Protein AF-A0A7X2ZGW2-F1 (afdb_monomer_lite)

Secondary structure (DSSP, 8-state):
---------HHHHHHHHHHHHHHHHHHHHH---TT-EEEEETTTEEEEEESEEEEEEEE--SSSSB-TT-HHHHHHHHHHHHHHHTS-TT-EEEEEESSPBPTTTHHHHHTTT-GGGHHHHHHHHHHHHHHHHTTSTTTIIIIIHHHHHHHHHH-TT-SS--HHHHHHHHHHT-S-THHHHTTS-TT----HHHHHHHHTTEEEE--SSPPPHHHHHHHHHHHHHHHHHHH-TT--HHHHHHHHHHHHHHHHH---SSS-SEEEEEHHHHHHHHHHTTTPPPSSS--HHHHHHHHHHHHHHHHHHHHHHHTT-GGGHHHHHHHHHHHHHHHHHHHHHH-HHHHHTTTBSSSS--HHHHHHHHHHHHHHHHHTT-TTSPEEE--SSSS--EEETTTEEEEEEE--S-HHHHS-HHHHHHHHHHHHHHTTGGGG--S--EEEEE-SS-GGGS-HHHHHHHHHH-HHHHT-HHHHHHHHHSEEEEGGGTSTT--S--HHHHHHHT-

Organism: NCBI:txid44253

Radius of gyration: 28.25 Å; chains: 1; bounding box: 72×52×85 Å

Structure (mmCIF, N/CA/C/O backbone):
data_AF-A0A7X2ZGW2-F1
#
_entry.id   AF-A0A7X2ZGW2-F1
#
loop_
_atom_site.group_PDB
_atom_site.id
_atom_site.type_symbol
_atom_site.label_atom_id
_atom_site.label_alt_id
_atom_site.label_comp_id
_atom_site.label_asym_id
_atom_site.label_entity_id
_atom_site.label_seq_id
_atom_site.pdbx_PDB_ins_code
_atom_site.Cartn_x
_atom_site.Cartn_y
_atom_site.Cartn_z
_atom_site.occupancy
_atom_site.B_iso_or_equiv
_atom_site.auth_seq_id
_atom_site.auth_comp_id
_atom_site.auth_asym_id
_atom_site.auth_atom_id
_atom_site.pdbx_PDB_model_num
ATOM 1 N N . MET A 1 1 ? 16.526 -22.710 7.594 1.00 24.50 1 MET A N 1
ATOM 2 C CA . MET A 1 1 ? 16.713 -22.308 6.185 1.00 24.50 1 MET A CA 1
ATOM 3 C C . MET A 1 1 ? 15.919 -21.034 5.984 1.00 24.50 1 MET A C 1
ATOM 5 O O . MET A 1 1 ? 14.703 -21.058 6.085 1.00 24.50 1 MET A O 1
ATOM 9 N N . SER A 1 2 ? 16.630 -19.919 5.881 1.00 23.88 2 SER A N 1
ATOM 10 C CA . SER A 1 2 ? 16.111 -18.554 5.844 1.00 23.88 2 SER A CA 1
ATOM 11 C C . SER A 1 2 ? 15.720 -18.175 4.416 1.00 23.88 2 SER A C 1
ATOM 13 O O . SER A 1 2 ? 16.597 -17.929 3.592 1.00 23.88 2 SER A O 1
ATOM 15 N N . SER A 1 3 ? 14.417 -18.141 4.134 1.00 20.98 3 SER A N 1
ATOM 16 C CA . SER A 1 3 ? 13.868 -17.390 3.002 1.00 20.98 3 SER A CA 1
ATOM 17 C C . SER A 1 3 ? 13.793 -15.924 3.431 1.00 20.98 3 SER A C 1
ATOM 19 O O . SER A 1 3 ? 13.115 -15.580 4.398 1.00 20.98 3 SER A O 1
ATOM 21 N N . THR A 1 4 ? 14.593 -15.089 2.779 1.00 22.97 4 THR A N 1
ATOM 22 C CA . THR A 1 4 ? 14.739 -13.652 3.025 1.00 22.97 4 THR A CA 1
ATOM 23 C C . THR A 1 4 ? 13.989 -12.849 1.969 1.00 22.97 4 THR A C 1
ATOM 25 O O . THR A 1 4 ? 14.589 -12.000 1.322 1.00 22.97 4 THR A O 1
ATOM 28 N N . ASP A 1 5 ? 12.691 -13.098 1.805 1.00 23.72 5 ASP A N 1
ATOM 29 C CA . ASP A 1 5 ? 11.827 -12.227 1.007 1.00 23.72 5 ASP A CA 1
ATOM 30 C C . ASP A 1 5 ? 10.721 -11.654 1.889 1.00 23.72 5 ASP A C 1
ATOM 32 O O . ASP A 1 5 ? 9.661 -12.242 2.079 1.00 23.72 5 ASP A O 1
ATOM 36 N N . VAL A 1 6 ? 10.968 -10.462 2.435 1.00 27.64 6 VAL A N 1
ATOM 37 C CA . VAL A 1 6 ? 9.891 -9.570 2.866 1.00 27.64 6 VAL A CA 1
ATOM 38 C C . VAL A 1 6 ? 10.195 -8.172 2.352 1.00 27.64 6 VAL A C 1
ATOM 40 O O . VAL A 1 6 ? 11.111 -7.515 2.840 1.00 27.64 6 VAL A O 1
ATOM 43 N N . LYS A 1 7 ? 9.383 -7.719 1.390 1.00 29.08 7 LYS A N 1
ATOM 44 C CA . LYS A 1 7 ? 8.598 -6.470 1.466 1.00 29.08 7 LYS A CA 1
ATOM 45 C C . LYS A 1 7 ? 7.485 -6.480 0.399 1.00 29.08 7 LYS A C 1
ATOM 47 O O . LYS A 1 7 ? 7.407 -5.609 -0.460 1.00 29.08 7 LYS A O 1
ATOM 52 N N . HIS A 1 8 ? 6.579 -7.455 0.479 1.00 37.69 8 HIS A N 1
ATOM 53 C CA . HIS A 1 8 ? 5.246 -7.342 -0.122 1.00 37.69 8 HIS A CA 1
ATOM 54 C C . HIS A 1 8 ? 4.296 -6.875 0.980 1.00 37.69 8 HIS A C 1
ATOM 56 O O . HIS A 1 8 ? 3.920 -7.664 1.842 1.00 37.69 8 HIS A O 1
ATOM 62 N N . SER A 1 9 ? 3.946 -5.587 1.022 1.00 42.22 9 SER A N 1
ATOM 63 C CA . SER A 1 9 ? 2.854 -5.175 1.914 1.00 42.22 9 SER A CA 1
ATOM 64 C C . SER A 1 9 ? 1.564 -5.840 1.430 1.00 42.22 9 SER A C 1
ATOM 66 O O . SER A 1 9 ? 1.286 -5.833 0.228 1.00 42.22 9 SER A O 1
ATOM 68 N N . ILE A 1 10 ? 0.768 -6.388 2.352 1.00 46.88 10 ILE A N 1
ATOM 69 C CA . ILE A 1 10 ? -0.560 -6.968 2.074 1.00 46.88 10 ILE A CA 1
ATOM 70 C C . ILE A 1 10 ? -1.402 -5.985 1.246 1.00 46.88 10 ILE A C 1
ATOM 72 O O . ILE A 1 10 ? -2.046 -6.363 0.272 1.00 46.88 10 ILE A O 1
ATOM 76 N N . ALA A 1 11 ? -1.300 -4.690 1.550 1.00 49.78 11 ALA A N 1
ATOM 77 C CA . ALA A 1 11 ? -1.987 -3.638 0.817 1.00 49.78 11 ALA A CA 1
ATOM 78 C C . ALA A 1 11 ? -1.445 -3.386 -0.608 1.00 49.78 11 ALA A C 1
ATOM 80 O O . ALA A 1 11 ? -2.173 -2.878 -1.457 1.00 49.78 11 ALA A O 1
ATOM 81 N N . GLY A 1 12 ? -0.170 -3.682 -0.891 1.00 53.31 12 GLY A N 1
ATOM 82 C CA . GLY A 1 12 ? 0.380 -3.643 -2.254 1.00 53.31 12 GLY A CA 1
ATOM 83 C C . GLY A 1 12 ? -0.183 -4.767 -3.126 1.00 53.31 12 GLY A C 1
ATOM 84 O O . GLY A 1 12 ? -0.618 -4.511 -4.246 1.00 53.31 12 GLY A O 1
ATOM 85 N N . PHE A 1 13 ? -0.267 -5.977 -2.567 1.00 61.09 13 PHE A N 1
ATOM 86 C CA . PHE A 1 13 ? -0.916 -7.117 -3.213 1.00 61.09 13 PHE A CA 1
ATOM 87 C C . PHE A 1 13 ? -2.420 -6.869 -3.419 1.00 61.09 13 PHE A C 1
ATOM 89 O O . PHE A 1 13 ? -2.923 -7.028 -4.526 1.00 61.09 13 PHE A O 1
ATOM 96 N N . TYR A 1 14 ? -3.126 -6.369 -2.398 1.00 66.81 14 TYR A N 1
ATOM 97 C CA . TYR A 1 14 ? -4.544 -6.007 -2.507 1.00 66.81 14 TYR A CA 1
ATOM 98 C C . TYR A 1 14 ? -4.810 -4.996 -3.631 1.00 66.81 14 TYR A C 1
ATOM 100 O O . TYR A 1 14 ? -5.729 -5.189 -4.424 1.00 66.81 14 TYR A O 1
ATOM 108 N N . TYR A 1 15 ? -3.984 -3.951 -3.754 1.00 73.31 15 TYR A N 1
ATOM 109 C CA . TYR A 1 15 ? -4.114 -2.986 -4.848 1.00 73.31 15 TYR A CA 1
ATOM 110 C C . TYR A 1 15 ? -3.990 -3.640 -6.229 1.00 73.31 15 TYR A C 1
ATOM 112 O O . TYR A 1 15 ? -4.731 -3.290 -7.142 1.00 73.31 15 TYR A O 1
ATOM 120 N N . GLN A 1 16 ? -3.080 -4.597 -6.395 1.00 73.12 16 GLN A N 1
ATOM 121 C CA . GLN A 1 16 ? -2.878 -5.278 -7.674 1.00 73.12 16 GLN A CA 1
ATOM 122 C C . GLN A 1 16 ? -4.015 -6.227 -8.013 1.00 73.12 16 GLN A C 1
ATOM 124 O O . GLN A 1 16 ? -4.439 -6.273 -9.163 1.00 73.12 16 GLN A O 1
ATOM 129 N N . VAL A 1 17 ? -4.559 -6.927 -7.018 1.00 77.69 17 VAL A N 1
ATOM 130 C CA . VAL A 1 17 ? -5.757 -7.749 -7.210 1.00 77.69 17 VAL A CA 1
ATOM 131 C C . VAL A 1 17 ? -6.965 -6.863 -7.544 1.00 77.69 17 VAL A C 1
ATOM 133 O O . VAL A 1 17 ? -7.721 -7.180 -8.458 1.00 77.69 17 VAL A O 1
ATOM 136 N N . MET A 1 18 ? -7.111 -5.704 -6.893 1.00 83.88 18 MET A N 1
ATOM 137 C CA . MET A 1 18 ? -8.128 -4.703 -7.248 1.00 83.88 18 MET A CA 1
ATOM 138 C C . MET A 1 18 ? -7.939 -4.161 -8.670 1.00 83.88 18 MET A C 1
ATOM 140 O O . MET A 1 18 ? -8.912 -3.991 -9.405 1.00 83.88 18 MET A O 1
ATOM 144 N N . LEU A 1 19 ? -6.695 -3.902 -9.077 1.00 85.75 19 LEU A N 1
ATOM 145 C CA . LEU A 1 19 ? -6.361 -3.478 -10.433 1.00 85.75 19 LEU A CA 1
ATOM 146 C C . LEU A 1 19 ? -6.718 -4.572 -11.446 1.00 85.75 19 LEU A C 1
ATOM 148 O O . LEU A 1 19 ? -7.358 -4.275 -12.448 1.00 85.75 19 LEU A O 1
ATOM 152 N N . ALA A 1 20 ? -6.395 -5.832 -11.154 1.00 87.44 20 ALA A N 1
ATOM 153 C CA . ALA A 1 20 ? -6.776 -6.976 -11.973 1.00 87.44 20 ALA A CA 1
ATOM 154 C C . ALA A 1 20 ? -8.303 -7.117 -12.097 1.00 87.44 20 ALA A C 1
ATOM 156 O O . ALA A 1 20 ? -8.811 -7.303 -13.199 1.00 87.44 20 ALA A O 1
ATOM 157 N N . CYS A 1 21 ? -9.051 -6.926 -11.005 1.00 89.81 21 CYS A N 1
ATOM 158 C CA . CYS A 1 21 ? -10.517 -6.896 -11.040 1.00 89.81 21 CYS A CA 1
ATOM 159 C C . CYS A 1 21 ? -11.049 -5.770 -11.936 1.00 89.81 21 CYS A C 1
ATOM 161 O O . CYS A 1 21 ? -11.987 -5.986 -12.699 1.00 89.81 21 CYS A O 1
ATOM 163 N N . LYS A 1 22 ? -10.435 -4.579 -11.889 1.00 92.62 22 LYS A N 1
ATOM 164 C CA . LYS A 1 22 ? -10.784 -3.453 -12.768 1.00 92.62 22 LYS A CA 1
ATOM 165 C C . LYS A 1 22 ? -10.540 -3.778 -14.235 1.00 92.62 22 LYS A C 1
ATOM 167 O O . LYS A 1 22 ? -11.384 -3.461 -15.068 1.00 92.62 22 LYS A O 1
ATOM 172 N N . GLU A 1 23 ? -9.400 -4.376 -14.570 1.00 92.50 23 GLU A N 1
ATOM 173 C CA . GLU A 1 23 ? -9.102 -4.731 -15.962 1.00 92.50 23 GLU A CA 1
ATOM 174 C C . GLU A 1 23 ? -10.022 -5.861 -16.446 1.00 92.50 23 GLU A C 1
ATOM 176 O O . GLU A 1 23 ? -10.520 -5.805 -17.565 1.00 92.50 23 GLU A O 1
ATOM 181 N N . LEU A 1 24 ? -10.356 -6.823 -15.580 1.00 92.50 24 LEU A N 1
ATOM 182 C CA . LEU A 1 24 ? -11.308 -7.888 -15.897 1.00 92.50 24 LEU A CA 1
ATOM 183 C C . LEU A 1 24 ? -12.723 -7.335 -16.127 1.00 92.50 24 LEU A C 1
ATOM 185 O O . LEU A 1 24 ? -13.408 -7.761 -17.054 1.00 92.50 24 LEU A O 1
ATOM 189 N N . ALA A 1 25 ? -13.149 -6.357 -15.323 1.00 93.25 25 ALA A N 1
ATOM 190 C CA . ALA A 1 25 ? -14.425 -5.671 -15.505 1.00 93.25 25 ALA A CA 1
ATOM 191 C C . ALA A 1 25 ? -14.465 -4.853 -16.807 1.00 93.25 25 ALA A C 1
ATOM 193 O O . ALA A 1 25 ? -15.500 -4.809 -17.463 1.00 93.25 25 ALA A O 1
ATOM 194 N N . LEU A 1 26 ? -13.347 -4.251 -17.226 1.00 92.62 26 LEU A N 1
ATOM 195 C CA . LEU A 1 26 ? -13.256 -3.590 -18.532 1.00 92.62 26 LEU A CA 1
ATOM 196 C C . LEU A 1 26 ? -13.405 -4.572 -19.696 1.00 92.62 26 LEU A C 1
ATOM 198 O O . LEU A 1 26 ? -14.094 -4.260 -20.669 1.00 92.62 26 LEU A O 1
ATOM 202 N N . LEU A 1 27 ? -12.801 -5.763 -19.599 1.00 91.94 27 LEU A N 1
ATOM 203 C CA . LEU A 1 27 ? -12.911 -6.786 -20.644 1.00 91.94 27 LEU A CA 1
ATOM 204 C C . LEU A 1 27 ? -14.362 -7.204 -20.913 1.00 91.94 27 LEU A C 1
ATOM 206 O O . LEU A 1 27 ? -14.674 -7.527 -22.055 1.00 91.94 27 LEU A O 1
ATOM 210 N N . LEU A 1 28 ? -15.259 -7.126 -19.920 1.00 91.94 28 LEU A N 1
ATOM 211 C CA . LEU A 1 28 ? -16.697 -7.389 -20.108 1.00 91.94 28 LEU A CA 1
ATOM 212 C C . LEU A 1 28 ? -17.332 -6.504 -21.182 1.00 91.94 28 LEU A C 1
ATOM 214 O O . LEU A 1 28 ? -18.242 -6.951 -21.876 1.00 91.94 28 LEU A O 1
ATOM 218 N N . ASN A 1 29 ? -16.862 -5.261 -21.304 1.00 89.88 29 ASN A N 1
ATOM 219 C CA . ASN A 1 29 ? -17.408 -4.270 -22.229 1.00 89.88 29 ASN A CA 1
ATOM 220 C C . ASN A 1 29 ? -16.578 -4.121 -23.512 1.00 89.88 29 ASN A C 1
ATOM 222 O O . ASN A 1 29 ? -17.051 -3.512 -24.470 1.00 89.88 29 ASN A O 1
ATOM 226 N N . MET A 1 30 ? -15.340 -4.626 -23.532 1.00 88.25 30 MET A N 1
ATOM 227 C CA . MET A 1 30 ? -14.398 -4.426 -24.640 1.00 88.25 30 MET A CA 1
ATOM 228 C C . MET A 1 30 ? -14.141 -5.687 -25.464 1.00 88.25 30 MET A C 1
ATOM 230 O O . MET A 1 30 ? -13.988 -5.587 -26.681 1.00 88.25 30 MET A O 1
ATOM 234 N N . SER A 1 31 ? -14.100 -6.856 -24.823 1.00 87.75 31 SER A N 1
ATOM 235 C CA . SER A 1 31 ? -13.730 -8.103 -25.482 1.00 87.75 31 SER A CA 1
ATOM 236 C C . SER A 1 31 ? -14.949 -8.854 -26.003 1.00 87.75 31 SER A C 1
ATOM 238 O O . SER A 1 31 ? -16.010 -8.886 -25.378 1.00 87.75 31 SER A O 1
ATOM 240 N N . THR A 1 32 ? -14.778 -9.518 -27.144 1.00 82.00 32 THR A N 1
ATOM 241 C CA . THR A 1 32 ? -15.791 -10.422 -27.714 1.00 82.00 32 THR A CA 1
ATOM 242 C C . THR A 1 32 ? -15.477 -11.899 -27.467 1.00 82.00 32 THR A C 1
ATOM 244 O O . THR A 1 32 ? -16.328 -12.748 -27.728 1.00 82.00 32 THR A O 1
ATOM 247 N N . SER A 1 33 ? -14.289 -12.210 -26.938 1.00 87.75 33 SER A N 1
ATOM 248 C CA . SER A 1 33 ? -13.825 -13.575 -26.685 1.00 87.75 33 SER A CA 1
ATOM 249 C C . SER A 1 33 ? -13.982 -13.952 -25.215 1.00 87.75 33 SER A C 1
ATOM 251 O O . SER A 1 33 ? -13.479 -13.269 -24.326 1.00 87.75 33 SER A O 1
ATOM 253 N N . ASP A 1 34 ? -14.628 -15.087 -24.953 1.00 86.94 34 ASP A N 1
ATOM 254 C CA . ASP A 1 34 ? -14.748 -15.647 -23.600 1.00 86.94 34 ASP A CA 1
ATOM 255 C C . ASP A 1 34 ? -13.419 -16.213 -23.059 1.00 86.94 34 ASP A C 1
ATOM 257 O O . ASP A 1 34 ? -13.283 -16.422 -21.851 1.00 86.94 34 ASP A O 1
ATOM 261 N N . GLU A 1 35 ? -12.429 -16.407 -23.939 1.00 86.56 35 GLU A N 1
ATOM 262 C CA . GLU A 1 35 ? -11.072 -16.850 -23.591 1.00 86.56 35 GLU A CA 1
ATOM 263 C C . GLU A 1 35 ? -10.156 -15.705 -23.139 1.00 86.56 35 GLU A C 1
ATOM 265 O O . GLU A 1 35 ? -9.061 -15.958 -22.630 1.00 86.56 35 GLU A O 1
ATOM 270 N N . SER A 1 36 ? -10.589 -14.452 -23.300 1.00 89.44 36 SER A N 1
ATOM 271 C CA . SER A 1 36 ? -9.887 -13.291 -22.754 1.00 89.44 36 SER A CA 1
ATOM 272 C C . SER A 1 36 ? -9.773 -13.411 -21.238 1.00 89.44 36 SER A C 1
ATOM 274 O O . SER A 1 36 ? -10.678 -13.920 -20.574 1.00 89.44 36 SER A O 1
ATOM 276 N N . TYR A 1 37 ? -8.655 -12.973 -20.668 1.00 89.06 37 TYR A N 1
ATOM 277 C CA . TYR A 1 37 ? -8.379 -13.199 -19.252 1.00 89.06 37 TYR A CA 1
ATOM 278 C C . TYR A 1 37 ? -7.572 -12.075 -18.622 1.00 89.06 37 TYR A C 1
ATOM 280 O O . TYR A 1 37 ? -6.886 -11.305 -19.297 1.00 89.06 37 TYR A O 1
ATOM 288 N N . VAL A 1 38 ? -7.619 -12.027 -17.293 1.00 89.19 38 VAL A N 1
ATOM 289 C CA . VAL A 1 38 ? -6.687 -11.244 -16.485 1.00 89.19 38 VAL A CA 1
ATOM 290 C C . VAL A 1 38 ? -5.978 -12.165 -15.511 1.00 89.19 38 VAL A C 1
ATOM 292 O O . VAL A 1 38 ? -6.592 -13.057 -14.927 1.00 89.19 38 VAL A O 1
ATOM 295 N N . ALA A 1 39 ? -4.677 -11.954 -15.344 1.00 84.06 39 ALA A N 1
ATOM 296 C CA . ALA A 1 39 ? -3.847 -12.721 -14.444 1.00 84.06 39 ALA A CA 1
ATOM 297 C C . ALA A 1 39 ? -2.993 -11.842 -13.520 1.00 84.06 39 ALA A C 1
ATOM 299 O O . ALA A 1 39 ? -2.629 -10.725 -13.879 1.00 84.06 39 ALA A O 1
ATOM 300 N N . VAL A 1 40 ? -2.671 -12.362 -12.336 1.00 76.94 40 VAL A N 1
ATOM 301 C CA . VAL A 1 40 ? -1.772 -11.750 -11.347 1.00 76.94 40 VAL A CA 1
ATOM 302 C C . VAL A 1 40 ? -0.607 -12.701 -11.084 1.00 76.94 40 VAL A C 1
ATOM 304 O O . VAL A 1 40 ? -0.816 -13.826 -10.628 1.00 76.94 40 VAL A O 1
ATOM 307 N N . GLU A 1 41 ? 0.618 -12.263 -11.361 1.00 70.69 41 GLU A N 1
ATOM 308 C CA . GLU A 1 41 ? 1.833 -13.064 -11.168 1.00 70.69 41 GLU A CA 1
ATOM 309 C C . GLU A 1 41 ? 2.418 -12.866 -9.753 1.00 70.69 41 GLU A C 1
ATOM 311 O O . GLU A 1 41 ? 2.399 -11.763 -9.193 1.00 70.69 41 GLU A O 1
ATOM 316 N N . TYR A 1 42 ? 2.955 -13.932 -9.147 1.00 52.59 42 TYR A N 1
ATOM 317 C CA . TYR A 1 42 ? 3.770 -13.846 -7.927 1.00 52.59 42 TYR A CA 1
ATOM 318 C C . TYR A 1 42 ? 5.003 -12.986 -8.224 1.00 52.59 42 TYR A C 1
ATOM 320 O O . TYR A 1 42 ? 5.852 -13.380 -9.015 1.00 52.59 42 TYR A O 1
ATOM 328 N N . GLY A 1 43 ? 5.103 -11.813 -7.602 1.00 48.41 43 GLY A N 1
ATOM 329 C CA . GLY A 1 43 ? 6.069 -10.790 -8.026 1.00 48.41 43 GLY A CA 1
ATOM 330 C C . GLY A 1 43 ? 5.422 -9.484 -8.480 1.00 48.41 43 GLY A C 1
ATOM 331 O O . GLY A 1 43 ? 6.136 -8.496 -8.641 1.00 48.41 43 GLY A O 1
ATOM 332 N N . ALA A 1 44 ? 4.081 -9.437 -8.464 1.00 55.00 44 ALA A N 1
ATOM 333 C CA . ALA A 1 44 ? 3.295 -8.209 -8.392 1.00 55.00 44 ALA A CA 1
ATOM 334 C C . ALA A 1 44 ? 2.973 -7.561 -9.770 1.00 55.00 44 ALA A C 1
ATOM 336 O O . ALA A 1 44 ? 2.777 -6.346 -9.846 1.00 55.00 44 ALA A O 1
ATOM 337 N N . ASP A 1 45 ? 2.859 -8.367 -10.832 1.00 71.19 45 ASP A N 1
ATOM 338 C CA . ASP A 1 45 ? 2.499 -7.925 -12.192 1.00 71.19 45 ASP A CA 1
ATOM 339 C C . ASP A 1 45 ? 1.075 -8.363 -12.584 1.00 71.19 45 ASP A C 1
ATOM 341 O O . ASP A 1 45 ? 0.624 -9.452 -12.221 1.00 71.19 45 ASP A O 1
ATOM 345 N N . VAL A 1 46 ? 0.352 -7.503 -13.317 1.00 81.06 46 VAL A N 1
ATOM 346 C CA . VAL A 1 46 ? -0.990 -7.785 -13.863 1.00 81.06 46 VAL A CA 1
ATOM 347 C C . VAL A 1 46 ? -0.875 -8.023 -15.364 1.00 81.06 46 VAL A C 1
ATOM 349 O O . VAL A 1 46 ? -0.410 -7.157 -16.101 1.00 81.06 46 VAL A O 1
ATOM 352 N N . ARG A 1 47 ? -1.345 -9.171 -15.842 1.00 84.31 47 ARG A N 1
ATOM 353 C CA . ARG A 1 47 ? -1.379 -9.522 -17.264 1.00 84.31 47 ARG A CA 1
ATOM 354 C C . ARG A 1 47 ? -2.814 -9.519 -17.766 1.00 84.31 47 ARG A C 1
ATOM 356 O O . ARG A 1 47 ? -3.691 -10.072 -17.119 1.00 84.31 47 ARG A O 1
ATOM 363 N N . ILE A 1 48 ? -3.058 -8.905 -18.912 1.00 86.69 48 ILE A N 1
ATOM 364 C CA . ILE A 1 48 ? -4.371 -8.819 -19.552 1.00 86.69 48 ILE A CA 1
ATOM 365 C C . ILE A 1 48 ? -4.220 -9.427 -20.936 1.00 86.69 48 ILE A C 1
ATOM 367 O O . ILE A 1 48 ? -3.298 -9.067 -21.666 1.00 86.69 48 ILE A O 1
ATOM 371 N N . TYR A 1 49 ? -5.119 -10.321 -21.309 1.00 85.38 49 TYR A N 1
ATOM 372 C CA . TYR A 1 49 ? -5.149 -10.896 -22.641 1.00 85.38 49 TYR A CA 1
ATOM 373 C C . TYR A 1 49 ? -6.502 -10.627 -23.295 1.00 85.38 49 TYR A C 1
ATOM 375 O O . TYR A 1 49 ? -7.526 -11.090 -22.796 1.00 85.38 49 TYR A O 1
ATOM 383 N N . ASP A 1 50 ? -6.475 -9.871 -24.393 1.00 78.81 50 ASP A N 1
ATOM 384 C CA . ASP A 1 50 ? -7.626 -9.553 -25.251 1.00 78.81 50 ASP A CA 1
ATOM 385 C C . ASP A 1 50 ? -7.139 -9.299 -26.682 1.00 78.81 50 ASP A C 1
ATOM 387 O O . ASP A 1 50 ? -6.738 -8.180 -27.014 1.00 78.81 50 ASP A O 1
ATOM 391 N N . ASP A 1 51 ? -7.008 -10.369 -27.478 1.00 76.31 51 ASP A N 1
ATOM 392 C CA . ASP A 1 51 ? -6.330 -10.440 -28.794 1.00 76.31 51 ASP A CA 1
ATOM 393 C C . ASP A 1 51 ? -4.859 -9.946 -28.827 1.00 76.31 51 ASP A C 1
ATOM 395 O O . ASP A 1 51 ? -4.106 -10.224 -29.762 1.00 76.31 51 ASP A O 1
ATOM 399 N N . LYS A 1 52 ? -4.421 -9.235 -27.788 1.00 79.88 52 LYS A N 1
ATOM 400 C CA . LYS A 1 52 ? -3.086 -8.735 -27.477 1.00 79.88 52 LYS A CA 1
ATOM 401 C C . LYS A 1 52 ? -2.783 -9.076 -26.025 1.00 79.88 52 LYS A C 1
ATOM 403 O O . LYS A 1 52 ? -3.658 -9.035 -25.165 1.00 79.88 52 LYS A O 1
ATOM 408 N N . ASP A 1 53 ? -1.518 -9.360 -25.758 1.00 83.25 53 ASP A N 1
ATOM 409 C CA . ASP A 1 53 ? -1.010 -9.637 -24.417 1.00 83.25 53 ASP A CA 1
ATOM 410 C C . ASP A 1 53 ? -0.449 -8.340 -23.820 1.00 83.25 53 ASP A C 1
ATOM 412 O O . ASP A 1 53 ? 0.560 -7.820 -24.292 1.00 83.25 53 ASP A O 1
ATOM 416 N N . ILE A 1 54 ? -1.127 -7.777 -22.826 1.00 87.44 54 ILE A N 1
ATOM 417 C CA . ILE A 1 54 ? -0.703 -6.570 -22.118 1.00 87.44 54 ILE A CA 1
ATOM 418 C C . ILE A 1 54 ? -0.128 -6.986 -20.766 1.00 87.44 54 ILE A C 1
ATOM 420 O O . ILE A 1 54 ? -0.834 -7.543 -19.930 1.00 87.44 54 ILE A O 1
ATOM 424 N N . ARG A 1 55 ? 1.139 -6.660 -20.517 1.00 86.56 55 ARG A N 1
ATOM 425 C CA . ARG A 1 55 ? 1.824 -6.899 -19.241 1.00 86.56 55 ARG A CA 1
ATOM 426 C C . ARG A 1 55 ? 1.990 -5.577 -18.511 1.00 86.56 55 ARG A C 1
ATOM 428 O O . ARG A 1 55 ? 2.613 -4.654 -19.033 1.00 86.56 55 ARG A O 1
ATOM 435 N N . MET A 1 56 ? 1.386 -5.464 -17.337 1.00 86.25 56 MET A N 1
ATOM 436 C CA . MET A 1 56 ? 1.340 -4.238 -16.555 1.00 86.25 56 MET A CA 1
ATOM 437 C C . MET A 1 56 ? 2.104 -4.391 -15.247 1.00 86.25 56 MET A C 1
ATOM 439 O O . MET A 1 56 ? 1.798 -5.266 -14.441 1.00 86.25 56 MET A O 1
ATOM 443 N N . GLU A 1 57 ? 3.013 -3.456 -14.999 1.00 84.12 57 GLU A N 1
ATOM 444 C CA . GLU A 1 57 ? 3.701 -3.322 -13.721 1.00 84.12 57 GLU A CA 1
ATOM 445 C C . GLU A 1 57 ? 3.265 -2.014 -13.053 1.00 84.12 57 GLU A C 1
ATOM 447 O O . GLU A 1 57 ? 3.387 -0.926 -13.626 1.00 84.12 57 GLU A O 1
ATOM 452 N N . ALA A 1 58 ? 2.715 -2.120 -11.840 1.00 80.94 58 ALA A N 1
ATOM 453 C CA . ALA A 1 58 ? 2.190 -0.980 -11.094 1.00 80.94 58 ALA A CA 1
ATOM 454 C C . ALA A 1 58 ? 2.972 -0.758 -9.793 1.00 80.94 58 ALA A C 1
ATOM 456 O O . ALA A 1 58 ? 3.080 -1.665 -8.964 1.00 80.94 58 ALA A O 1
ATOM 457 N N . LYS A 1 59 ? 3.495 0.459 -9.589 1.00 79.19 59 LYS A N 1
ATOM 458 C CA . LYS A 1 59 ? 4.326 0.822 -8.427 1.00 79.19 59 LYS A CA 1
ATOM 459 C C . LYS A 1 59 ? 3.779 2.035 -7.673 1.00 79.19 59 LYS A C 1
ATOM 461 O O . LYS A 1 59 ? 3.311 2.995 -8.278 1.00 79.19 59 LYS A O 1
ATOM 466 N N . PHE A 1 60 ? 3.913 2.021 -6.347 1.00 73.19 60 PHE A N 1
ATOM 467 C CA . PHE A 1 60 ? 3.669 3.195 -5.504 1.00 73.19 60 PHE A CA 1
ATOM 468 C C . PHE A 1 60 ? 4.983 3.872 -5.122 1.00 73.19 60 PHE A C 1
ATOM 470 O O . PHE A 1 60 ? 5.937 3.209 -4.720 1.00 73.19 60 PHE A O 1
ATOM 477 N N . TYR A 1 61 ? 4.999 5.197 -5.209 1.00 70.12 61 TYR A N 1
ATOM 478 C CA . TYR A 1 61 ? 6.078 6.064 -4.771 1.00 70.12 61 TYR A CA 1
ATOM 479 C C . TYR A 1 61 ? 5.596 6.947 -3.626 1.00 70.12 61 TYR A C 1
ATOM 481 O O . TYR A 1 61 ? 4.483 7.480 -3.650 1.00 70.12 61 TYR A O 1
ATOM 489 N N . ASN A 1 62 ? 6.480 7.121 -2.646 1.00 67.00 62 ASN A N 1
ATOM 490 C CA . ASN A 1 62 ? 6.271 8.054 -1.542 1.00 67.00 62 ASN A CA 1
ATOM 491 C C . ASN A 1 62 ? 6.541 9.502 -1.981 1.00 67.00 62 ASN A C 1
ATOM 493 O O . ASN A 1 62 ? 5.925 10.431 -1.462 1.00 67.00 62 ASN A O 1
ATOM 497 N N . ASP A 1 63 ? 7.442 9.690 -2.953 1.00 75.94 63 ASP A N 1
ATOM 498 C CA . ASP A 1 63 ? 7.770 10.996 -3.527 1.00 75.94 63 ASP A CA 1
ATOM 499 C C . ASP A 1 63 ? 6.555 11.669 -4.184 1.00 75.94 63 ASP A C 1
ATOM 501 O O . ASP A 1 63 ? 5.597 11.011 -4.566 1.00 75.94 63 ASP A O 1
ATOM 505 N N . ASN A 1 64 ? 6.615 12.985 -4.398 1.00 79.75 64 ASN A N 1
ATOM 506 C CA . ASN A 1 64 ? 5.526 13.724 -5.057 1.00 79.75 64 ASN A CA 1
ATOM 507 C C . ASN A 1 64 ? 5.583 13.695 -6.587 1.00 79.75 64 ASN A C 1
ATOM 509 O O . ASN A 1 64 ? 4.603 14.034 -7.243 1.00 79.75 64 ASN A O 1
ATOM 513 N N . THR A 1 65 ? 6.729 13.324 -7.160 1.00 85.44 65 THR A N 1
ATOM 514 C CA . THR A 1 65 ? 6.907 13.231 -8.613 1.00 85.44 65 THR A CA 1
ATOM 515 C C . THR A 1 65 ? 7.778 12.040 -8.978 1.00 85.44 65 THR A C 1
ATOM 517 O O . THR A 1 65 ? 8.673 11.639 -8.227 1.00 85.44 65 THR A O 1
ATOM 520 N N . PHE A 1 66 ? 7.526 11.500 -10.161 1.00 89.12 66 PHE A N 1
ATOM 521 C CA . PHE A 1 66 ? 8.271 10.414 -10.761 1.00 89.12 66 PHE A CA 1
ATOM 522 C C . PHE A 1 66 ? 9.411 10.940 -11.641 1.00 89.12 66 PHE A C 1
ATOM 524 O O . PHE A 1 66 ? 9.209 11.873 -12.411 1.00 89.12 66 PHE A O 1
ATOM 531 N N . THR A 1 67 ? 10.601 10.342 -11.570 1.00 87.94 67 THR A N 1
ATOM 532 C CA . THR A 1 67 ? 11.724 10.695 -12.457 1.00 87.94 67 THR A CA 1
ATOM 533 C C . THR A 1 67 ? 12.243 9.464 -13.180 1.00 87.94 67 THR A C 1
ATOM 535 O O . THR A 1 67 ? 12.216 8.358 -12.635 1.00 87.94 67 THR A O 1
ATOM 538 N N . ARG A 1 68 ? 12.806 9.651 -14.380 1.00 84.88 68 ARG A N 1
ATOM 539 C CA . ARG A 1 68 ? 13.361 8.540 -15.180 1.00 84.88 68 ARG A CA 1
ATOM 540 C C . ARG A 1 68 ? 14.543 7.812 -14.529 1.00 84.88 68 ARG A C 1
ATOM 542 O O . ARG A 1 68 ? 14.936 6.749 -14.990 1.00 84.88 68 ARG A O 1
ATOM 549 N N . TYR A 1 69 ? 15.090 8.349 -13.439 1.00 81.81 69 TYR A N 1
ATOM 550 C CA . TYR A 1 69 ? 16.209 7.762 -12.694 1.00 81.81 69 TYR A CA 1
ATOM 551 C C . TYR A 1 69 ? 15.783 6.962 -11.454 1.00 81.81 69 TYR A C 1
ATOM 553 O O . TYR A 1 69 ? 16.640 6.560 -10.664 1.00 81.81 69 TYR A O 1
ATOM 561 N N . LYS A 1 70 ? 14.478 6.758 -11.230 1.00 83.12 70 LYS A N 1
ATOM 562 C CA . LYS A 1 70 ? 13.989 5.900 -10.143 1.00 83.12 70 LYS A CA 1
ATOM 563 C C . LYS A 1 70 ? 14.359 4.439 -10.423 1.00 83.12 70 LYS A C 1
ATOM 565 O O . LYS A 1 70 ? 14.122 3.931 -11.510 1.00 83.12 70 LYS A O 1
ATOM 570 N N . GLU A 1 71 ? 14.893 3.747 -9.421 1.00 81.12 71 GLU A N 1
ATOM 571 C CA . GLU A 1 71 ? 15.357 2.354 -9.551 1.00 81.12 71 GLU A CA 1
ATOM 572 C C . GLU A 1 71 ? 14.253 1.400 -10.024 1.00 81.12 71 GLU A C 1
ATOM 574 O O . GLU A 1 71 ? 14.484 0.568 -10.892 1.00 81.12 71 GLU A O 1
ATOM 579 N N . ALA A 1 72 ? 13.030 1.578 -9.525 1.00 80.56 72 ALA A N 1
ATOM 580 C CA . ALA A 1 72 ? 11.920 0.707 -9.883 1.00 80.56 72 ALA A CA 1
ATOM 581 C C . ALA A 1 72 ? 11.608 0.697 -11.393 1.00 80.56 72 ALA A C 1
ATOM 583 O O . ALA A 1 72 ? 11.399 -0.383 -11.924 1.00 80.56 72 ALA A O 1
ATOM 584 N N . ILE A 1 73 ? 11.649 1.832 -12.109 1.00 84.25 73 ILE A N 1
ATOM 585 C CA . ILE A 1 73 ? 11.382 1.805 -13.562 1.00 84.25 73 ILE A CA 1
ATOM 586 C C . ILE A 1 73 ? 12.533 1.206 -14.359 1.00 84.25 73 ILE A C 1
ATOM 588 O O . ILE A 1 73 ? 12.312 0.579 -15.388 1.00 84.25 73 ILE A O 1
ATOM 592 N N . THR A 1 74 ? 13.759 1.368 -13.864 1.00 86.81 74 THR A N 1
ATOM 593 C CA . THR A 1 74 ? 14.938 0.731 -14.444 1.00 86.81 74 THR A CA 1
ATOM 594 C C . THR A 1 74 ? 14.802 -0.786 -14.396 1.00 86.81 74 THR A C 1
ATOM 596 O O . THR A 1 74 ? 15.001 -1.455 -15.411 1.00 86.81 74 THR A O 1
ATOM 599 N N . HIS A 1 75 ? 14.386 -1.308 -13.243 1.00 86.94 75 HIS A N 1
ATOM 600 C CA . HIS A 1 75 ? 14.118 -2.726 -13.066 1.00 86.94 75 HIS A CA 1
ATOM 601 C C . HIS A 1 75 ? 12.941 -3.198 -13.938 1.00 86.94 75 HIS A C 1
ATOM 603 O O . HIS A 1 75 ? 13.069 -4.197 -14.644 1.00 86.94 75 HIS A O 1
ATOM 609 N N . SER A 1 76 ? 11.839 -2.438 -13.984 1.00 88.56 76 SER A N 1
ATOM 610 C CA . SER A 1 76 ? 10.672 -2.745 -14.827 1.00 88.56 76 SER A CA 1
ATOM 611 C C . SER A 1 76 ? 11.015 -2.827 -16.312 1.00 88.56 76 SER A C 1
ATOM 613 O O . SER A 1 76 ? 10.653 -3.783 -16.990 1.00 88.56 76 SER A O 1
ATOM 615 N N . ILE A 1 77 ? 11.777 -1.860 -16.830 1.00 90.06 77 ILE A N 1
ATOM 616 C CA . ILE A 1 77 ? 12.223 -1.846 -18.229 1.00 90.06 77 ILE A CA 1
ATOM 617 C C . ILE A 1 77 ? 13.085 -3.072 -18.547 1.00 90.06 77 ILE A C 1
ATOM 619 O O . ILE A 1 77 ? 12.927 -3.681 -19.607 1.00 90.06 77 ILE A O 1
ATOM 623 N N . TYR A 1 78 ? 13.987 -3.450 -17.640 1.00 89.75 78 TYR A N 1
ATOM 624 C CA . TYR A 1 78 ? 14.801 -4.650 -17.804 1.00 89.75 78 TYR A CA 1
ATOM 625 C C . TYR A 1 78 ? 13.939 -5.921 -17.834 1.00 89.75 78 TYR A C 1
ATOM 627 O O . TYR A 1 78 ? 14.101 -6.741 -18.738 1.00 89.75 78 TYR A O 1
ATOM 635 N N . ASN A 1 79 ? 12.982 -6.060 -16.913 1.00 86.94 79 ASN A N 1
ATOM 636 C CA . ASN A 1 79 ? 12.077 -7.212 -16.863 1.00 86.94 79 ASN A CA 1
ATOM 637 C C . ASN A 1 79 ? 11.184 -7.293 -18.108 1.00 86.94 79 ASN A C 1
ATOM 639 O O . ASN A 1 79 ? 11.071 -8.358 -18.718 1.00 86.94 79 ASN A O 1
ATOM 643 N N . PHE A 1 80 ? 10.625 -6.161 -18.548 1.00 90.44 80 PHE A N 1
ATOM 644 C CA . PHE A 1 80 ? 9.873 -6.058 -19.799 1.00 90.44 80 PHE A CA 1
ATOM 645 C C . PHE A 1 80 ? 10.707 -6.511 -20.997 1.00 90.44 80 PHE A C 1
ATOM 647 O O . PHE A 1 80 ? 10.202 -7.244 -21.847 1.00 90.44 80 PHE A O 1
ATOM 654 N N . PHE A 1 81 ? 11.989 -6.143 -21.055 1.00 90.06 81 PHE A N 1
ATOM 655 C CA . PHE A 1 81 ? 12.856 -6.563 -22.152 1.00 90.06 81 PHE A CA 1
ATOM 656 C C . PHE A 1 81 ? 13.166 -8.064 -22.121 1.00 90.06 81 PHE A C 1
ATOM 658 O O . PHE A 1 81 ? 13.078 -8.734 -23.148 1.00 90.06 81 PHE A O 1
ATOM 665 N N . VAL A 1 82 ? 13.488 -8.625 -20.951 1.00 86.12 82 VAL A N 1
ATOM 666 C CA . VAL A 1 82 ? 13.715 -10.075 -20.801 1.00 86.12 82 VAL A CA 1
ATOM 667 C C . VAL A 1 82 ? 12.471 -10.858 -21.235 1.00 86.12 82 VAL A C 1
ATOM 669 O O . VAL A 1 82 ? 12.569 -11.821 -21.995 1.00 86.12 82 VAL A O 1
ATOM 672 N N . SER A 1 83 ? 11.296 -10.384 -20.824 1.00 84.19 83 SER A N 1
ATOM 673 C CA . SER A 1 83 ? 9.994 -10.886 -21.257 1.00 84.19 83 SER A CA 1
ATOM 674 C C . SER A 1 83 ? 9.803 -10.783 -22.777 1.00 84.19 83 SER A C 1
ATOM 676 O O . SER A 1 83 ? 9.362 -11.738 -23.421 1.00 84.19 83 SER A O 1
ATOM 678 N N . PHE A 1 84 ? 10.158 -9.643 -23.371 1.00 87.38 84 PHE A N 1
ATOM 679 C CA . PHE A 1 84 ? 10.021 -9.368 -24.802 1.00 87.38 84 PHE A CA 1
ATOM 680 C C . PHE A 1 84 ? 10.795 -10.362 -25.666 1.00 87.38 84 PHE A C 1
ATOM 682 O O . PHE A 1 84 ? 10.263 -10.833 -26.669 1.00 87.38 84 PHE A O 1
ATOM 689 N N . LYS A 1 85 ? 11.998 -10.761 -25.242 1.00 84.06 85 LYS A N 1
ATOM 690 C CA . LYS A 1 85 ? 12.846 -11.705 -25.990 1.00 84.06 85 LYS A CA 1
ATOM 691 C C . LYS A 1 85 ? 12.226 -13.093 -26.163 1.00 84.06 85 LYS A C 1
ATOM 693 O O . LYS A 1 85 ? 12.551 -13.773 -27.132 1.00 84.06 85 LYS A O 1
ATOM 698 N N . GLY A 1 86 ? 11.3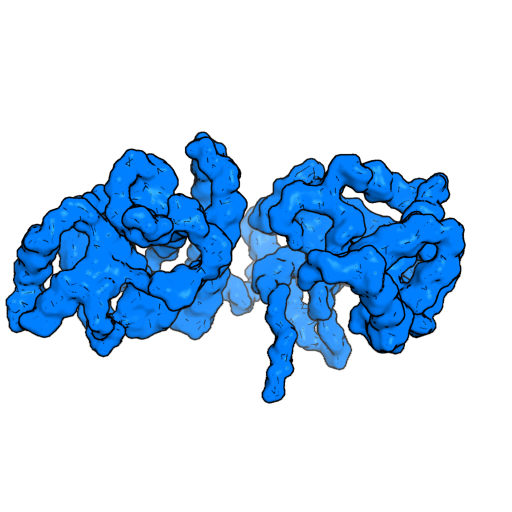45 -13.504 -25.250 1.00 73.44 86 GLY A N 1
ATOM 699 C CA . GLY A 1 86 ? 10.619 -14.777 -25.316 1.00 73.44 86 GLY A CA 1
ATOM 700 C C . GLY A 1 86 ? 9.183 -14.667 -25.835 1.00 73.44 86 GLY A C 1
ATOM 701 O O . GLY A 1 86 ? 8.451 -15.653 -25.790 1.00 73.44 86 GLY A O 1
ATOM 702 N N . SER A 1 87 ? 8.750 -13.483 -26.277 1.00 76.50 87 SER A N 1
ATOM 703 C CA . SER A 1 87 ? 7.338 -13.183 -26.535 1.00 76.50 87 SER A CA 1
ATOM 704 C C . SER A 1 87 ? 7.015 -12.953 -28.016 1.00 76.50 87 SER A C 1
ATOM 706 O O . SER A 1 87 ? 7.893 -12.727 -28.846 1.00 76.50 87 SER A O 1
ATOM 708 N N . THR A 1 88 ? 5.725 -12.997 -28.363 1.00 71.94 88 THR A N 1
ATOM 709 C CA . THR A 1 88 ? 5.242 -12.665 -29.713 1.00 71.94 88 THR A CA 1
ATOM 710 C C . THR A 1 88 ? 5.289 -11.151 -29.969 1.00 71.94 88 THR A C 1
ATOM 712 O O . THR A 1 88 ? 5.350 -10.336 -29.048 1.00 71.94 88 THR A O 1
ATOM 715 N N . SER A 1 89 ? 5.220 -10.734 -31.237 1.00 67.19 89 SER A N 1
ATOM 716 C CA . SER A 1 89 ? 5.283 -9.316 -31.641 1.00 67.19 89 SER A CA 1
ATOM 717 C C . SER A 1 89 ? 4.102 -8.454 -31.168 1.00 67.19 89 SER A C 1
ATOM 719 O O . SER A 1 89 ? 4.135 -7.235 -31.340 1.00 67.19 89 SER A O 1
ATOM 721 N N . GLN A 1 90 ? 3.068 -9.065 -30.585 1.00 76.25 90 GLN A N 1
ATOM 722 C CA . GLN A 1 90 ? 1.828 -8.405 -30.173 1.00 76.25 90 GLN A CA 1
ATOM 723 C C . GLN A 1 90 ? 1.779 -8.050 -28.679 1.00 76.25 90 GLN A C 1
ATOM 725 O O . GLN A 1 90 ? 0.767 -7.510 -28.231 1.00 76.25 90 GLN A O 1
ATOM 730 N N . VAL A 1 91 ? 2.847 -8.318 -27.916 1.00 85.25 91 VAL A N 1
ATOM 731 C CA . VAL A 1 91 ? 2.899 -7.934 -26.499 1.00 85.25 91 VAL A CA 1
ATOM 732 C C . VAL A 1 91 ? 3.011 -6.415 -26.349 1.00 85.25 91 VAL A C 1
ATOM 734 O O . VAL A 1 91 ? 3.746 -5.751 -27.080 1.00 85.25 91 VAL A O 1
ATOM 737 N N . ARG A 1 92 ? 2.267 -5.864 -25.392 1.00 89.31 92 ARG A N 1
ATOM 738 C CA . ARG A 1 92 ? 2.345 -4.473 -24.936 1.00 89.31 92 ARG A CA 1
ATOM 739 C C . ARG A 1 92 ? 2.749 -4.454 -23.470 1.00 89.31 92 ARG A C 1
ATOM 741 O O . ARG A 1 92 ? 2.280 -5.268 -22.684 1.00 89.31 92 ARG A O 1
ATOM 748 N N . TYR A 1 93 ? 3.585 -3.503 -23.097 1.00 90.44 93 TYR A N 1
ATOM 749 C CA . TYR A 1 93 ? 4.075 -3.325 -21.741 1.00 90.44 93 TYR A CA 1
ATOM 750 C C . TYR A 1 93 ? 3.549 -2.012 -21.191 1.00 90.44 93 TYR A C 1
ATOM 752 O O . TYR A 1 93 ? 3.651 -0.990 -21.859 1.00 90.44 93 TYR A O 1
ATOM 760 N N . ARG A 1 94 ? 2.994 -2.013 -19.981 1.00 91.12 94 ARG A N 1
ATOM 761 C CA . ARG A 1 94 ? 2.480 -0.797 -19.348 1.00 91.12 94 ARG A CA 1
ATOM 762 C C . ARG A 1 94 ? 3.116 -0.602 -17.985 1.00 91.12 94 ARG A C 1
ATOM 764 O O . ARG A 1 94 ? 2.948 -1.431 -17.098 1.00 91.12 94 ARG A O 1
ATOM 771 N N . PHE A 1 95 ? 3.784 0.526 -17.798 1.00 89.44 95 PHE A N 1
ATOM 772 C CA . PHE A 1 95 ? 4.238 0.953 -16.481 1.00 89.44 95 PHE A CA 1
ATOM 773 C C . PHE A 1 95 ? 3.249 1.963 -15.899 1.00 89.44 95 PHE A C 1
ATOM 775 O O . PHE A 1 95 ? 2.932 2.962 -16.546 1.00 89.44 95 PHE A O 1
ATOM 782 N N . LYS A 1 96 ? 2.776 1.720 -14.675 1.00 87.94 96 LYS A N 1
ATOM 783 C CA . LYS A 1 96 ? 1.827 2.597 -13.977 1.00 87.94 96 LYS A CA 1
ATOM 784 C C . LYS A 1 96 ? 2.354 2.995 -12.605 1.00 87.94 96 LYS A C 1
ATOM 786 O O . LYS A 1 96 ? 2.897 2.164 -11.876 1.00 87.94 96 LYS A O 1
ATOM 791 N N . CYS A 1 97 ? 2.134 4.245 -12.202 1.00 84.88 97 CYS A N 1
ATOM 792 C CA . CYS A 1 97 ? 2.392 4.654 -10.823 1.00 84.88 97 CYS A CA 1
ATOM 793 C C . CYS A 1 97 ? 1.377 5.663 -10.275 1.00 84.88 97 CYS A C 1
ATOM 795 O O . CYS A 1 97 ? 0.437 6.051 -10.961 1.00 84.88 97 CYS A O 1
ATOM 797 N N . ASN A 1 98 ? 1.531 6.046 -9.006 1.00 81.56 98 ASN A N 1
ATOM 798 C CA . ASN A 1 98 ? 0.601 6.925 -8.289 1.00 81.56 98 ASN A CA 1
ATOM 799 C C . ASN A 1 98 ? 1.000 8.411 -8.294 1.00 81.56 98 ASN A C 1
ATOM 801 O O . ASN A 1 98 ? 0.357 9.214 -7.625 1.00 81.56 98 ASN A O 1
ATOM 805 N N . VAL A 1 99 ? 2.070 8.791 -8.990 1.00 85.19 99 VAL A N 1
ATOM 806 C CA . VAL A 1 99 ? 2.636 10.148 -8.948 1.00 85.19 99 VAL A CA 1
ATOM 807 C C . VAL A 1 99 ? 2.876 10.683 -10.359 1.00 85.19 99 VAL A C 1
ATOM 809 O O . VAL A 1 99 ? 3.238 9.912 -11.248 1.00 85.19 99 VAL A O 1
ATOM 812 N N . PRO A 1 100 ? 2.710 11.994 -10.590 1.00 90.19 100 PRO A N 1
ATOM 813 C CA . PRO A 1 100 ? 2.945 12.589 -11.897 1.00 90.19 100 PRO A CA 1
ATOM 814 C C . PRO A 1 100 ? 4.421 12.515 -12.276 1.00 90.19 100 PRO A C 1
ATOM 816 O O . PRO A 1 100 ? 5.301 12.587 -11.413 1.00 90.19 100 PRO A O 1
ATOM 819 N N . ALA A 1 101 ? 4.708 12.440 -13.574 1.00 91.06 101 ALA A N 1
ATOM 820 C CA . ALA A 1 101 ? 6.066 12.624 -14.067 1.00 91.06 101 ALA A CA 1
ATOM 821 C C . ALA A 1 101 ? 6.590 14.024 -13.701 1.00 91.06 101 ALA A C 1
ATOM 823 O O . ALA A 1 101 ? 5.876 15.026 -13.752 1.00 91.06 101 ALA A O 1
ATOM 824 N N . ASN A 1 102 ? 7.858 14.092 -13.306 1.00 92.56 102 ASN A N 1
ATOM 825 C CA . ASN A 1 102 ? 8.528 15.337 -12.980 1.00 92.56 102 ASN A CA 1
ATOM 826 C C . ASN A 1 102 ? 8.585 16.239 -14.214 1.00 92.56 102 ASN A C 1
ATOM 828 O O . ASN A 1 102 ? 8.814 15.762 -15.323 1.00 92.56 102 ASN A O 1
ATOM 832 N N . VAL A 1 103 ? 8.469 17.553 -14.010 1.00 89.00 103 VAL A N 1
ATOM 833 C CA . VAL A 1 103 ? 8.448 18.555 -15.088 1.00 89.00 103 VAL A CA 1
ATOM 834 C C . VAL A 1 103 ? 9.615 18.401 -16.070 1.00 89.00 103 VAL A C 1
ATOM 836 O O . VAL A 1 103 ? 9.433 18.586 -17.269 1.00 89.00 103 VAL A O 1
ATOM 839 N N . LYS A 1 104 ? 10.799 18.006 -15.584 1.00 89.19 104 LYS A N 1
ATOM 840 C CA . LYS A 1 104 ? 11.993 17.802 -16.423 1.00 89.19 104 LYS A CA 1
ATOM 841 C C . LYS A 1 104 ? 11.906 16.584 -17.346 1.00 89.19 104 LYS A C 1
ATOM 843 O O . LYS A 1 104 ? 12.573 16.569 -18.372 1.00 89.19 104 LYS A O 1
ATOM 848 N N . ASP A 1 105 ? 11.102 15.591 -16.981 1.00 89.44 105 ASP A N 1
ATOM 849 C CA . ASP A 1 105 ? 10.954 14.329 -17.707 1.00 89.44 105 ASP A CA 1
ATOM 850 C C . ASP A 1 105 ? 9.599 14.235 -18.447 1.00 89.44 105 ASP A C 1
ATOM 852 O O . ASP A 1 105 ? 9.366 13.273 -19.178 1.00 89.44 105 ASP A O 1
ATOM 856 N N . LEU A 1 106 ? 8.709 15.232 -18.309 1.00 87.25 106 LEU A N 1
ATOM 857 C CA . LEU A 1 106 ? 7.380 15.241 -18.941 1.00 87.25 106 LEU A CA 1
ATOM 858 C C . LEU A 1 106 ? 7.452 15.066 -20.459 1.00 87.25 106 LEU A C 1
ATOM 860 O O . LEU A 1 106 ? 6.759 14.216 -21.010 1.00 87.25 106 LEU A O 1
ATOM 864 N N . GLN A 1 107 ? 8.305 15.842 -21.134 1.00 87.00 107 GLN A N 1
ATOM 865 C CA . GLN A 1 107 ? 8.478 15.731 -22.584 1.00 87.00 107 GLN A CA 1
ATOM 866 C C . GLN A 1 107 ? 9.065 14.369 -22.967 1.00 87.00 107 GLN A C 1
ATOM 868 O O . GLN A 1 107 ? 8.633 13.763 -23.943 1.00 87.00 107 GLN A O 1
ATOM 873 N N . PHE A 1 108 ? 10.006 13.860 -22.167 1.00 90.12 108 PHE A N 1
ATOM 874 C CA . PHE A 1 108 ? 10.658 12.586 -22.434 1.00 90.12 108 PHE A CA 1
ATOM 875 C C . PHE A 1 108 ? 9.660 11.420 -22.433 1.00 90.12 108 PHE A C 1
ATOM 877 O O . PHE A 1 108 ? 9.705 10.593 -23.345 1.00 90.12 108 PHE A O 1
ATOM 884 N N . PHE A 1 109 ? 8.766 11.359 -21.443 1.00 90.00 109 PHE A N 1
ATOM 885 C CA . PHE A 1 109 ? 7.740 10.316 -21.365 1.00 90.00 109 PHE A CA 1
ATOM 886 C C . PHE A 1 109 ? 6.542 10.588 -22.282 1.00 90.00 109 PHE A C 1
ATOM 888 O O . PHE A 1 109 ? 6.047 9.664 -22.920 1.00 90.00 109 PHE A O 1
ATOM 895 N N . GLY A 1 110 ? 6.104 11.844 -22.414 1.00 85.06 110 GLY A N 1
ATOM 896 C CA . GLY A 1 110 ? 5.010 12.219 -23.317 1.00 85.06 110 GLY A CA 1
ATOM 897 C C . GLY A 1 110 ? 5.343 11.992 -24.796 1.00 85.06 110 GLY A C 1
ATOM 898 O O . GLY A 1 110 ? 4.457 11.681 -25.586 1.00 85.06 110 GLY A O 1
ATOM 899 N N . GLY A 1 111 ? 6.624 12.093 -25.165 1.00 83.75 111 GLY A N 1
ATOM 900 C CA . GLY A 1 111 ? 7.142 11.827 -26.507 1.00 83.75 111 GLY A CA 1
ATOM 901 C C . GLY A 1 111 ? 7.665 10.404 -26.726 1.00 83.75 111 GLY A C 1
ATOM 902 O O . GLY A 1 111 ? 8.376 10.185 -27.703 1.00 83.75 111 GLY A O 1
ATOM 903 N N . TRP A 1 112 ? 7.362 9.444 -25.842 1.00 88.25 112 TRP A N 1
ATOM 904 C CA . TRP A 1 112 ? 7.998 8.118 -25.840 1.00 88.25 112 TRP A CA 1
ATOM 905 C C . TRP A 1 112 ? 7.920 7.361 -27.180 1.00 88.25 112 TRP A C 1
ATOM 907 O O . TRP A 1 112 ? 8.899 6.744 -27.593 1.00 88.25 112 TRP A O 1
ATOM 917 N N . ILE A 1 113 ? 6.787 7.450 -27.883 1.00 74.25 113 ILE A N 1
ATOM 918 C CA . ILE A 1 113 ? 6.529 6.717 -29.139 1.00 74.25 113 ILE A CA 1
ATOM 919 C C . ILE A 1 113 ? 6.925 7.550 -30.380 1.00 74.25 113 ILE A C 1
ATOM 921 O O . ILE A 1 113 ? 6.826 7.087 -31.517 1.00 74.25 113 ILE A O 1
ATOM 925 N N . THR A 1 114 ? 7.410 8.783 -30.204 1.00 70.25 114 THR A N 1
ATOM 926 C CA . THR A 1 114 ? 7.718 9.674 -31.330 1.00 70.25 114 THR A CA 1
ATOM 927 C C . THR A 1 114 ? 9.043 9.269 -32.005 1.00 70.25 114 THR A C 1
ATOM 929 O O . THR A 1 114 ? 10.089 9.287 -31.351 1.00 70.25 114 THR A O 1
ATOM 932 N N . PRO A 1 115 ? 9.061 8.955 -33.320 1.00 57.16 115 PRO A N 1
ATOM 933 C CA . PRO A 1 115 ? 10.248 8.419 -34.006 1.00 57.16 115 PRO A CA 1
ATOM 934 C C . PRO A 1 115 ? 11.488 9.322 -33.971 1.00 57.16 115 PRO A C 1
ATOM 936 O O . PRO A 1 115 ? 12.612 8.835 -34.069 1.00 57.16 115 PRO A O 1
ATOM 939 N N . THR A 1 116 ? 11.303 10.636 -33.829 1.00 56.72 116 THR A N 1
ATOM 940 C CA . THR A 1 116 ? 12.383 11.632 -33.864 1.00 56.72 116 THR A CA 1
ATOM 941 C C . THR A 1 116 ? 13.301 11.601 -32.639 1.00 56.72 116 THR A C 1
ATOM 943 O O . THR A 1 116 ? 14.392 12.154 -32.705 1.00 56.72 116 THR A O 1
ATOM 946 N N . GLU A 1 117 ? 12.908 10.936 -31.544 1.00 70.94 117 GLU A N 1
ATOM 947 C CA . GLU A 1 117 ? 13.697 10.846 -30.300 1.00 70.94 117 GLU A CA 1
ATOM 948 C C . GLU A 1 117 ? 14.210 9.426 -29.993 1.00 70.94 117 GLU A C 1
ATOM 950 O O . GLU A 1 117 ? 14.748 9.182 -28.909 1.00 70.94 117 GLU A O 1
ATOM 955 N N . ILE A 1 118 ? 14.079 8.476 -30.931 1.00 79.69 118 ILE A N 1
ATOM 956 C CA . ILE A 1 118 ? 14.353 7.051 -30.672 1.00 79.69 118 ILE A CA 1
ATOM 957 C C . ILE A 1 118 ? 15.773 6.798 -30.140 1.00 79.69 118 ILE A C 1
ATOM 959 O O . ILE A 1 118 ? 15.959 5.954 -29.269 1.00 79.69 118 ILE A O 1
ATOM 963 N N . THR A 1 119 ? 16.764 7.582 -30.574 1.00 83.75 119 THR A N 1
ATOM 964 C CA . THR A 1 119 ? 18.158 7.477 -30.118 1.00 83.75 119 THR A CA 1
ATOM 965 C C . THR A 1 119 ? 18.316 7.776 -28.625 1.00 83.75 119 THR A C 1
ATOM 967 O O . THR A 1 119 ? 19.050 7.071 -27.933 1.00 83.75 119 THR A O 1
ATOM 970 N N . GLU A 1 120 ? 17.617 8.789 -28.098 1.00 86.06 120 GLU A N 1
ATOM 971 C CA . GLU A 1 120 ? 17.656 9.097 -26.662 1.00 86.06 120 GLU A CA 1
ATOM 972 C C . GLU A 1 120 ? 16.983 7.980 -25.855 1.00 86.06 120 GLU A C 1
ATOM 974 O O . GLU A 1 120 ? 17.484 7.587 -24.801 1.00 86.06 120 GLU A O 1
ATOM 979 N N . LYS A 1 121 ? 15.886 7.410 -26.372 1.00 89.50 121 LYS A N 1
ATOM 980 C CA . LYS A 1 121 ? 15.192 6.297 -25.710 1.00 89.50 121 LYS A CA 1
ATOM 981 C C . LYS A 1 121 ? 16.048 5.031 -25.718 1.00 89.50 121 LYS A C 1
ATOM 983 O O . LYS A 1 121 ? 16.192 4.400 -24.680 1.00 89.50 121 LYS A O 1
ATOM 988 N N . VAL A 1 122 ? 16.698 4.704 -26.838 1.00 89.31 122 VAL A N 1
ATOM 989 C CA . VAL A 1 122 ? 17.657 3.587 -26.937 1.00 89.31 122 VAL A CA 1
ATOM 990 C C . VAL A 1 122 ? 18.792 3.755 -25.928 1.00 89.31 122 VAL A C 1
ATOM 992 O O . VAL A 1 122 ? 19.131 2.802 -25.225 1.00 89.31 122 VAL A O 1
ATOM 995 N N . LYS A 1 123 ? 19.353 4.965 -25.805 1.00 88.31 123 LYS A N 1
ATOM 996 C CA . LYS A 1 123 ? 20.368 5.268 -24.787 1.00 88.31 123 LYS A CA 1
ATOM 997 C C . LYS A 1 123 ? 19.833 5.023 -23.375 1.00 88.31 123 LYS A C 1
ATOM 999 O O . LYS A 1 123 ? 20.500 4.358 -22.589 1.00 88.31 123 LYS A O 1
ATOM 1004 N N . TYR A 1 124 ? 18.627 5.494 -23.075 1.00 90.69 124 TYR A N 1
ATOM 1005 C CA . TYR A 1 124 ? 17.990 5.282 -21.777 1.00 90.69 124 TYR A CA 1
ATOM 1006 C C . TYR A 1 124 ? 17.759 3.793 -21.462 1.00 90.69 124 TYR A C 1
ATOM 1008 O O . TYR A 1 124 ? 18.088 3.344 -20.369 1.00 90.69 124 TYR A O 1
ATOM 1016 N N . ILE A 1 125 ? 17.294 2.990 -22.425 1.00 92.00 125 ILE A N 1
ATOM 1017 C CA . ILE A 1 125 ? 17.151 1.535 -22.243 1.00 92.00 125 ILE A CA 1
ATOM 1018 C C . ILE A 1 125 ? 18.510 0.880 -21.932 1.00 92.00 125 ILE A C 1
ATOM 1020 O O . ILE A 1 125 ? 18.611 0.071 -21.008 1.00 92.00 125 ILE A O 1
ATOM 1024 N N . LYS A 1 126 ? 19.580 1.270 -22.639 1.00 91.19 126 LYS A N 1
ATOM 1025 C CA . LYS A 1 126 ? 20.947 0.794 -22.354 1.00 91.19 126 LYS A CA 1
ATOM 1026 C C . LYS A 1 126 ? 21.408 1.197 -20.948 1.00 91.19 126 LYS A C 1
ATOM 1028 O O . LYS A 1 126 ? 22.022 0.385 -20.261 1.00 91.19 126 LYS A O 1
ATOM 1033 N N . GLU A 1 127 ? 21.084 2.409 -20.492 1.00 91.50 127 GLU A N 1
ATOM 1034 C CA . GLU A 1 127 ? 21.342 2.851 -19.113 1.00 91.50 127 GLU A CA 1
ATOM 1035 C C . GLU A 1 127 ? 20.633 1.955 -18.089 1.00 91.50 127 GLU A C 1
ATOM 1037 O O . GLU A 1 127 ? 21.255 1.542 -17.106 1.00 91.50 127 GLU A O 1
ATOM 1042 N N . CYS A 1 128 ? 19.372 1.590 -18.342 1.00 92.25 128 CYS A N 1
ATOM 1043 C CA . CYS A 1 128 ? 18.636 0.656 -17.492 1.00 92.25 128 CYS A CA 1
ATOM 1044 C C . CYS A 1 128 ? 19.308 -0.725 -17.447 1.00 92.25 128 CYS A C 1
ATOM 1046 O O . CYS A 1 128 ? 19.500 -1.292 -16.371 1.00 92.25 128 CYS A O 1
ATOM 1048 N N . PHE A 1 129 ? 19.739 -1.248 -18.598 1.00 93.38 129 PHE A N 1
ATOM 1049 C CA . PHE A 1 129 ? 20.412 -2.547 -18.669 1.00 93.38 129 PHE A CA 1
ATOM 1050 C C . PHE A 1 129 ? 21.747 -2.560 -17.934 1.00 93.38 129 PHE A C 1
ATOM 1052 O O . PHE A 1 129 ? 22.030 -3.524 -17.221 1.00 93.38 129 PHE A O 1
ATOM 1059 N N . VAL A 1 130 ? 22.547 -1.497 -18.060 1.00 93.44 130 VAL A N 1
ATOM 1060 C CA . VAL A 1 130 ? 23.789 -1.335 -17.291 1.00 93.44 130 VAL A CA 1
ATOM 1061 C C . VAL A 1 130 ? 23.480 -1.356 -15.797 1.00 93.44 130 VAL A C 1
ATOM 1063 O O . VAL A 1 130 ? 24.090 -2.121 -15.053 1.00 93.44 130 VAL A O 1
ATOM 1066 N N . TYR A 1 131 ? 22.504 -0.565 -15.346 1.00 92.19 131 TYR A N 1
ATOM 1067 C CA . TYR A 1 131 ? 22.163 -0.448 -13.926 1.00 92.19 131 TYR A CA 1
ATOM 1068 C C . TYR A 1 131 ? 21.789 -1.792 -13.273 1.00 92.19 131 TYR A C 1
ATOM 1070 O O . TYR A 1 131 ? 22.182 -2.054 -12.127 1.00 92.19 131 TYR A O 1
ATOM 1078 N N . GLU A 1 132 ? 21.056 -2.641 -13.997 1.00 91.69 132 GLU A N 1
ATOM 1079 C CA . GLU A 1 132 ? 20.667 -3.988 -13.558 1.00 91.69 132 GLU A CA 1
ATOM 1080 C C . GLU A 1 132 ? 21.806 -5.009 -13.684 1.00 91.69 132 GLU A C 1
ATOM 1082 O O . GLU A 1 132 ? 21.934 -5.918 -12.860 1.00 91.69 132 GLU A O 1
ATOM 1087 N N . SER A 1 133 ? 22.663 -4.859 -14.695 1.00 92.38 133 SER A N 1
ATOM 1088 C CA . SER A 1 133 ? 23.746 -5.802 -14.996 1.00 92.38 133 SER A CA 1
ATOM 1089 C C . SER A 1 133 ? 24.936 -5.680 -14.051 1.00 92.38 133 SER A C 1
ATOM 1091 O O . SER A 1 133 ? 25.518 -6.691 -13.673 1.00 92.38 133 SER A O 1
ATOM 1093 N N . VAL A 1 134 ? 25.285 -4.469 -13.610 1.00 92.44 134 VAL A N 1
ATOM 1094 C CA . VAL A 1 134 ? 26.484 -4.229 -12.780 1.00 92.44 134 VAL A CA 1
ATOM 1095 C C . VAL A 1 134 ? 26.428 -4.867 -11.389 1.00 92.44 134 VAL A C 1
ATOM 1097 O O . VAL A 1 134 ? 27.443 -4.966 -10.707 1.00 92.44 134 VAL A O 1
ATOM 1100 N N . GLY A 1 135 ? 25.247 -5.304 -10.947 1.00 87.94 135 GLY A N 1
ATOM 1101 C CA . GLY A 1 135 ? 25.080 -6.077 -9.715 1.00 87.94 135 GLY A CA 1
ATOM 1102 C C . GLY A 1 135 ? 25.240 -7.591 -9.889 1.00 87.94 135 GLY A C 1
ATOM 1103 O O . GLY A 1 135 ? 25.160 -8.305 -8.892 1.00 87.94 135 GLY A O 1
ATOM 1104 N N . LYS A 1 136 ? 25.435 -8.081 -11.121 1.00 90.31 136 LYS A N 1
ATOM 1105 C CA . LYS A 1 136 ? 25.413 -9.503 -11.490 1.00 90.31 136 LYS A CA 1
ATOM 1106 C C . LYS A 1 136 ? 26.756 -9.941 -12.076 1.00 90.31 136 LYS A C 1
ATOM 1108 O O . LYS A 1 136 ? 27.436 -9.165 -12.749 1.00 90.31 136 LYS A O 1
ATOM 1113 N N . ASP A 1 137 ? 27.125 -11.196 -11.850 1.00 87.62 137 ASP A N 1
ATOM 1114 C CA . ASP A 1 137 ? 28.329 -11.772 -12.451 1.00 87.62 137 ASP A CA 1
ATOM 1115 C C . ASP A 1 137 ? 28.118 -12.037 -13.953 1.00 87.62 137 ASP A C 1
ATOM 1117 O O . ASP A 1 137 ? 27.003 -12.363 -14.369 1.00 87.62 137 ASP A O 1
ATOM 1121 N N . PRO A 1 138 ? 29.159 -11.879 -14.795 1.00 90.94 138 PRO A N 1
ATOM 1122 C CA . PRO A 1 138 ? 30.547 -11.550 -14.442 1.00 90.94 138 PRO A CA 1
ATOM 1123 C C . PRO A 1 138 ? 30.840 -10.040 -14.324 1.00 90.94 138 PRO A C 1
ATOM 1125 O O . PRO A 1 138 ? 31.961 -9.658 -13.998 1.00 90.94 138 PRO A O 1
ATOM 1128 N N . ILE A 1 139 ? 29.871 -9.162 -14.605 1.00 94.88 139 ILE A N 1
ATOM 1129 C CA . ILE A 1 139 ? 30.101 -7.709 -14.706 1.00 94.88 139 ILE A CA 1
ATOM 1130 C C . ILE A 1 139 ? 30.469 -7.094 -13.357 1.00 94.88 139 ILE A C 1
ATOM 1132 O O . ILE A 1 139 ? 31.359 -6.244 -13.291 1.00 94.88 139 ILE A O 1
ATOM 1136 N N . LYS A 1 140 ? 29.799 -7.540 -12.292 1.00 92.56 140 LYS A N 1
ATOM 1137 C CA . LYS A 1 140 ? 30.023 -7.088 -10.918 1.00 92.56 140 LYS A CA 1
ATOM 1138 C C . LYS A 1 140 ? 31.492 -7.198 -10.517 1.00 92.56 140 LYS A C 1
ATOM 1140 O O . LYS A 1 140 ? 32.067 -6.210 -10.067 1.00 92.56 140 LYS A O 1
ATOM 1145 N N . ASP A 1 141 ? 32.084 -8.374 -10.708 1.00 91.31 141 ASP A N 1
ATOM 1146 C CA . ASP A 1 141 ? 33.466 -8.655 -10.312 1.00 91.31 141 ASP A CA 1
ATOM 1147 C C . ASP A 1 141 ? 34.505 -8.284 -11.386 1.00 91.31 141 ASP A C 1
ATOM 1149 O O . ASP A 1 141 ? 35.695 -8.195 -11.073 1.00 91.31 141 ASP A O 1
ATOM 1153 N N . GLY A 1 142 ? 34.065 -8.033 -12.623 1.00 93.31 142 GLY A N 1
ATOM 1154 C CA . GLY A 1 142 ? 34.883 -7.566 -13.741 1.00 93.31 142 GLY A CA 1
ATOM 1155 C C . GLY A 1 142 ? 34.838 -6.046 -13.919 1.00 93.31 142 GLY A C 1
ATOM 1156 O O . GLY A 1 142 ? 35.367 -5.288 -13.103 1.00 93.31 142 GLY A O 1
ATOM 1157 N N . GLU A 1 143 ? 34.215 -5.592 -15.010 1.00 93.06 143 GLU A N 1
ATOM 1158 C CA . GLU A 1 143 ? 34.253 -4.187 -15.445 1.00 93.06 143 GLU A CA 1
ATOM 1159 C C . GLU A 1 143 ? 33.712 -3.204 -14.403 1.00 93.06 143 GLU A C 1
ATOM 1161 O O . GLU A 1 143 ? 34.266 -2.117 -14.221 1.00 93.06 143 GLU A O 1
ATOM 1166 N N . TYR A 1 144 ? 32.670 -3.575 -13.653 1.00 95.06 144 TYR A N 1
ATOM 1167 C CA . TYR A 1 144 ? 32.123 -2.676 -12.641 1.00 95.06 144 TYR A CA 1
ATOM 1168 C C . TYR A 1 144 ? 33.098 -2.449 -11.481 1.00 95.06 144 TYR A C 1
ATOM 1170 O O . TYR A 1 144 ? 33.288 -1.309 -11.054 1.00 95.06 144 TYR A O 1
ATOM 1178 N N . LYS A 1 145 ? 33.785 -3.499 -11.023 1.00 94.00 145 LYS A N 1
ATOM 1179 C CA . LYS A 1 145 ? 34.832 -3.398 -9.998 1.00 94.00 145 LYS A CA 1
ATOM 1180 C C . LYS A 1 145 ? 36.026 -2.566 -10.476 1.00 94.00 145 LYS A C 1
ATOM 1182 O O . LYS A 1 145 ? 36.567 -1.764 -9.705 1.00 94.00 145 LYS A O 1
ATOM 1187 N N . SER A 1 146 ? 36.404 -2.702 -11.748 1.00 94.31 146 SER A N 1
ATOM 1188 C CA . SER A 1 146 ? 37.422 -1.853 -12.383 1.00 94.31 146 SER A CA 1
ATOM 1189 C C . SER A 1 146 ? 37.008 -0.381 -12.363 1.00 94.31 146 SER A C 1
ATOM 1191 O O . SER A 1 146 ? 37.789 0.476 -11.942 1.00 94.31 146 SER A O 1
ATOM 1193 N N . PHE A 1 147 ? 35.753 -0.083 -12.715 1.00 94.88 147 PHE A N 1
ATOM 1194 C CA . PHE A 1 147 ? 35.211 1.272 -12.632 1.00 94.88 147 PHE A CA 1
ATOM 1195 C C . PHE A 1 147 ? 35.190 1.811 -11.197 1.00 94.88 147 PHE A C 1
ATOM 1197 O O . PHE A 1 147 ? 35.564 2.961 -10.984 1.00 94.88 147 PHE A O 1
ATOM 1204 N N . GLN A 1 148 ? 34.787 1.009 -10.206 1.00 93.81 148 GLN A N 1
ATOM 1205 C CA . GLN A 1 148 ? 34.795 1.424 -8.797 1.00 93.81 148 GLN A CA 1
ATOM 1206 C C . GLN A 1 148 ? 36.204 1.818 -8.343 1.00 93.81 148 GLN A C 1
ATOM 1208 O O . GLN A 1 148 ? 36.391 2.896 -7.781 1.00 93.81 148 GLN A O 1
ATOM 1213 N N . THR A 1 149 ? 37.198 0.993 -8.680 1.00 93.88 149 THR A N 1
ATOM 1214 C CA . THR A 1 149 ? 38.613 1.243 -8.364 1.00 93.88 149 THR A CA 1
ATOM 1215 C C . THR A 1 149 ? 39.113 2.534 -9.019 1.00 93.88 149 THR A C 1
ATOM 1217 O O . THR A 1 149 ? 39.741 3.371 -8.368 1.00 93.88 149 THR A O 1
ATOM 1220 N N . TYR A 1 150 ? 38.789 2.737 -10.300 1.00 93.56 150 TYR A N 1
ATOM 1221 C CA . TYR A 1 150 ? 39.079 3.982 -11.009 1.00 93.56 150 TYR A CA 1
ATOM 1222 C C . TYR A 1 150 ? 38.396 5.188 -10.344 1.00 93.56 150 TYR A C 1
ATOM 1224 O O . TYR A 1 150 ? 39.049 6.200 -10.078 1.00 93.56 150 TYR A O 1
ATOM 1232 N N . TYR A 1 151 ? 37.106 5.083 -10.023 1.00 92.50 151 TYR A N 1
ATOM 1233 C CA . TYR A 1 151 ? 36.333 6.166 -9.424 1.00 92.50 151 TYR A CA 1
ATOM 1234 C C . TYR A 1 151 ? 36.889 6.581 -8.057 1.00 92.50 151 TYR A C 1
ATOM 1236 O O . TYR A 1 151 ? 37.033 7.775 -7.790 1.00 92.50 151 TYR A O 1
ATOM 1244 N N . ASP A 1 152 ? 37.257 5.616 -7.214 1.00 92.19 152 ASP A N 1
ATOM 1245 C CA . ASP A 1 152 ? 37.845 5.884 -5.899 1.00 92.19 152 ASP A CA 1
ATOM 1246 C C . ASP A 1 152 ? 39.197 6.588 -6.005 1.00 92.19 152 ASP A C 1
ATOM 1248 O O . ASP A 1 152 ? 39.473 7.511 -5.236 1.00 92.19 152 ASP A O 1
ATOM 1252 N N . SER A 1 153 ? 40.008 6.219 -7.003 1.00 91.38 153 SER A N 1
ATOM 1253 C CA . SER A 1 153 ? 41.291 6.879 -7.266 1.00 91.38 153 SER A CA 1
ATOM 1254 C C . SER A 1 153 ? 41.124 8.352 -7.663 1.00 91.38 153 SER A C 1
ATOM 1256 O O . SER A 1 153 ? 41.908 9.203 -7.244 1.00 91.38 153 SER A O 1
ATOM 1258 N N . MET A 1 154 ? 40.062 8.672 -8.409 1.00 88.75 154 MET A N 1
ATOM 1259 C CA . MET A 1 154 ? 39.763 10.032 -8.867 1.00 88.75 154 MET A CA 1
ATOM 1260 C C . MET A 1 154 ? 39.061 10.875 -7.791 1.00 88.75 154 MET A C 1
ATOM 1262 O O . MET A 1 154 ? 39.183 12.102 -7.784 1.00 88.75 154 MET A O 1
ATOM 1266 N N . TYR A 1 155 ? 38.336 10.239 -6.862 1.00 88.75 155 TYR A N 1
ATOM 1267 C CA . TYR A 1 155 ? 37.542 10.911 -5.826 1.00 88.75 155 TYR A CA 1
ATOM 1268 C C . TYR A 1 155 ? 37.778 10.353 -4.405 1.00 88.75 155 TYR A C 1
ATOM 1270 O O . TYR A 1 155 ? 36.811 10.035 -3.702 1.00 88.75 155 TYR A O 1
ATOM 1278 N N . PRO A 1 156 ? 39.026 10.344 -3.895 1.00 80.94 156 PRO A N 1
ATOM 1279 C CA . PRO A 1 156 ? 39.403 9.631 -2.664 1.00 80.94 156 PRO A CA 1
ATOM 1280 C C . PRO A 1 156 ? 38.747 10.168 -1.379 1.00 80.94 156 PRO A C 1
ATOM 1282 O O . PRO A 1 156 ? 38.793 9.530 -0.332 1.00 80.94 156 PRO A O 1
ATOM 1285 N N . LYS A 1 157 ? 38.131 11.358 -1.424 1.00 83.06 157 LYS A N 1
ATOM 1286 C CA . LYS A 1 157 ? 37.496 12.004 -0.260 1.00 83.06 157 LYS A CA 1
ATOM 1287 C C . LYS A 1 157 ? 36.004 11.669 -0.091 1.00 83.06 157 LYS A C 1
ATOM 1289 O O . LYS A 1 157 ? 35.405 12.088 0.901 1.00 83.06 157 LYS A O 1
ATOM 1294 N N . LYS A 1 158 ? 35.369 10.943 -1.022 1.00 80.56 158 LYS A N 1
ATOM 1295 C CA . LYS A 1 158 ? 33.943 10.576 -0.916 1.00 80.56 158 LYS A CA 1
ATOM 1296 C C . LYS A 1 158 ? 33.760 9.320 -0.061 1.00 80.56 158 LYS A C 1
ATOM 1298 O O . LYS A 1 158 ? 33.997 8.216 -0.519 1.00 80.56 158 LYS A O 1
ATOM 1303 N N . LYS A 1 159 ? 33.241 9.483 1.161 1.00 68.88 159 LYS A N 1
ATOM 1304 C CA . LYS A 1 159 ? 33.043 8.375 2.120 1.00 68.88 159 LYS A CA 1
ATOM 1305 C C . LYS A 1 159 ? 31.986 7.332 1.707 1.00 68.88 159 LYS A C 1
ATOM 1307 O O . LYS A 1 159 ? 32.007 6.238 2.257 1.00 68.88 159 LYS A O 1
ATOM 1312 N N . LYS A 1 160 ? 31.056 7.660 0.796 1.00 75.12 160 LYS A N 1
ATOM 1313 C CA . LYS A 1 160 ? 30.004 6.752 0.283 1.00 75.12 160 LYS A CA 1
ATOM 1314 C C . LYS A 1 160 ? 29.616 7.100 -1.167 1.00 75.12 160 LYS A C 1
ATOM 1316 O O . LYS A 1 160 ? 28.663 7.852 -1.375 1.00 75.12 160 LYS A O 1
ATOM 1321 N N . PRO A 1 161 ? 30.364 6.642 -2.182 1.00 81.38 161 PRO A N 1
ATOM 1322 C CA . PRO A 1 161 ? 30.038 6.939 -3.573 1.00 81.38 161 PRO A CA 1
ATOM 1323 C C . PRO A 1 161 ? 28.790 6.185 -4.048 1.00 81.38 161 PRO A C 1
ATOM 1325 O O . PRO A 1 161 ? 28.670 4.976 -3.866 1.00 81.38 161 PRO A O 1
ATOM 1328 N N . HIS A 1 162 ? 27.878 6.875 -4.735 1.00 87.50 162 HIS A N 1
ATOM 1329 C CA . HIS A 1 162 ? 26.797 6.225 -5.484 1.00 87.50 162 HIS A CA 1
ATOM 1330 C C . HIS A 1 162 ? 27.335 5.703 -6.828 1.00 87.50 162 HIS A C 1
ATOM 1332 O O . HIS A 1 162 ? 27.110 6.316 -7.873 1.00 87.50 162 HIS A O 1
ATOM 1338 N N . TYR A 1 163 ? 28.080 4.592 -6.803 1.00 90.25 163 TYR A N 1
ATOM 1339 C CA . TYR A 1 163 ? 28.833 4.088 -7.964 1.00 90.25 163 TYR A CA 1
ATOM 1340 C C . TYR A 1 163 ? 27.975 3.844 -9.209 1.00 90.25 163 TYR A C 1
ATOM 1342 O O . TYR A 1 163 ? 28.371 4.278 -10.285 1.00 90.25 163 TYR A O 1
ATOM 1350 N N . LYS A 1 164 ? 26.777 3.250 -9.088 1.00 90.12 164 LYS A N 1
ATOM 1351 C CA . LYS A 1 164 ? 25.888 3.028 -10.246 1.00 90.12 164 LYS A CA 1
ATOM 1352 C C . LYS A 1 164 ? 25.546 4.339 -10.963 1.00 90.12 164 LYS A C 1
ATOM 1354 O O . LYS A 1 164 ? 25.688 4.451 -12.173 1.00 90.12 164 LYS A O 1
ATOM 1359 N N . GLN A 1 165 ? 25.152 5.367 -10.211 1.00 87.75 165 GLN A N 1
ATOM 1360 C CA . GLN A 1 165 ? 24.821 6.684 -10.770 1.00 87.75 165 GLN A CA 1
ATOM 1361 C C . GLN A 1 165 ? 26.055 7.384 -11.349 1.00 87.75 165 GLN A C 1
ATOM 1363 O O . GLN A 1 165 ? 25.959 8.086 -12.354 1.00 87.75 165 GLN A O 1
ATOM 1368 N N . ALA A 1 166 ? 27.216 7.208 -10.712 1.00 89.38 166 ALA A N 1
ATOM 1369 C CA . ALA A 1 166 ? 28.478 7.727 -11.217 1.00 89.38 166 ALA A CA 1
ATOM 1370 C C . ALA A 1 166 ? 28.879 7.070 -12.544 1.00 89.38 166 ALA A C 1
ATOM 1372 O O . ALA A 1 166 ? 29.313 7.779 -13.448 1.00 89.38 166 ALA A O 1
ATOM 1373 N N . LEU A 1 167 ? 28.681 5.756 -12.679 1.00 92.19 167 LEU A N 1
ATOM 1374 C CA . LEU A 1 167 ? 28.932 5.017 -13.912 1.00 92.19 167 LEU A CA 1
ATOM 1375 C C . LEU A 1 167 ? 28.021 5.497 -15.041 1.00 92.19 167 LEU A C 1
ATOM 1377 O O . LEU A 1 167 ? 28.520 5.834 -16.106 1.00 92.19 167 LEU A O 1
ATOM 1381 N N . ILE A 1 168 ? 26.711 5.609 -14.804 1.00 89.94 168 ILE A N 1
ATOM 1382 C CA . ILE A 1 168 ? 25.775 6.109 -15.825 1.00 89.94 168 ILE A CA 1
ATOM 1383 C C . ILE A 1 168 ? 26.173 7.513 -16.298 1.00 89.94 168 ILE A C 1
ATOM 1385 O O . ILE A 1 168 ? 26.211 7.771 -17.496 1.00 89.94 168 ILE A O 1
ATOM 1389 N N . LYS A 1 169 ? 26.559 8.410 -15.378 1.00 88.44 169 LYS A N 1
ATOM 1390 C CA . LYS A 1 169 ? 27.071 9.743 -15.740 1.00 88.44 169 LYS A CA 1
ATOM 1391 C C . LYS A 1 169 ? 28.378 9.684 -16.530 1.00 88.44 169 LYS A C 1
ATOM 1393 O O . LYS A 1 169 ? 28.555 10.477 -17.448 1.00 88.44 169 LYS A O 1
ATOM 1398 N N . HIS A 1 170 ? 29.283 8.779 -16.162 1.00 90.06 170 HIS A N 1
ATOM 1399 C CA . HIS A 1 170 ? 30.542 8.573 -16.870 1.00 90.06 170 HIS A CA 1
ATOM 1400 C C . HIS A 1 170 ? 30.290 8.099 -18.305 1.00 90.06 170 HIS A C 1
ATOM 1402 O O . HIS A 1 170 ? 30.791 8.719 -19.236 1.00 90.06 170 HIS A O 1
ATOM 1408 N N . LEU A 1 171 ? 29.455 7.072 -18.485 1.00 89.81 171 LEU A N 1
ATOM 1409 C CA . LEU A 1 171 ? 29.082 6.536 -19.796 1.00 89.81 171 LEU A CA 1
ATOM 1410 C C . LEU A 1 171 ? 28.335 7.570 -20.644 1.00 89.81 171 LEU A C 1
ATOM 1412 O O . LEU A 1 171 ? 28.612 7.709 -21.829 1.00 89.81 171 LEU A O 1
ATOM 1416 N N . ALA A 1 172 ? 27.448 8.362 -20.036 1.00 85.38 172 ALA A N 1
ATOM 1417 C CA . ALA A 1 172 ? 26.703 9.394 -20.747 1.00 85.38 172 ALA A CA 1
ATOM 1418 C C . ALA A 1 172 ? 27.585 10.527 -21.297 1.00 85.38 172 ALA A C 1
ATOM 1420 O O . ALA A 1 172 ? 27.150 11.198 -22.234 1.00 85.38 172 ALA A O 1
ATOM 1421 N N . ALA A 1 173 ? 28.774 10.735 -20.717 1.00 85.44 173 ALA A N 1
ATOM 1422 C CA . ALA A 1 173 ? 29.780 11.686 -21.184 1.00 85.44 173 ALA A CA 1
ATOM 1423 C C . ALA A 1 173 ? 30.693 11.112 -22.285 1.00 85.44 173 ALA A C 1
ATOM 1425 O O . ALA A 1 173 ? 31.407 11.876 -22.933 1.00 85.44 173 ALA A O 1
ATOM 1426 N N . GLN A 1 174 ? 30.675 9.793 -22.507 1.00 82.75 174 GLN A N 1
ATOM 1427 C CA . GLN A 1 174 ? 31.404 9.159 -23.602 1.00 82.75 174 GLN A CA 1
ATOM 1428 C C . GLN A 1 174 ? 30.651 9.342 -24.924 1.00 82.75 174 GLN A C 1
ATOM 1430 O O . GLN A 1 174 ? 29.421 9.348 -24.970 1.00 82.75 174 GLN A O 1
ATOM 1435 N N . SER A 1 175 ? 31.404 9.492 -26.015 1.00 75.06 175 SER A N 1
ATOM 1436 C CA . SER A 1 175 ? 30.834 9.624 -27.365 1.00 75.06 175 SER A CA 1
ATOM 1437 C C . SER A 1 175 ? 30.539 8.274 -28.022 1.00 75.06 175 SER A C 1
ATOM 1439 O O . SER A 1 175 ? 29.725 8.222 -28.938 1.00 75.06 175 SER A O 1
ATOM 1441 N N . ASP A 1 176 ? 31.192 7.199 -27.568 1.00 80.00 176 ASP A N 1
ATOM 1442 C CA . ASP A 1 176 ? 31.067 5.857 -28.137 1.00 80.00 176 ASP A CA 1
ATOM 1443 C C . ASP A 1 176 ? 29.963 5.041 -27.430 1.00 80.00 176 ASP A C 1
ATOM 1445 O O . ASP A 1 176 ? 30.100 4.708 -26.247 1.00 80.00 176 ASP A O 1
ATOM 1449 N N . PRO A 1 177 ? 28.872 4.670 -28.130 1.00 72.62 177 PRO A N 1
ATOM 1450 C CA . PRO A 1 177 ? 27.821 3.817 -27.581 1.00 72.62 177 PRO A CA 1
ATOM 1451 C C . PRO A 1 177 ? 28.289 2.405 -27.196 1.00 72.62 177 PRO A C 1
ATOM 1453 O O . PRO A 1 177 ? 27.617 1.757 -26.390 1.00 72.62 177 PRO A O 1
ATOM 1456 N N . ALA A 1 178 ? 29.410 1.914 -27.740 1.00 80.06 178 ALA A N 1
ATOM 1457 C CA . ALA A 1 178 ? 29.950 0.593 -27.415 1.00 80.06 178 ALA A CA 1
ATOM 1458 C C . ALA A 1 178 ? 30.424 0.489 -25.955 1.00 80.06 178 ALA A C 1
ATOM 1460 O O . ALA A 1 178 ? 30.447 -0.605 -25.389 1.00 80.06 178 ALA A O 1
ATOM 1461 N N . GLU A 1 179 ? 30.719 1.619 -25.303 1.00 86.69 179 GLU A N 1
ATOM 1462 C CA . GLU A 1 179 ? 31.112 1.655 -23.889 1.00 86.69 179 GLU A CA 1
ATOM 1463 C C . GLU A 1 179 ? 30.009 1.142 -22.955 1.00 86.69 179 GLU A C 1
ATOM 1465 O O . GLU A 1 179 ? 30.306 0.529 -21.932 1.00 86.69 179 GLU A O 1
ATOM 1470 N N . TYR A 1 180 ? 28.734 1.310 -23.320 1.00 87.69 180 TYR A N 1
ATOM 1471 C CA . TYR A 1 180 ? 27.617 0.773 -22.538 1.00 87.69 180 TYR A CA 1
ATOM 1472 C C . TYR A 1 180 ? 27.625 -0.758 -22.502 1.00 87.69 180 TYR A C 1
ATOM 1474 O O . TYR A 1 180 ? 27.357 -1.352 -21.460 1.00 87.69 180 TYR A O 1
ATOM 1482 N N . VAL A 1 181 ? 27.963 -1.399 -23.626 1.00 88.12 181 VAL A N 1
ATOM 1483 C CA . VAL A 1 181 ? 27.895 -2.860 -23.795 1.00 88.12 181 VAL A CA 1
ATOM 1484 C C . VAL A 1 181 ? 28.851 -3.583 -22.843 1.00 88.12 181 VAL A C 1
ATOM 1486 O O . VAL A 1 181 ? 28.515 -4.654 -22.347 1.00 88.12 181 VAL A O 1
ATOM 1489 N N . LYS A 1 182 ? 29.994 -2.970 -22.501 1.00 90.00 182 LYS A N 1
ATOM 1490 C CA . LYS A 1 182 ? 30.978 -3.532 -21.556 1.00 90.00 182 LYS A CA 1
ATOM 1491 C C . LYS A 1 182 ? 30.404 -3.792 -20.160 1.00 90.00 182 LYS A C 1
ATOM 1493 O O . LYS A 1 182 ? 30.881 -4.673 -19.455 1.00 90.00 182 LYS A O 1
ATOM 1498 N N . TYR A 1 183 ? 29.382 -3.034 -19.762 1.00 92.94 183 TYR A N 1
ATOM 1499 C CA . TYR A 1 183 ? 28.762 -3.124 -18.438 1.00 92.94 183 TYR A CA 1
ATOM 1500 C C . TYR A 1 183 ? 27.416 -3.857 -18.453 1.00 92.94 183 TYR A C 1
ATOM 1502 O O . TYR A 1 183 ? 26.673 -3.795 -17.472 1.00 92.94 183 TYR A O 1
ATOM 1510 N N . ILE A 1 184 ? 27.079 -4.540 -19.548 1.00 92.19 184 ILE A N 1
ATOM 1511 C CA . ILE A 1 184 ? 25.844 -5.312 -19.683 1.00 92.19 184 ILE A CA 1
ATOM 1512 C C . ILE A 1 184 ? 26.174 -6.804 -19.654 1.00 92.19 184 ILE A C 1
ATOM 1514 O O . ILE A 1 184 ? 27.164 -7.240 -20.238 1.00 92.19 184 ILE A O 1
ATOM 1518 N N . ILE A 1 185 ? 25.357 -7.600 -18.955 1.00 90.12 185 ILE A N 1
ATOM 1519 C CA . ILE A 1 185 ? 25.582 -9.047 -18.871 1.00 90.12 185 ILE A CA 1
ATOM 1520 C C . ILE A 1 185 ? 25.581 -9.683 -20.277 1.00 90.12 185 ILE A C 1
ATOM 1522 O O . ILE A 1 185 ? 24.669 -9.409 -21.060 1.00 90.12 185 ILE A O 1
ATOM 1526 N N . PRO A 1 186 ? 26.532 -10.582 -20.603 1.00 85.3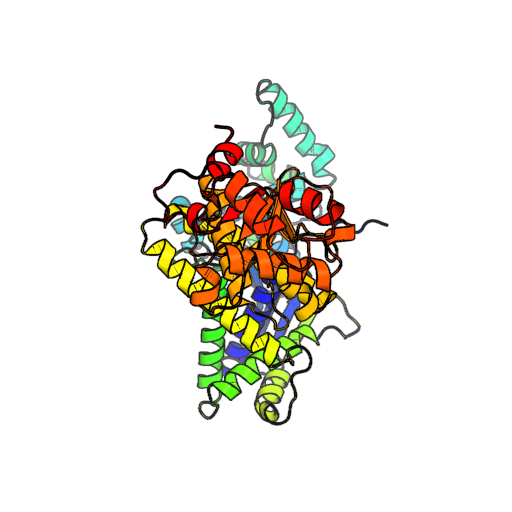8 186 PRO A N 1
ATOM 1527 C CA . PRO A 1 186 ? 26.646 -11.151 -21.951 1.00 85.38 186 PRO A CA 1
ATOM 1528 C C . PRO A 1 186 ? 25.416 -11.934 -22.429 1.00 85.38 186 PRO A C 1
ATOM 1530 O O . PRO A 1 186 ? 25.201 -12.081 -23.628 1.00 85.38 186 PRO A O 1
ATOM 1533 N N . SER A 1 187 ? 24.598 -12.442 -21.502 1.00 84.50 187 SER A N 1
ATOM 1534 C CA . SER A 1 187 ? 23.352 -13.146 -21.825 1.00 84.50 187 SER A CA 1
ATOM 1535 C C . SER A 1 187 ? 22.265 -12.226 -22.394 1.00 84.50 187 SER A C 1
ATOM 1537 O O . SER A 1 187 ? 21.302 -12.714 -22.982 1.00 84.50 187 SER A O 1
ATOM 1539 N N . LEU A 1 188 ? 22.389 -10.906 -22.222 1.00 86.75 188 LEU A N 1
ATOM 1540 C CA . LEU A 1 188 ? 21.445 -9.917 -22.731 1.00 86.75 188 LEU A CA 1
ATOM 1541 C C . LEU A 1 188 ? 21.880 -9.455 -24.132 1.00 86.75 188 LEU A C 1
ATOM 1543 O O . LEU A 1 188 ? 22.506 -8.413 -24.293 1.00 86.75 188 LEU A O 1
ATOM 1547 N N . ILE A 1 189 ? 21.569 -10.254 -25.152 1.00 81.38 189 ILE A N 1
ATOM 1548 C CA . ILE A 1 189 ? 21.908 -9.957 -26.555 1.00 81.38 189 ILE A CA 1
ATOM 1549 C C . ILE A 1 189 ? 20.851 -9.020 -27.145 1.00 81.38 189 ILE A C 1
ATOM 1551 O O . ILE A 1 189 ? 19.676 -9.363 -27.077 1.00 81.38 189 ILE A O 1
ATOM 1555 N N . PHE A 1 190 ? 21.226 -7.898 -27.762 1.00 87.56 190 PHE A N 1
ATOM 1556 C CA . PHE A 1 190 ? 20.293 -7.000 -28.460 1.00 87.56 190 PHE A CA 1
ATOM 1557 C C . PHE A 1 190 ? 20.977 -6.161 -29.544 1.00 87.56 190 PHE A C 1
ATOM 1559 O O . PHE A 1 190 ? 22.197 -5.995 -29.528 1.00 87.56 190 PHE A O 1
ATOM 1566 N N . ASP A 1 191 ? 20.180 -5.596 -30.452 1.00 87.31 191 ASP A N 1
ATOM 1567 C CA . ASP A 1 191 ? 20.604 -4.569 -31.406 1.00 87.31 191 ASP A CA 1
ATOM 1568 C C . ASP A 1 191 ? 19.673 -3.341 -31.370 1.00 87.31 191 ASP A C 1
ATOM 1570 O O . ASP A 1 191 ? 18.572 -3.378 -30.817 1.00 87.31 191 ASP A O 1
ATOM 1574 N N . ASP A 1 192 ? 20.127 -2.213 -31.919 1.00 86.06 192 ASP A N 1
ATOM 1575 C CA . ASP A 1 192 ? 19.361 -0.961 -31.887 1.00 86.06 192 ASP A CA 1
ATOM 1576 C C . ASP A 1 192 ? 17.986 -1.066 -32.593 1.00 86.06 192 ASP A C 1
ATOM 1578 O O . ASP A 1 192 ? 17.009 -0.542 -32.047 1.00 86.06 192 ASP A O 1
ATOM 1582 N N . PRO A 1 193 ? 17.836 -1.763 -33.742 1.00 89.12 193 PRO A N 1
ATOM 1583 C CA . PRO A 1 193 ? 16.523 -2.039 -34.333 1.00 89.12 193 PRO A CA 1
ATOM 1584 C C . PRO A 1 193 ? 15.578 -2.842 -33.425 1.00 89.12 193 PRO A C 1
ATOM 1586 O O . PRO A 1 193 ? 14.372 -2.587 -33.395 1.00 89.12 193 PRO A O 1
ATOM 1589 N N . GLU A 1 194 ? 16.088 -3.818 -32.675 1.00 89.62 194 GLU A N 1
ATOM 1590 C CA . GLU A 1 194 ? 15.318 -4.573 -31.692 1.00 89.62 194 GLU A CA 1
ATOM 1591 C C . GLU A 1 194 ? 14.886 -3.695 -30.520 1.00 89.62 194 GLU A C 1
ATOM 1593 O O . GLU A 1 194 ? 13.712 -3.726 -30.147 1.00 89.62 194 GLU A O 1
ATOM 1598 N N . LEU A 1 195 ? 15.787 -2.861 -29.994 1.00 90.00 195 LEU A N 1
ATOM 1599 C CA . LEU A 1 195 ? 15.440 -1.896 -28.952 1.00 90.00 195 LEU A CA 1
ATOM 1600 C C . LEU A 1 195 ? 14.372 -0.913 -29.436 1.00 90.00 195 LEU A C 1
ATOM 1602 O O . LEU A 1 195 ? 13.444 -0.613 -28.691 1.00 90.00 195 LEU A O 1
ATOM 1606 N N . ALA A 1 196 ? 14.441 -0.465 -30.692 1.00 89.12 196 ALA A N 1
ATOM 1607 C CA . ALA A 1 196 ? 13.421 0.402 -31.270 1.00 89.12 196 ALA A CA 1
ATOM 1608 C C . ALA A 1 196 ? 12.039 -0.274 -31.325 1.00 89.12 196 ALA A C 1
ATOM 1610 O O . ALA A 1 196 ? 11.036 0.356 -30.987 1.00 89.12 196 ALA A O 1
ATOM 1611 N N . ARG A 1 197 ? 11.973 -1.565 -31.687 1.00 89.06 197 ARG A N 1
ATOM 1612 C CA . ARG A 1 197 ? 10.719 -2.343 -31.644 1.00 89.06 197 ARG A CA 1
ATOM 1613 C C . ARG A 1 197 ? 10.198 -2.511 -30.220 1.00 89.06 197 ARG A C 1
ATOM 1615 O O . ARG A 1 197 ? 9.001 -2.366 -29.997 1.00 89.06 197 ARG A O 1
ATOM 1622 N N . PHE A 1 198 ? 11.085 -2.784 -29.269 1.00 90.75 198 PHE A N 1
ATOM 1623 C CA . PHE A 1 198 ? 10.729 -2.904 -27.860 1.00 90.75 198 PHE A CA 1
ATOM 1624 C C . PHE A 1 198 ? 10.167 -1.589 -27.294 1.00 90.75 198 PHE A C 1
ATOM 1626 O O . PHE A 1 198 ? 9.114 -1.590 -26.662 1.00 90.75 198 PHE A O 1
ATOM 1633 N N . ILE A 1 199 ? 10.804 -0.452 -27.593 1.00 90.94 199 ILE A N 1
ATOM 1634 C CA . ILE A 1 199 ? 10.354 0.884 -27.168 1.00 90.94 199 ILE A CA 1
ATOM 1635 C C . ILE A 1 199 ? 8.917 1.159 -27.625 1.00 90.94 199 ILE A C 1
ATOM 1637 O O . ILE A 1 199 ? 8.109 1.643 -26.835 1.00 90.94 199 ILE A O 1
ATOM 1641 N N . GLN A 1 200 ? 8.568 0.785 -28.861 1.00 89.44 200 GLN A N 1
ATOM 1642 C CA . GLN A 1 200 ? 7.220 0.968 -29.416 1.00 89.44 200 GLN A CA 1
ATOM 1643 C C . GLN A 1 200 ? 6.132 0.139 -28.719 1.00 89.44 200 GLN A C 1
ATOM 1645 O O . GLN A 1 200 ? 4.945 0.389 -28.950 1.00 89.44 200 GLN A O 1
ATOM 1650 N N . GLN A 1 201 ? 6.510 -0.850 -27.907 1.00 89.88 201 GLN A N 1
ATOM 1651 C CA . GLN A 1 201 ? 5.586 -1.689 -27.149 1.00 89.88 201 GLN A CA 1
ATOM 1652 C C . GLN A 1 201 ? 5.371 -1.206 -25.711 1.00 89.88 201 GLN A C 1
ATOM 1654 O O . GLN A 1 201 ? 4.477 -1.741 -25.060 1.00 89.88 201 GLN A O 1
ATOM 1659 N N . ILE A 1 202 ? 6.146 -0.232 -25.218 1.00 90.75 202 ILE A N 1
ATOM 1660 C CA . ILE A 1 202 ? 6.039 0.280 -23.845 1.00 90.75 202 ILE A CA 1
ATOM 1661 C C . ILE A 1 202 ? 5.162 1.532 -23.798 1.00 90.75 202 ILE A C 1
ATOM 1663 O O . ILE A 1 202 ? 5.404 2.493 -24.524 1.00 90.75 202 ILE A O 1
ATOM 1667 N N . ASP A 1 203 ? 4.213 1.538 -22.869 1.00 90.62 203 ASP A N 1
ATOM 1668 C CA . ASP A 1 203 ? 3.353 2.663 -22.528 1.00 90.62 203 ASP A CA 1
ATOM 1669 C C . ASP A 1 203 ? 3.570 3.069 -21.057 1.00 90.62 203 ASP A C 1
ATOM 1671 O O . ASP A 1 203 ? 3.736 2.216 -20.177 1.00 90.62 203 ASP A O 1
ATOM 1675 N N . PHE A 1 204 ? 3.522 4.373 -20.769 1.00 90.62 204 PHE A N 1
ATOM 1676 C CA . PHE A 1 204 ? 3.599 4.908 -19.405 1.00 90.62 204 PHE A CA 1
ATOM 1677 C C . PHE A 1 204 ? 2.287 5.588 -19.013 1.00 90.62 204 PHE A C 1
ATOM 1679 O O . PHE A 1 204 ? 1.806 6.472 -19.721 1.00 90.62 204 PHE A O 1
ATOM 1686 N N . ASP A 1 205 ? 1.732 5.199 -17.867 1.00 89.69 205 ASP A N 1
ATOM 1687 C CA . ASP A 1 205 ? 0.505 5.754 -17.294 1.00 89.69 205 ASP A CA 1
ATOM 1688 C C . ASP A 1 205 ? 0.837 6.511 -15.997 1.00 89.69 205 ASP A C 1
ATOM 1690 O O . ASP A 1 205 ? 0.969 5.920 -14.918 1.00 89.69 205 ASP A O 1
ATOM 1694 N N . PHE A 1 206 ? 1.021 7.828 -16.132 1.00 89.69 206 PHE A N 1
ATOM 1695 C CA . PHE A 1 206 ? 1.279 8.747 -15.025 1.00 89.69 206 PHE A CA 1
ATOM 1696 C C . PHE A 1 206 ? 0.036 9.601 -14.739 1.00 89.69 206 PHE A C 1
ATOM 1698 O O . PHE A 1 206 ? -0.497 10.224 -15.663 1.00 89.69 206 PHE A O 1
ATOM 1705 N N . PRO A 1 207 ? -0.416 9.702 -13.477 1.00 86.88 207 PRO A N 1
ATOM 1706 C CA . PRO A 1 207 ? -1.521 10.581 -13.123 1.00 86.88 207 PRO A CA 1
ATOM 1707 C C . PRO A 1 207 ? -1.117 12.058 -13.240 1.00 86.88 207 PRO A C 1
ATOM 1709 O O . PRO A 1 207 ? 0.061 12.401 -13.235 1.00 86.88 207 PRO A O 1
ATOM 1712 N N . GLN A 1 208 ? -2.104 12.954 -13.308 1.00 86.19 208 GLN A N 1
ATOM 1713 C CA . GLN A 1 208 ? -1.867 14.407 -13.362 1.00 86.19 208 GLN A CA 1
ATOM 1714 C C . GLN A 1 208 ? -1.413 14.990 -12.012 1.00 86.19 208 GLN A C 1
ATOM 1716 O O . GLN A 1 208 ? -0.716 16.000 -11.967 1.00 86.19 208 GLN A O 1
ATOM 1721 N N . ALA A 1 209 ? -1.796 14.347 -10.909 1.00 85.44 209 ALA A N 1
ATOM 1722 C CA . ALA A 1 209 ? -1.442 14.722 -9.545 1.00 85.44 209 ALA A CA 1
ATOM 1723 C C . ALA A 1 209 ? -1.112 13.466 -8.728 1.00 85.44 209 ALA A C 1
ATOM 1725 O O . ALA A 1 209 ? -1.451 12.356 -9.137 1.00 85.44 209 ALA A O 1
ATOM 1726 N N . LYS A 1 210 ? -0.421 13.631 -7.590 1.00 81.12 210 LYS A N 1
ATOM 1727 C CA . LYS A 1 210 ? -0.148 12.514 -6.676 1.00 81.12 210 LYS A CA 1
ATOM 1728 C C . LYS A 1 210 ? -1.477 11.984 -6.157 1.00 81.12 210 LYS A C 1
ATOM 1730 O O . LYS A 1 210 ? -2.245 12.735 -5.567 1.00 81.12 210 LYS A O 1
ATOM 1735 N N . VAL A 1 211 ? -1.695 10.695 -6.360 1.00 77.06 211 VAL A N 1
ATOM 1736 C CA . VAL A 1 211 ? -2.855 9.964 -5.865 1.00 77.06 211 VAL A CA 1
ATOM 1737 C C . VAL A 1 211 ? -2.391 9.153 -4.665 1.00 77.06 211 VAL A C 1
ATOM 1739 O O . VAL A 1 211 ? -1.373 8.447 -4.720 1.00 77.06 211 VAL A O 1
ATOM 1742 N N . SER A 1 212 ? -3.108 9.264 -3.549 1.00 69.38 212 SER A N 1
ATOM 1743 C CA . SER A 1 212 ? -2.808 8.427 -2.389 1.00 69.38 212 SER A CA 1
ATOM 1744 C C . SER A 1 212 ? -3.129 6.961 -2.707 1.00 69.38 212 SER A C 1
ATOM 1746 O O . SER A 1 212 ? -3.894 6.641 -3.625 1.00 69.38 212 SER A O 1
ATOM 1748 N N . LYS A 1 213 ? -2.548 6.025 -1.952 1.00 65.81 213 LYS A N 1
ATOM 1749 C CA . LYS A 1 213 ? -2.853 4.594 -2.115 1.00 65.81 213 LYS A CA 1
ATOM 1750 C C . LYS A 1 213 ? -4.345 4.307 -1.912 1.00 65.81 213 LYS A C 1
ATOM 1752 O O . LYS A 1 213 ? -4.923 3.513 -2.649 1.00 65.81 213 LYS A O 1
ATOM 1757 N N . TYR A 1 214 ? -4.964 4.998 -0.957 1.00 63.44 214 TYR A N 1
ATOM 1758 C CA . TYR A 1 214 ? -6.388 4.892 -0.656 1.00 63.44 214 TYR A CA 1
ATOM 1759 C C . TYR A 1 214 ? -7.258 5.438 -1.791 1.00 63.44 214 TYR A C 1
ATOM 1761 O O . TYR A 1 214 ? -8.132 4.731 -2.287 1.00 63.44 214 TYR A O 1
ATOM 1769 N N . GLU A 1 215 ? -6.964 6.651 -2.263 1.00 67.00 215 GLU A N 1
ATOM 1770 C CA . GLU A 1 215 ? -7.679 7.265 -3.384 1.00 67.00 215 GLU A CA 1
ATOM 1771 C C . GLU A 1 215 ? -7.559 6.401 -4.648 1.00 67.00 215 GLU A C 1
ATOM 1773 O O . GLU A 1 215 ? -8.532 6.203 -5.371 1.00 67.00 215 GLU A O 1
ATOM 1778 N N . SER A 1 216 ? -6.396 5.779 -4.862 1.00 70.75 216 SER A N 1
ATOM 1779 C CA . SER A 1 216 ? -6.187 4.836 -5.965 1.00 70.75 216 SER A CA 1
ATOM 1780 C C . SER A 1 216 ? -7.107 3.612 -5.858 1.00 70.75 216 SER A C 1
ATOM 1782 O O . SER A 1 216 ? -7.711 3.217 -6.851 1.00 70.75 216 SER A O 1
ATOM 1784 N N . ILE A 1 217 ? -7.261 3.027 -4.664 1.00 70.69 217 ILE A N 1
ATOM 1785 C CA . ILE A 1 217 ? -8.173 1.893 -4.429 1.00 70.69 217 ILE A CA 1
ATOM 1786 C C . ILE A 1 217 ? -9.634 2.318 -4.608 1.00 70.69 217 ILE A C 1
ATOM 1788 O O . ILE A 1 217 ? -10.395 1.610 -5.267 1.00 70.69 217 ILE A O 1
ATOM 1792 N N . ALA A 1 218 ? -10.032 3.466 -4.058 1.00 74.94 218 ALA A N 1
ATOM 1793 C CA . ALA A 1 218 ? -11.388 3.991 -4.204 1.00 74.94 218 ALA A CA 1
ATOM 1794 C C . ALA A 1 218 ? -11.736 4.240 -5.683 1.00 74.94 218 ALA A C 1
ATOM 1796 O O . ALA A 1 218 ? -12.789 3.816 -6.157 1.00 74.94 218 ALA A O 1
ATOM 1797 N N . ASN A 1 219 ? -10.809 4.825 -6.446 1.00 82.31 219 ASN A N 1
ATOM 1798 C CA . ASN A 1 219 ? -10.964 5.040 -7.884 1.00 82.31 219 ASN A CA 1
ATOM 1799 C C . ASN A 1 219 ? -11.078 3.723 -8.666 1.00 82.31 219 ASN A C 1
ATOM 1801 O O . ASN A 1 219 ? -11.863 3.645 -9.614 1.00 82.31 219 ASN A O 1
ATOM 1805 N N . LEU A 1 220 ? -10.348 2.674 -8.267 1.00 85.94 220 LEU A N 1
ATOM 1806 C CA . LEU A 1 220 ? -10.500 1.337 -8.852 1.00 85.94 220 LEU A CA 1
ATOM 1807 C C . LEU A 1 220 ? -11.883 0.745 -8.561 1.00 85.94 220 LEU A C 1
ATOM 1809 O O . LEU A 1 220 ? -12.527 0.271 -9.494 1.00 85.94 220 LEU A O 1
ATOM 1813 N N . LYS A 1 221 ? -12.370 0.824 -7.313 1.00 84.75 221 LYS A N 1
ATOM 1814 C CA . LYS A 1 221 ? -13.722 0.365 -6.937 1.00 84.75 221 LYS A CA 1
ATOM 1815 C C . LYS A 1 221 ? -14.800 1.084 -7.752 1.00 84.75 221 LYS A C 1
ATOM 1817 O O . LYS A 1 221 ? -15.651 0.430 -8.345 1.00 84.75 221 LYS A O 1
ATOM 1822 N N . ASN A 1 222 ? -14.709 2.409 -7.861 1.00 88.31 222 ASN A N 1
ATOM 1823 C CA . ASN A 1 222 ? -15.638 3.214 -8.659 1.00 88.31 222 ASN A CA 1
ATOM 1824 C C . ASN A 1 222 ? -15.581 2.855 -10.151 1.00 88.31 222 ASN A C 1
ATOM 1826 O O . ASN A 1 222 ? -16.610 2.810 -10.818 1.00 88.31 222 ASN A O 1
ATOM 1830 N N . SER A 1 223 ? -14.385 2.572 -10.678 1.00 91.50 223 SER A N 1
ATOM 1831 C CA . SER A 1 223 ? -14.223 2.138 -12.070 1.00 91.50 223 SER A CA 1
ATOM 1832 C C . SER A 1 223 ? -14.868 0.773 -12.308 1.00 91.50 223 SER A C 1
ATOM 1834 O O . SER A 1 223 ? -15.566 0.604 -13.300 1.00 91.50 223 SER A O 1
ATOM 1836 N N . ILE A 1 224 ? -14.686 -0.183 -11.391 1.00 92.94 224 ILE A N 1
ATOM 1837 C CA . ILE A 1 224 ? -15.343 -1.497 -11.457 1.00 92.94 224 ILE A CA 1
ATOM 1838 C C . ILE A 1 224 ? -16.864 -1.331 -11.415 1.00 92.94 224 ILE A C 1
ATOM 1840 O O . ILE A 1 224 ? -17.551 -1.891 -12.263 1.00 92.94 224 ILE A O 1
ATOM 1844 N N . ASP A 1 225 ? -17.388 -0.535 -10.477 1.00 91.81 225 ASP A N 1
ATOM 1845 C CA . ASP A 1 225 ? -18.829 -0.271 -10.352 1.00 91.81 225 ASP A CA 1
ATOM 1846 C C . ASP A 1 225 ? -19.421 0.290 -11.652 1.00 91.81 225 ASP A C 1
ATOM 1848 O O . ASP A 1 225 ? -20.464 -0.167 -12.129 1.00 91.81 225 ASP A O 1
ATOM 1852 N N . LEU A 1 226 ? -18.711 1.235 -12.271 1.00 94.69 226 LEU A N 1
ATOM 1853 C CA . LEU A 1 226 ? -19.108 1.863 -13.524 1.00 94.69 226 LEU A CA 1
ATOM 1854 C C . LEU A 1 226 ? -19.081 0.878 -14.704 1.00 94.69 226 LEU A C 1
ATOM 1856 O O . LEU A 1 226 ? -20.019 0.862 -15.500 1.00 94.69 226 LEU A O 1
ATOM 1860 N N . GLU A 1 227 ? -18.056 0.032 -14.813 1.00 95.94 227 GLU A N 1
ATOM 1861 C CA . GLU A 1 227 ? -17.977 -0.986 -15.869 1.00 95.94 227 GLU A CA 1
ATOM 1862 C C . GLU A 1 227 ? -19.010 -2.108 -15.686 1.00 95.94 227 GLU A C 1
ATOM 1864 O O . GLU A 1 227 ? -19.638 -2.522 -16.662 1.00 95.94 227 GLU A O 1
ATOM 1869 N N . LEU A 1 228 ? -19.278 -2.537 -14.448 1.00 95.31 228 LEU A N 1
ATOM 1870 C CA . LEU A 1 228 ? -20.362 -3.478 -14.145 1.00 95.31 228 LEU A CA 1
ATOM 1871 C C . LEU A 1 228 ? -21.734 -2.885 -14.486 1.00 95.31 228 LEU A C 1
ATOM 1873 O O . LEU A 1 228 ? -22.580 -3.584 -15.038 1.00 95.31 228 LEU A O 1
ATOM 1877 N N . THR A 1 229 ? -21.940 -1.594 -14.210 1.00 94.12 229 THR A N 1
ATOM 1878 C CA . THR A 1 229 ? -23.178 -0.882 -14.563 1.00 94.12 229 THR A CA 1
ATOM 1879 C C . THR A 1 229 ? -23.373 -0.805 -16.078 1.00 94.12 229 THR A C 1
ATOM 1881 O O . THR A 1 229 ? -24.489 -0.986 -16.560 1.00 94.12 229 THR A O 1
ATOM 1884 N N . LYS A 1 230 ? -22.301 -0.564 -16.846 1.00 94.81 230 LYS A N 1
ATOM 1885 C CA . LYS A 1 230 ? -22.353 -0.576 -18.319 1.00 94.81 230 LYS A CA 1
ATOM 1886 C C . LYS A 1 230 ? -22.680 -1.962 -18.870 1.00 94.81 230 LYS A C 1
ATOM 1888 O O . LYS A 1 230 ? -23.494 -2.060 -19.783 1.00 94.81 230 LYS A O 1
ATOM 1893 N N . TYR A 1 231 ? -22.066 -3.003 -18.309 1.00 93.88 231 TYR A N 1
ATOM 1894 C CA . TYR A 1 231 ? -22.270 -4.380 -18.748 1.00 93.88 231 TYR A CA 1
ATOM 1895 C C . TYR A 1 231 ? -23.686 -4.876 -18.426 1.00 93.88 231 TYR A C 1
ATOM 1897 O O . TYR A 1 231 ? -24.348 -5.477 -19.271 1.00 93.88 231 TYR A O 1
ATOM 1905 N N . ASN A 1 232 ? -24.167 -4.609 -17.208 1.00 92.38 232 ASN A N 1
ATOM 1906 C CA . ASN A 1 232 ? -25.511 -4.965 -16.775 1.00 92.38 232 ASN A CA 1
ATOM 1907 C C . ASN A 1 232 ? -26.132 -3.880 -15.876 1.00 92.38 232 ASN A C 1
ATOM 1909 O O . ASN A 1 232 ? -25.973 -3.875 -14.653 1.00 92.38 232 ASN A O 1
ATOM 1913 N N . GLY A 1 233 ? -26.920 -2.999 -16.496 1.00 90.25 233 GLY A N 1
ATOM 1914 C CA . GLY A 1 233 ? -27.591 -1.889 -15.817 1.00 90.25 233 GLY A CA 1
ATOM 1915 C C . GLY A 1 233 ? -28.732 -2.285 -14.873 1.00 90.25 233 GLY A C 1
ATOM 1916 O O . GLY A 1 233 ? -29.254 -1.413 -14.183 1.00 90.25 233 GLY A O 1
ATOM 1917 N N . SER A 1 234 ? -29.140 -3.561 -14.823 1.00 93.06 234 SER A N 1
ATOM 1918 C CA . SER A 1 234 ? -30.172 -4.015 -13.881 1.00 93.06 234 SER A CA 1
ATOM 1919 C C . SER A 1 234 ? -29.627 -4.314 -12.483 1.00 93.06 234 SER A C 1
ATOM 1921 O O . SER A 1 234 ? -30.421 -4.489 -11.563 1.00 93.06 234 SER A O 1
ATOM 1923 N N . LEU A 1 235 ? -28.303 -4.418 -12.323 1.00 93.19 235 LEU A N 1
ATOM 1924 C CA . LEU A 1 235 ? -27.675 -4.721 -11.039 1.00 93.19 235 LEU A CA 1
ATOM 1925 C C . LEU A 1 235 ? -27.816 -3.537 -10.081 1.00 93.19 235 LEU A C 1
ATOM 1927 O O . LEU A 1 235 ? -27.481 -2.402 -10.424 1.00 93.19 235 LEU A O 1
ATOM 1931 N N . THR A 1 236 ? -28.243 -3.803 -8.853 1.00 92.31 236 THR A N 1
ATOM 1932 C CA . THR A 1 236 ? -28.253 -2.824 -7.758 1.00 92.31 236 THR A CA 1
ATOM 1933 C C . THR A 1 236 ? -26.838 -2.536 -7.241 1.00 92.31 236 THR A C 1
ATOM 1935 O O . THR A 1 236 ? -25.891 -3.272 -7.516 1.00 92.31 236 THR A O 1
ATOM 1938 N N . ALA A 1 237 ? -26.670 -1.462 -6.462 1.00 87.31 237 ALA A N 1
ATOM 1939 C CA . ALA A 1 237 ? -25.373 -1.126 -5.863 1.00 87.31 237 ALA A CA 1
ATOM 1940 C C . ALA A 1 237 ? -24.851 -2.230 -4.919 1.00 87.31 237 ALA A C 1
ATOM 1942 O O . ALA A 1 237 ? -23.656 -2.523 -4.904 1.00 87.31 237 ALA A O 1
ATOM 1943 N N . GLU A 1 238 ? -25.745 -2.875 -4.166 1.00 85.56 238 GLU A N 1
ATOM 1944 C CA . GLU A 1 238 ? -25.395 -3.988 -3.276 1.00 85.56 238 GLU A CA 1
ATOM 1945 C C . GLU A 1 238 ? -24.944 -5.221 -4.066 1.00 85.56 238 GLU A C 1
ATOM 1947 O O . GLU A 1 238 ? -23.921 -5.826 -3.737 1.00 85.56 238 GLU A O 1
ATOM 1952 N N . GLU A 1 239 ? -25.646 -5.557 -5.153 1.00 90.06 239 GLU A N 1
ATOM 1953 C CA . GLU A 1 239 ? -25.278 -6.673 -6.030 1.00 90.06 239 GLU A CA 1
ATOM 1954 C C . GLU A 1 239 ? -23.927 -6.436 -6.711 1.00 90.06 239 GLU A C 1
ATOM 1956 O O . GLU A 1 239 ? -23.094 -7.342 -6.741 1.00 90.06 239 GLU A O 1
ATOM 1961 N N . ARG A 1 240 ? -23.654 -5.215 -7.193 1.00 93.00 240 ARG A N 1
ATOM 1962 C CA . ARG A 1 240 ? -22.347 -4.869 -7.779 1.00 93.00 240 ARG A CA 1
ATOM 1963 C C . ARG A 1 240 ? -21.221 -4.947 -6.753 1.00 93.00 240 ARG A C 1
ATOM 1965 O O . ARG A 1 240 ? -20.164 -5.496 -7.060 1.00 93.00 240 ARG A O 1
ATOM 1972 N N . ASN A 1 241 ? -21.455 -4.487 -5.522 1.00 85.75 241 ASN A N 1
ATOM 1973 C CA . ASN A 1 241 ? -20.485 -4.641 -4.439 1.00 85.75 241 ASN A CA 1
ATOM 1974 C C . ASN A 1 241 ? -20.223 -6.124 -4.121 1.00 85.75 241 ASN A C 1
ATOM 1976 O O . ASN A 1 241 ? -19.069 -6.528 -3.986 1.00 85.75 241 ASN A O 1
ATOM 1980 N N . LYS A 1 242 ? -21.270 -6.959 -4.076 1.00 87.31 242 LYS A N 1
ATOM 1981 C CA . LYS A 1 242 ? -21.124 -8.410 -3.885 1.00 87.31 242 LYS A CA 1
ATOM 1982 C C . LYS A 1 242 ? -20.328 -9.056 -5.022 1.00 87.31 242 LYS A C 1
ATOM 1984 O O . LYS A 1 242 ? -19.427 -9.843 -4.752 1.00 87.31 242 LYS A O 1
ATOM 1989 N N . ILE A 1 243 ? -20.620 -8.711 -6.276 1.00 91.81 243 ILE A N 1
ATOM 1990 C CA . ILE A 1 243 ? -19.881 -9.197 -7.452 1.00 91.81 243 ILE A CA 1
ATOM 1991 C C . ILE A 1 243 ? -18.405 -8.808 -7.359 1.00 91.81 243 ILE A C 1
ATOM 1993 O O . ILE A 1 243 ? -17.544 -9.655 -7.567 1.00 91.81 243 ILE A O 1
ATOM 1997 N N . MET A 1 244 ? -18.095 -7.562 -6.994 1.00 89.88 244 MET A N 1
ATOM 1998 C CA . MET A 1 244 ? -16.713 -7.115 -6.802 1.00 89.88 244 MET A CA 1
ATOM 1999 C C . MET A 1 244 ? -15.981 -7.957 -5.747 1.00 89.88 244 MET A C 1
ATOM 2001 O O . MET A 1 244 ? -14.842 -8.361 -5.972 1.00 89.88 244 MET A O 1
ATOM 2005 N N . LEU A 1 245 ? -16.632 -8.265 -4.621 1.00 84.50 245 LEU A N 1
ATOM 2006 C CA . LEU A 1 245 ? -16.065 -9.146 -3.597 1.00 84.50 245 LEU A CA 1
ATOM 2007 C C . LEU A 1 245 ? -15.875 -10.581 -4.112 1.00 84.50 245 LEU A C 1
ATOM 2009 O O . LEU A 1 245 ? -14.834 -11.177 -3.860 1.00 84.50 245 LEU A O 1
ATOM 2013 N N . LEU A 1 246 ? -16.822 -11.120 -4.883 1.00 88.00 246 LEU A N 1
ATOM 2014 C CA . LEU A 1 246 ? -16.702 -12.450 -5.494 1.00 88.00 246 LEU A CA 1
ATOM 2015 C C . LEU A 1 246 ? -15.558 -12.519 -6.519 1.00 88.00 246 LEU A C 1
ATOM 2017 O O . LEU A 1 246 ? -14.864 -13.529 -6.589 1.00 88.00 246 LEU A O 1
ATOM 2021 N N . LEU A 1 247 ? -15.321 -11.449 -7.285 1.00 88.62 247 LEU A N 1
ATOM 2022 C CA . LEU A 1 247 ? -14.171 -11.346 -8.190 1.00 88.62 247 LEU A CA 1
ATOM 2023 C C . LEU A 1 247 ? -12.846 -11.319 -7.422 1.00 88.62 247 LEU A C 1
ATOM 2025 O O . LEU A 1 247 ? -11.893 -11.992 -7.815 1.00 88.62 247 LEU A O 1
ATOM 2029 N N . LEU A 1 248 ? -12.794 -10.585 -6.305 1.00 81.31 248 LEU A N 1
ATOM 2030 C CA . LEU A 1 248 ? -11.641 -10.606 -5.407 1.00 81.31 248 LEU A CA 1
ATOM 2031 C C . LEU A 1 248 ? -11.382 -12.018 -4.872 1.00 81.31 248 LEU A C 1
ATOM 2033 O O . LEU A 1 248 ? -10.241 -12.472 -4.925 1.00 81.31 248 LEU A O 1
ATOM 2037 N N . GLU A 1 249 ? -12.418 -12.727 -4.410 1.00 77.19 249 GLU A N 1
ATOM 2038 C CA . GLU A 1 249 ? -12.282 -14.121 -3.963 1.00 77.19 249 GLU A CA 1
ATOM 2039 C C . GLU A 1 249 ? -11.802 -15.022 -5.087 1.00 77.19 249 GLU A C 1
ATOM 2041 O O . GLU A 1 249 ? -10.900 -15.815 -4.865 1.00 77.19 249 GLU A O 1
ATOM 2046 N N . ALA A 1 250 ? -12.314 -14.860 -6.305 1.00 81.81 250 ALA A N 1
ATOM 2047 C CA . ALA A 1 250 ? -11.875 -15.664 -7.436 1.00 81.81 250 ALA A CA 1
ATOM 2048 C C . ALA A 1 250 ? -10.357 -15.530 -7.665 1.00 81.81 250 ALA A C 1
ATOM 2050 O O . ALA A 1 250 ? -9.655 -16.535 -7.779 1.00 81.81 250 ALA A O 1
ATOM 2051 N N . PHE A 1 251 ? -9.804 -14.311 -7.636 1.00 76.75 251 PHE A N 1
ATOM 2052 C CA . PHE A 1 251 ? -8.350 -14.119 -7.713 1.00 76.75 251 PHE A CA 1
ATOM 2053 C C . PHE A 1 251 ? -7.601 -14.658 -6.485 1.00 76.75 251 PHE A C 1
ATOM 2055 O O . PHE A 1 251 ? -6.472 -15.144 -6.619 1.00 76.75 251 PHE A O 1
ATOM 2062 N N . LEU A 1 252 ? -8.195 -14.599 -5.291 1.00 68.25 252 LEU A N 1
ATOM 2063 C CA . LEU A 1 252 ? -7.619 -15.208 -4.091 1.00 68.25 252 LEU A CA 1
ATOM 2064 C C . LEU A 1 252 ? -7.547 -16.743 -4.206 1.00 68.25 252 LEU A C 1
ATOM 2066 O O . LEU A 1 252 ? -6.492 -17.315 -3.915 1.00 68.25 252 LEU A O 1
ATOM 2070 N N . ASP A 1 253 ? -8.610 -17.353 -4.728 1.00 65.38 253 ASP A N 1
ATOM 2071 C CA . ASP A 1 253 ? -8.860 -18.797 -4.821 1.00 65.38 253 ASP A CA 1
ATOM 2072 C C . ASP A 1 253 ? -8.210 -19.460 -6.039 1.00 65.38 253 ASP A C 1
ATOM 2074 O O . ASP A 1 253 ? -7.956 -20.663 -6.023 1.00 65.38 253 ASP A O 1
ATOM 2078 N N . SER A 1 254 ? -7.892 -18.696 -7.087 1.00 63.84 254 SER A N 1
ATOM 2079 C CA . SER A 1 254 ? -7.280 -19.163 -8.349 1.00 63.84 254 SER A CA 1
ATOM 2080 C C . SER A 1 254 ? -5.845 -19.717 -8.228 1.00 63.84 254 SER A C 1
ATOM 2082 O O . SER A 1 254 ? -5.085 -19.731 -9.191 1.00 63.84 254 SER A O 1
ATOM 2084 N N . THR A 1 255 ? -5.443 -20.207 -7.054 1.00 49.31 255 THR A N 1
ATOM 2085 C CA . THR A 1 255 ? -4.082 -20.669 -6.736 1.00 49.31 255 THR A CA 1
ATOM 2086 C C . THR A 1 255 ? -3.817 -22.152 -6.999 1.00 49.31 255 THR A C 1
ATOM 2088 O O . THR A 1 255 ? -2.848 -22.690 -6.467 1.00 49.31 255 THR A O 1
ATOM 2091 N N . VAL A 1 256 ? -4.605 -22.844 -7.829 1.00 43.78 256 VAL A N 1
ATOM 2092 C CA . VAL A 1 256 ? -4.350 -24.272 -8.088 1.00 43.78 256 VAL A CA 1
ATOM 2093 C C . VAL A 1 256 ? -4.622 -24.678 -9.536 1.00 43.78 256 VAL A C 1
ATOM 2095 O O . VAL A 1 256 ? -5.678 -25.209 -9.861 1.00 43.78 256 VAL A O 1
ATOM 2098 N N . THR A 1 257 ? -3.598 -24.547 -10.379 1.00 38.62 257 THR A N 1
ATOM 2099 C CA . THR A 1 257 ? -3.317 -25.504 -11.462 1.00 38.62 257 THR A CA 1
ATOM 2100 C C . THR A 1 257 ? -1.810 -25.733 -11.534 1.00 38.62 257 THR A C 1
ATOM 2102 O O . THR A 1 257 ? -1.035 -24.850 -11.185 1.00 38.62 257 THR A O 1
ATOM 2105 N N . ALA A 1 258 ? -1.405 -26.940 -11.930 1.00 38.91 258 ALA A N 1
ATOM 2106 C CA . ALA A 1 258 ? -0.074 -27.527 -11.738 1.00 38.91 258 ALA A CA 1
ATOM 2107 C C . ALA A 1 258 ? 1.125 -26.798 -12.396 1.00 38.91 258 ALA A C 1
ATOM 2109 O O . ALA A 1 258 ? 2.248 -27.270 -12.244 1.00 38.91 258 ALA A O 1
ATOM 2110 N N . ASP A 1 259 ? 0.913 -25.643 -13.034 1.00 42.44 259 ASP A N 1
ATOM 2111 C CA . ASP A 1 259 ? 1.955 -24.772 -13.581 1.00 42.44 259 ASP A CA 1
ATOM 2112 C C . ASP A 1 259 ? 1.971 -23.402 -12.864 1.00 42.44 259 ASP A C 1
ATOM 2114 O O . ASP A 1 259 ? 1.185 -22.503 -13.144 1.00 42.44 259 ASP A O 1
ATOM 2118 N N . SER A 1 260 ? 2.887 -23.298 -11.895 1.00 52.34 260 SER A N 1
ATOM 2119 C CA . SER A 1 260 ? 3.609 -22.120 -11.374 1.00 52.34 260 SER A CA 1
ATOM 2120 C C . SER A 1 260 ? 2.939 -20.725 -11.316 1.00 52.34 260 SER A C 1
ATOM 2122 O O . SER A 1 260 ? 2.711 -20.082 -12.332 1.00 52.34 260 SER A O 1
ATOM 2124 N N . ASN A 1 261 ? 2.860 -20.163 -10.100 1.00 56.19 261 ASN A N 1
ATOM 2125 C CA . ASN A 1 261 ? 3.004 -18.729 -9.769 1.00 56.19 261 ASN A CA 1
ATOM 2126 C C . ASN A 1 261 ? 2.048 -17.680 -10.384 1.00 56.19 261 ASN A C 1
ATOM 2128 O O . ASN A 1 261 ? 2.226 -16.497 -10.093 1.00 56.19 261 ASN A O 1
ATOM 2132 N N . VAL A 1 262 ? 1.025 -18.051 -11.158 1.00 59.53 262 VAL A N 1
ATOM 2133 C CA . VAL A 1 262 ? 0.127 -17.088 -11.827 1.00 59.53 262 VAL A CA 1
ATOM 2134 C C . VAL A 1 262 ? -1.345 -17.371 -11.508 1.00 59.53 262 VAL A C 1
ATOM 2136 O O . VAL A 1 262 ? -1.835 -18.476 -11.714 1.00 59.53 262 VAL A O 1
ATOM 2139 N N . ARG A 1 263 ? -2.063 -16.355 -11.018 1.00 71.31 263 ARG A N 1
ATOM 2140 C CA . ARG A 1 263 ? -3.500 -16.385 -10.682 1.00 71.31 263 ARG A CA 1
ATOM 2141 C C . ARG A 1 263 ? -4.305 -15.861 -11.860 1.00 71.31 263 ARG A C 1
ATOM 2143 O O . ARG A 1 263 ? -4.232 -14.667 -12.112 1.00 71.31 263 ARG A O 1
ATOM 2150 N N . THR A 1 264 ? -5.047 -16.703 -12.574 1.00 82.19 264 THR A N 1
ATOM 2151 C CA . THR A 1 264 ? -5.747 -16.307 -13.814 1.00 82.19 264 THR A CA 1
ATOM 2152 C C . THR A 1 264 ? -7.254 -16.446 -13.673 1.00 82.19 264 THR A C 1
ATOM 2154 O O . THR A 1 264 ? -7.721 -17.490 -13.231 1.00 82.19 264 THR A O 1
ATOM 2157 N N . ILE A 1 265 ? -8.002 -15.431 -14.111 1.00 87.12 265 ILE A N 1
ATOM 2158 C CA . ILE A 1 265 ? -9.465 -15.454 -14.219 1.00 87.12 265 ILE A CA 1
ATOM 2159 C C . ILE A 1 265 ? -9.864 -15.122 -15.655 1.00 87.12 265 ILE A C 1
ATOM 2161 O O . ILE A 1 265 ? -9.476 -14.074 -16.183 1.00 87.12 265 ILE A O 1
ATOM 2165 N N . LYS A 1 266 ? -10.639 -16.010 -16.287 1.00 90.44 266 LYS A N 1
ATOM 2166 C CA . LYS A 1 266 ? -11.155 -15.793 -17.642 1.00 90.44 266 LYS A CA 1
ATOM 2167 C C . LYS A 1 266 ? -12.426 -14.954 -17.630 1.00 90.44 266 LYS A C 1
ATOM 2169 O O . LYS A 1 266 ? -13.153 -14.879 -16.637 1.00 90.44 266 LYS A O 1
ATOM 2174 N N . LEU A 1 267 ? -12.736 -14.362 -18.778 1.00 91.00 267 LEU A N 1
ATOM 2175 C CA . LEU A 1 267 ? -13.955 -13.594 -18.976 1.00 91.00 267 LEU A CA 1
ATOM 2176 C C . LEU A 1 267 ? -15.204 -14.470 -18.812 1.00 91.00 267 LEU A C 1
ATOM 2178 O O . LEU A 1 267 ? -16.182 -14.017 -18.219 1.00 91.00 267 LEU A O 1
ATOM 2182 N N . ALA A 1 268 ? -15.150 -15.730 -19.254 1.00 91.06 268 ALA A N 1
ATOM 2183 C CA . ALA A 1 268 ? -16.207 -16.714 -19.015 1.00 91.06 268 ALA A CA 1
ATOM 2184 C C . ALA A 1 268 ? -16.536 -16.876 -17.517 1.00 91.06 268 ALA A C 1
ATOM 2186 O O . ALA A 1 268 ? -17.705 -16.826 -17.129 1.00 91.06 268 ALA A O 1
ATOM 2187 N N . ASP A 1 269 ? -15.510 -17.001 -16.669 1.00 89.88 269 ASP A N 1
ATOM 2188 C CA . ASP A 1 269 ? -15.672 -17.154 -15.218 1.00 89.88 269 ASP A CA 1
ATOM 2189 C C . ASP A 1 269 ? -16.254 -15.880 -14.592 1.00 89.88 269 ASP A C 1
ATOM 2191 O O . ASP A 1 269 ? -17.161 -15.942 -13.763 1.00 89.88 269 ASP A O 1
ATOM 2195 N N . CYS A 1 270 ? -15.796 -14.709 -15.046 1.00 92.44 270 CYS A N 1
ATOM 2196 C CA . CYS A 1 270 ? -16.343 -13.414 -14.639 1.00 92.44 270 CYS A CA 1
ATOM 2197 C C . CYS A 1 270 ? -17.845 -13.305 -14.961 1.00 92.44 270 CYS A C 1
ATOM 2199 O O . CYS A 1 270 ? -18.654 -12.962 -14.096 1.00 92.44 270 CYS A O 1
ATOM 2201 N N . LYS A 1 271 ? -18.246 -13.675 -16.185 1.00 93.12 271 LYS A N 1
ATOM 2202 C CA . LYS A 1 271 ? -19.658 -13.714 -16.598 1.00 93.12 271 LYS A CA 1
ATOM 2203 C C . LYS A 1 271 ? -20.467 -14.698 -15.752 1.00 93.12 271 LYS A C 1
ATOM 2205 O O . LYS A 1 271 ? -21.594 -14.381 -15.372 1.00 93.12 271 LYS A O 1
ATOM 2210 N N . ALA A 1 272 ? -19.898 -15.856 -15.413 1.00 92.44 272 ALA A N 1
ATOM 2211 C CA . ALA A 1 272 ? -20.539 -16.838 -14.543 1.00 92.44 272 ALA A CA 1
ATOM 2212 C C . ALA A 1 272 ? -20.727 -16.316 -13.108 1.00 92.44 272 ALA A C 1
ATOM 2214 O O . ALA A 1 272 ? -21.793 -16.530 -12.528 1.00 92.44 272 ALA A O 1
ATOM 2215 N N . ILE A 1 273 ? -19.749 -15.592 -12.553 1.00 92.19 273 ILE A N 1
ATOM 2216 C CA . ILE A 1 273 ? -19.866 -14.924 -11.246 1.00 92.19 273 ILE A CA 1
ATOM 2217 C C . ILE A 1 273 ? -21.008 -13.904 -11.275 1.00 92.19 273 ILE A C 1
ATOM 2219 O O . ILE A 1 273 ? -21.850 -13.901 -10.379 1.00 92.19 273 ILE A O 1
ATOM 2223 N N . ILE A 1 274 ? -21.094 -13.082 -12.326 1.00 93.06 274 ILE A N 1
ATOM 2224 C CA . ILE A 1 274 ? -22.177 -12.099 -12.481 1.00 93.06 274 ILE A CA 1
ATOM 2225 C C . ILE A 1 274 ? -23.535 -12.796 -12.610 1.00 93.06 274 ILE A C 1
ATOM 2227 O O . ILE A 1 274 ? -24.495 -12.379 -11.971 1.00 93.06 274 ILE A O 1
ATOM 2231 N N . ALA A 1 275 ? -23.642 -13.869 -13.395 1.00 92.31 275 ALA A N 1
ATOM 2232 C CA . ALA A 1 275 ? -24.904 -14.587 -13.572 1.00 92.31 275 ALA A CA 1
ATOM 2233 C C . ALA A 1 275 ? -25.389 -15.265 -12.277 1.00 92.31 275 ALA A C 1
ATOM 2235 O O . ALA A 1 275 ? -26.589 -15.300 -12.014 1.00 92.31 275 ALA A O 1
ATOM 2236 N N . ASN A 1 276 ? -24.466 -15.763 -11.448 1.00 92.06 276 ASN A N 1
ATOM 2237 C CA . ASN A 1 276 ? -24.776 -16.564 -10.259 1.00 92.06 276 ASN A CA 1
ATOM 2238 C C . ASN A 1 276 ? -24.584 -15.812 -8.929 1.00 92.06 276 ASN A C 1
ATOM 2240 O O . ASN A 1 276 ? -24.644 -16.425 -7.857 1.00 92.06 276 ASN A O 1
ATOM 2244 N N . HIS A 1 277 ? -24.375 -14.492 -8.969 1.00 90.25 277 HIS A N 1
ATOM 2245 C CA . HIS A 1 277 ? -24.020 -13.684 -7.797 1.00 90.25 277 HIS A CA 1
ATOM 2246 C C . HIS A 1 277 ? -25.031 -13.788 -6.648 1.00 90.25 277 HIS A C 1
ATOM 2248 O O . HIS A 1 277 ? -24.650 -13.691 -5.484 1.00 90.25 277 HIS A O 1
ATOM 2254 N N . GLN A 1 278 ? -26.316 -14.010 -6.939 1.00 87.25 278 GLN A N 1
ATOM 2255 C CA . GLN A 1 278 ? -27.352 -14.147 -5.911 1.00 87.25 278 GLN A CA 1
ATOM 2256 C C . GLN A 1 278 ? -27.173 -15.432 -5.092 1.00 87.25 278 GLN A C 1
ATOM 2258 O O . GLN A 1 278 ? -27.291 -15.403 -3.868 1.00 87.25 278 GLN A O 1
ATOM 2263 N N . THR A 1 279 ? -26.812 -16.538 -5.744 1.00 88.00 279 THR A N 1
ATOM 2264 C CA . THR A 1 279 ? -26.686 -17.864 -5.120 1.00 88.00 279 THR A CA 1
ATOM 2265 C C . THR A 1 279 ? -25.291 -18.167 -4.583 1.00 88.00 279 THR A C 1
ATOM 2267 O O . THR A 1 279 ? -25.143 -19.050 -3.743 1.00 88.00 279 THR A O 1
ATOM 2270 N N . GLN A 1 280 ? -24.261 -17.463 -5.057 1.00 83.38 280 GLN A N 1
ATOM 2271 C CA . GLN A 1 280 ? -22.882 -17.711 -4.646 1.00 83.38 280 GLN A CA 1
ATOM 2272 C C . GLN A 1 280 ? -22.597 -17.067 -3.270 1.00 83.38 280 GLN A C 1
ATOM 2274 O O . GLN A 1 280 ? -22.791 -15.852 -3.113 1.00 83.38 280 GLN A O 1
ATOM 2279 N N . PRO A 1 281 ? -22.177 -17.847 -2.253 1.00 77.75 281 PRO A N 1
ATOM 2280 C CA . PRO A 1 281 ? -21.763 -17.304 -0.963 1.00 77.75 281 PRO A CA 1
ATOM 2281 C C . PRO A 1 281 ? -20.330 -16.763 -1.041 1.00 77.75 281 PRO A C 1
ATOM 2283 O O . PRO A 1 281 ? -19.494 -17.345 -1.732 1.00 77.75 281 PRO A O 1
ATOM 2286 N N . LEU A 1 282 ? -20.042 -15.687 -0.301 1.00 73.12 282 LEU A N 1
ATOM 2287 C CA . LEU A 1 282 ? -18.662 -15.253 -0.059 1.00 73.12 282 LEU A CA 1
ATOM 2288 C C . LEU A 1 282 ? -18.007 -16.243 0.932 1.00 73.12 282 LEU A C 1
ATOM 2290 O O . LEU A 1 282 ? -18.647 -16.704 1.878 1.00 73.12 282 LEU A O 1
ATOM 2294 N N . ARG A 1 283 ? -16.759 -16.642 0.705 1.00 66.81 283 ARG A N 1
ATOM 2295 C CA . ARG A 1 283 ? -16.049 -17.638 1.535 1.00 66.81 283 ARG A CA 1
ATOM 2296 C C . ARG A 1 283 ? -15.031 -17.011 2.475 1.00 66.81 283 ARG A C 1
ATOM 2298 O O . ARG A 1 283 ? -14.895 -17.448 3.614 1.00 66.81 283 ARG A O 1
ATOM 2305 N N . HIS A 1 284 ? -14.320 -16.004 1.990 1.00 59.31 284 HIS A N 1
ATOM 2306 C CA . HIS A 1 284 ? -13.185 -15.372 2.655 1.00 59.31 284 HIS A CA 1
ATOM 2307 C C . HIS A 1 284 ? -13.541 -14.002 3.214 1.00 59.31 284 HIS A C 1
ATOM 2309 O O . HIS A 1 284 ? -12.974 -13.584 4.219 1.00 59.31 284 HIS A O 1
ATOM 2315 N N . PHE A 1 285 ? -14.527 -13.335 2.617 1.00 61.78 285 PHE A N 1
ATOM 2316 C CA . PHE A 1 285 ? -14.996 -12.041 3.094 1.00 61.78 285 PHE A CA 1
ATOM 2317 C C . PHE A 1 285 ? -16.225 -12.132 4.022 1.00 61.78 285 PHE A C 1
ATOM 2319 O O . PHE A 1 285 ? -16.767 -11.093 4.391 1.00 61.78 285 PHE A O 1
ATOM 2326 N N . TYR A 1 286 ? -16.659 -13.329 4.450 1.00 52.81 286 TYR A N 1
ATOM 2327 C CA . TYR A 1 286 ? -17.785 -13.489 5.389 1.00 52.81 286 TYR A CA 1
ATOM 2328 C C . TYR A 1 286 ? -17.357 -13.396 6.860 1.00 52.81 286 TYR A C 1
ATOM 2330 O O . TYR A 1 286 ? -16.975 -14.385 7.480 1.00 52.81 286 TYR A O 1
ATOM 2338 N N . LYS A 1 287 ? -17.512 -12.195 7.416 1.00 55.34 287 LYS A N 1
ATOM 2339 C CA . LYS A 1 287 ? -18.167 -11.898 8.701 1.00 55.34 287 LYS A CA 1
ATOM 2340 C C . LYS A 1 287 ? -18.700 -10.478 8.532 1.00 55.34 287 LYS A C 1
ATOM 2342 O O . LYS A 1 287 ? -17.887 -9.563 8.435 1.00 55.34 287 LYS A O 1
ATOM 2347 N N . ASP A 1 288 ? -20.015 -10.292 8.454 1.00 53.94 288 ASP A N 1
ATOM 2348 C CA . ASP A 1 288 ? -20.622 -8.965 8.232 1.00 53.94 288 ASP A CA 1
ATOM 2349 C C . ASP A 1 288 ? -20.089 -7.937 9.245 1.00 53.94 288 ASP A C 1
ATOM 2351 O O . ASP A 1 288 ? -19.684 -6.837 8.877 1.00 53.94 288 ASP A O 1
ATOM 2355 N N . GLU A 1 289 ? -19.893 -8.388 10.486 1.00 48.78 289 GLU A N 1
ATOM 2356 C CA . GLU A 1 289 ? -19.253 -7.632 11.562 1.00 48.78 289 GLU A CA 1
ATOM 2357 C C . GLU A 1 289 ? -17.861 -7.093 11.191 1.00 48.78 289 GLU A C 1
ATOM 2359 O O . GLU A 1 289 ? -17.539 -5.983 11.580 1.00 48.78 289 GLU A O 1
ATOM 2364 N N . TYR A 1 290 ? -17.029 -7.825 10.437 1.00 50.75 290 TYR A N 1
ATOM 2365 C CA . TYR A 1 290 ? -15.675 -7.396 10.046 1.00 50.75 290 TYR A CA 1
ATOM 2366 C C . TYR A 1 290 ? -15.676 -6.474 8.823 1.00 50.75 290 TYR A C 1
ATOM 2368 O O . TYR A 1 290 ? -14.809 -5.610 8.706 1.00 50.75 290 TYR A O 1
ATOM 2376 N N . GLN A 1 291 ? -16.629 -6.628 7.903 1.00 56.56 291 GLN A N 1
ATOM 2377 C CA . GLN A 1 291 ? -16.731 -5.717 6.762 1.00 56.56 291 GLN A CA 1
ATOM 2378 C C . GLN A 1 291 ? -17.271 -4.352 7.181 1.00 56.56 291 GLN A C 1
ATOM 2380 O O . GLN A 1 291 ? -16.723 -3.328 6.769 1.00 56.56 291 GLN A O 1
ATOM 2385 N N . GLU A 1 292 ? -18.306 -4.333 8.023 1.00 56.44 292 GLU A N 1
ATOM 2386 C CA . GLU A 1 292 ? -18.826 -3.103 8.623 1.00 56.44 292 GLU A CA 1
ATOM 2387 C C . GLU A 1 292 ? -17.726 -2.402 9.422 1.00 56.44 292 GLU A C 1
ATOM 2389 O O . GLU A 1 292 ? -17.480 -1.215 9.224 1.00 56.44 292 GLU A O 1
ATOM 2394 N N . LEU A 1 293 ? -16.962 -3.171 10.200 1.00 53.66 293 LEU A N 1
ATOM 2395 C CA . LEU A 1 293 ? -15.797 -2.705 10.944 1.00 53.66 293 LEU A CA 1
ATOM 2396 C C . LEU A 1 293 ? -14.740 -2.025 10.071 1.00 53.66 293 LEU A C 1
ATOM 2398 O O . LEU A 1 293 ? -14.291 -0.920 10.375 1.00 53.66 293 LEU A O 1
ATOM 2402 N N . ILE A 1 294 ? -14.325 -2.683 8.985 1.00 56.97 294 ILE A N 1
ATOM 2403 C CA . ILE A 1 294 ? -13.325 -2.146 8.058 1.00 56.97 294 ILE A CA 1
ATOM 2404 C C . ILE A 1 294 ? -13.858 -0.881 7.387 1.00 56.97 294 ILE A C 1
ATOM 2406 O O . ILE A 1 294 ? -13.128 0.104 7.298 1.00 56.97 294 ILE A O 1
ATOM 2410 N N . LYS A 1 295 ? -15.123 -0.886 6.956 1.00 62.53 295 LYS A N 1
ATOM 2411 C CA . LYS A 1 295 ? -15.763 0.256 6.299 1.00 62.53 295 LYS A CA 1
ATOM 2412 C C . LYS A 1 295 ? -15.882 1.461 7.234 1.00 62.53 295 LYS A C 1
ATOM 2414 O O . LYS A 1 295 ? -15.569 2.572 6.815 1.00 62.53 295 LYS A O 1
ATOM 2419 N N . GLU A 1 296 ? -16.277 1.253 8.488 1.00 61.28 296 GLU A N 1
ATOM 2420 C CA . GLU A 1 296 ? -16.329 2.302 9.514 1.00 61.28 296 GLU A CA 1
ATOM 2421 C C . GLU A 1 296 ? -14.940 2.894 9.786 1.00 61.28 296 GLU A C 1
ATOM 2423 O O . GLU A 1 296 ? -14.776 4.113 9.799 1.00 61.28 296 GLU A O 1
ATOM 2428 N N . ILE A 1 297 ? -13.919 2.042 9.935 1.00 59.66 297 ILE A N 1
ATOM 2429 C CA . ILE A 1 297 ? -12.526 2.479 10.111 1.00 59.66 297 ILE A CA 1
ATOM 2430 C C . ILE A 1 297 ? -12.036 3.262 8.884 1.00 59.66 297 ILE A C 1
ATOM 2432 O O . ILE A 1 297 ? -11.349 4.271 9.026 1.00 59.66 297 ILE A O 1
ATOM 2436 N N . GLU A 1 298 ? -12.355 2.807 7.672 1.00 61.72 298 GLU A N 1
ATOM 2437 C CA . GLU A 1 298 ? -11.969 3.482 6.428 1.00 61.72 298 GLU A CA 1
ATOM 2438 C C . GLU A 1 298 ? -12.632 4.849 6.271 1.00 61.72 298 GLU A C 1
ATOM 2440 O O . GLU A 1 298 ? -11.961 5.793 5.851 1.00 61.72 298 GLU A O 1
ATOM 2445 N N . GLN A 1 299 ? -13.907 4.973 6.641 1.00 69.62 299 GLN A N 1
ATOM 2446 C CA . GLN A 1 299 ? -14.608 6.252 6.620 1.00 69.62 299 GLN A CA 1
ATOM 2447 C C . GLN A 1 299 ? -13.999 7.240 7.624 1.00 69.62 299 GLN A C 1
ATOM 2449 O O . GLN A 1 299 ? -13.698 8.370 7.251 1.00 69.62 299 GLN A O 1
ATOM 2454 N N . GLU A 1 300 ? -13.734 6.804 8.860 1.00 69.50 300 GLU A N 1
ATOM 2455 C CA . GLU A 1 300 ? -13.112 7.646 9.895 1.00 69.50 300 GLU A CA 1
ATOM 2456 C C . GLU A 1 300 ? -11.721 8.148 9.463 1.00 69.50 300 GLU A C 1
ATOM 2458 O O . GLU A 1 300 ? -11.358 9.294 9.723 1.00 69.50 300 GLU A O 1
ATOM 2463 N N . LEU A 1 301 ? -10.939 7.316 8.764 1.00 65.00 301 LEU A N 1
ATOM 2464 C CA . LEU A 1 301 ? -9.648 7.728 8.205 1.00 65.00 301 LEU A CA 1
ATOM 2465 C C . LEU A 1 301 ? -9.794 8.804 7.126 1.00 65.00 301 LEU A C 1
ATOM 2467 O O . LEU A 1 301 ? -9.028 9.768 7.126 1.00 65.00 301 LEU A O 1
ATOM 2471 N N . SER A 1 302 ? -10.773 8.650 6.230 1.00 66.94 302 SER A N 1
ATOM 2472 C CA . SER A 1 302 ? -11.066 9.637 5.186 1.00 66.94 302 SER A CA 1
ATOM 2473 C C . SER A 1 302 ? -11.514 10.972 5.788 1.00 66.94 302 SER A C 1
ATOM 2475 O O . SER A 1 302 ? -11.041 12.037 5.382 1.00 66.94 302 SER A O 1
ATOM 2477 N N . ASP A 1 303 ? -12.400 10.927 6.782 1.00 70.94 303 ASP A N 1
ATOM 2478 C CA . ASP A 1 303 ? -12.899 12.120 7.468 1.00 70.94 303 ASP A CA 1
ATOM 2479 C C . ASP A 1 303 ? -11.764 12.839 8.210 1.00 70.94 303 ASP A C 1
ATOM 2481 O O . ASP A 1 303 ? -11.655 14.068 8.171 1.00 70.94 303 ASP A O 1
ATOM 2485 N N . TYR A 1 304 ? -10.868 12.078 8.837 1.00 76.62 304 TYR A N 1
ATOM 2486 C CA . TYR A 1 304 ? -9.714 12.620 9.540 1.00 76.62 304 TYR A CA 1
ATOM 2487 C C . TYR A 1 304 ? -8.687 13.267 8.598 1.00 76.62 304 TYR A C 1
ATOM 2489 O O . TYR A 1 304 ? -8.225 14.377 8.877 1.00 76.62 304 TYR A O 1
ATOM 2497 N N . GLU A 1 305 ? -8.381 12.649 7.452 1.00 74.06 305 GLU A N 1
ATOM 2498 C CA . GLU A 1 305 ? -7.525 13.260 6.425 1.00 74.06 305 GLU A CA 1
ATOM 2499 C C . GLU A 1 305 ? -8.097 14.611 5.964 1.00 74.06 305 GLU A C 1
ATOM 2501 O O . GLU A 1 305 ? -7.378 15.615 5.892 1.00 74.06 305 GLU A O 1
ATOM 2506 N N . TYR A 1 306 ? -9.406 14.658 5.698 1.00 75.81 306 TYR A N 1
ATOM 2507 C CA . TYR A 1 306 ? -10.095 15.890 5.324 1.00 75.81 306 TYR A CA 1
ATOM 2508 C C . TYR A 1 306 ? -9.959 16.974 6.405 1.00 75.81 306 TYR A C 1
ATOM 2510 O O . TYR A 1 306 ? -9.668 18.134 6.089 1.00 75.81 306 TYR A O 1
ATOM 2518 N N . ILE A 1 307 ? -10.121 16.606 7.681 1.00 76.81 307 ILE A N 1
ATOM 2519 C CA . ILE A 1 307 ? -9.954 17.525 8.814 1.00 76.81 307 ILE A CA 1
ATOM 2520 C C . ILE A 1 307 ? -8.525 18.077 8.858 1.00 76.81 307 ILE A C 1
ATOM 2522 O O . ILE A 1 307 ? -8.358 19.294 8.923 1.00 76.81 307 ILE A O 1
ATOM 2526 N N . LEU A 1 308 ? -7.497 17.227 8.762 1.00 76.56 308 LEU A N 1
ATOM 2527 C CA . LEU A 1 308 ? -6.096 17.665 8.800 1.00 76.56 308 LEU A CA 1
ATOM 2528 C C . LEU A 1 308 ? -5.758 18.639 7.666 1.00 76.56 308 LEU A C 1
ATOM 2530 O O . LEU A 1 308 ? -5.134 19.675 7.908 1.00 76.56 308 LEU A O 1
ATOM 2534 N N . ARG A 1 309 ? -6.227 18.350 6.444 1.00 78.06 309 ARG A N 1
ATOM 2535 C CA . ARG A 1 309 ? -6.047 19.237 5.285 1.00 78.06 309 ARG A CA 1
ATOM 2536 C C . ARG A 1 309 ? -6.704 20.600 5.509 1.00 78.06 309 ARG A C 1
ATOM 2538 O O . ARG A 1 309 ? -6.122 21.630 5.174 1.00 78.06 309 ARG A O 1
ATOM 2545 N N . LYS A 1 310 ? -7.896 20.622 6.113 1.00 79.75 310 LYS A N 1
ATOM 2546 C CA . LYS A 1 310 ? -8.638 21.855 6.415 1.00 79.75 310 LYS A CA 1
ATOM 2547 C C . LYS A 1 310 ? -8.039 22.652 7.582 1.00 79.75 310 LYS A C 1
ATOM 2549 O O . LYS A 1 310 ? -8.183 23.870 7.614 1.00 79.75 310 LYS A O 1
ATOM 2554 N N . SER A 1 311 ? -7.388 21.990 8.535 1.00 74.69 311 SER A N 1
ATOM 2555 C CA . SER A 1 311 ? -6.885 22.583 9.783 1.00 74.69 311 SER A CA 1
ATOM 2556 C C . SER A 1 311 ? -5.452 23.135 9.706 1.00 74.69 311 SER A C 1
ATOM 2558 O O . SER A 1 311 ? -4.781 23.191 10.728 1.00 74.69 311 SER A O 1
ATOM 2560 N N . GLU A 1 312 ? -4.978 23.550 8.525 1.00 74.25 312 GLU A N 1
ATOM 2561 C CA . GLU A 1 312 ? -3.608 24.062 8.284 1.00 74.25 312 GLU A CA 1
ATOM 2562 C C . GLU A 1 312 ? -2.472 23.051 8.558 1.00 74.25 312 GLU A C 1
ATOM 2564 O O . GLU A 1 312 ? -1.305 23.380 8.384 1.00 74.25 312 GLU A O 1
ATOM 2569 N N . TYR A 1 313 ? -2.781 21.790 8.879 1.00 77.88 313 TYR A N 1
ATOM 2570 C CA . TYR A 1 313 ? -1.792 20.725 9.113 1.00 77.88 313 TYR A CA 1
ATOM 2571 C C . TYR A 1 313 ? -1.453 19.931 7.845 1.00 77.88 313 TYR A C 1
ATOM 2573 O O . TYR A 1 313 ? -0.968 18.804 7.923 1.00 77.88 313 TYR A O 1
ATOM 2581 N N . SER A 1 314 ? -1.712 20.514 6.669 1.00 72.31 314 SER A N 1
ATOM 2582 C CA . SER A 1 314 ? -1.554 19.854 5.364 1.00 72.31 314 SER A CA 1
ATOM 2583 C C . SER A 1 314 ? -0.141 19.310 5.130 1.00 72.31 314 SER A C 1
ATOM 2585 O O . SER A 1 314 ? 0.013 18.283 4.479 1.00 72.31 314 SER A O 1
ATOM 2587 N N . GLU A 1 315 ? 0.882 19.966 5.680 1.00 74.00 315 GLU A N 1
ATOM 2588 C CA . GLU A 1 315 ? 2.283 19.545 5.549 1.00 74.00 315 GLU A CA 1
ATOM 2589 C C . GLU A 1 315 ? 2.618 18.249 6.302 1.00 74.00 315 GLU A C 1
ATOM 2591 O O . GLU A 1 315 ? 3.569 17.568 5.937 1.00 74.00 315 GLU A O 1
ATOM 2596 N N . HIS A 1 316 ? 1.822 17.881 7.309 1.00 76.62 316 HIS A N 1
ATOM 2597 C CA . HIS A 1 316 ? 2.034 16.690 8.136 1.00 76.62 316 HIS A CA 1
ATOM 2598 C C . HIS A 1 316 ? 1.106 15.525 7.776 1.00 76.62 316 HIS A C 1
ATOM 2600 O O . HIS A 1 316 ? 1.215 14.452 8.366 1.00 76.62 316 HIS A O 1
ATOM 2606 N N . VAL A 1 317 ? 0.179 15.724 6.832 1.00 74.12 317 VAL A N 1
ATOM 2607 C CA . VAL A 1 317 ? -0.829 14.719 6.459 1.00 74.12 317 VAL A CA 1
ATOM 2608 C C . VAL A 1 317 ? -0.168 13.421 6.013 1.00 74.12 317 VAL A C 1
ATOM 2610 O O . VAL A 1 317 ? -0.531 12.362 6.515 1.00 74.12 317 VAL A O 1
ATOM 2613 N N . ASP A 1 318 ? 0.817 13.494 5.117 1.00 66.94 318 ASP A N 1
ATOM 2614 C CA . ASP A 1 318 ? 1.466 12.300 4.565 1.00 66.94 318 ASP A CA 1
ATOM 2615 C C . ASP A 1 318 ? 2.163 11.478 5.667 1.00 66.94 318 ASP A C 1
ATOM 2617 O O . ASP A 1 318 ? 1.990 10.258 5.719 1.00 66.94 318 ASP A O 1
ATOM 2621 N N . ASP A 1 319 ? 2.872 12.134 6.591 1.00 72.75 319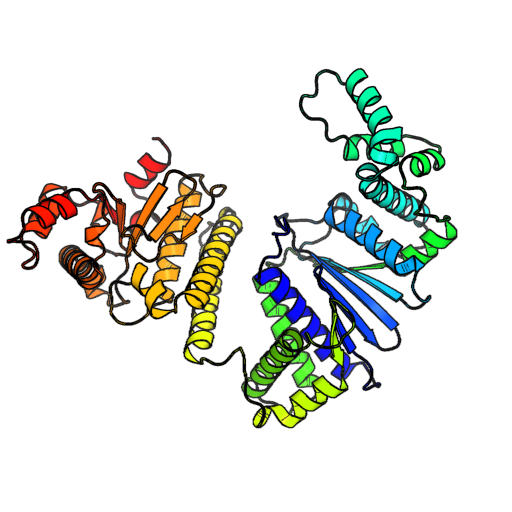 ASP A N 1
ATOM 2622 C CA . ASP A 1 319 ? 3.562 11.468 7.703 1.00 72.75 319 ASP A CA 1
ATOM 2623 C C . ASP A 1 319 ? 2.568 10.823 8.678 1.00 72.75 319 ASP A C 1
ATOM 2625 O O . ASP A 1 319 ? 2.709 9.652 9.040 1.00 72.75 319 ASP A O 1
ATOM 2629 N N . ILE A 1 320 ? 1.520 11.561 9.065 1.00 78.06 320 ILE A N 1
ATOM 2630 C CA . ILE A 1 320 ? 0.471 11.071 9.971 1.00 78.06 320 ILE A CA 1
ATOM 2631 C C . ILE A 1 320 ? -0.234 9.864 9.359 1.00 78.06 320 ILE A C 1
ATOM 2633 O O . ILE A 1 320 ? -0.353 8.823 10.006 1.00 78.06 320 ILE A O 1
ATOM 2637 N N . MET A 1 321 ? -0.676 9.987 8.107 1.00 76.25 321 MET A N 1
ATOM 2638 C CA . MET A 1 321 ? -1.430 8.936 7.431 1.00 76.25 321 MET A CA 1
ATOM 2639 C C . MET A 1 321 ? -0.567 7.703 7.174 1.00 76.25 321 MET A C 1
ATOM 2641 O O . MET A 1 321 ? -1.058 6.588 7.325 1.00 76.25 321 MET A O 1
ATOM 2645 N N . SER A 1 322 ? 0.718 7.872 6.852 1.00 72.69 322 SER A N 1
ATOM 2646 C CA . SER A 1 322 ? 1.654 6.757 6.673 1.00 72.69 322 SER A CA 1
ATOM 2647 C C . SER A 1 322 ? 1.772 5.900 7.940 1.00 72.69 322 SER A C 1
ATOM 2649 O O . SER A 1 322 ? 1.580 4.682 7.886 1.00 72.69 322 SER A O 1
ATOM 2651 N N . ILE A 1 323 ? 2.002 6.529 9.100 1.00 76.50 323 ILE A N 1
ATOM 2652 C CA . ILE A 1 323 ? 2.107 5.811 10.381 1.00 76.50 323 ILE A CA 1
ATOM 2653 C C . ILE A 1 323 ? 0.755 5.186 10.753 1.00 76.50 323 ILE A C 1
ATOM 2655 O O . ILE A 1 323 ? 0.696 4.032 11.180 1.00 76.50 323 ILE A O 1
ATOM 2659 N N . LEU A 1 324 ? -0.343 5.920 10.551 1.00 76.81 324 LEU A N 1
ATOM 2660 C CA . LEU A 1 324 ? -1.693 5.476 10.897 1.00 76.81 324 LEU A CA 1
ATOM 2661 C C . LEU A 1 324 ? -2.121 4.246 10.084 1.00 76.81 324 LEU A C 1
ATOM 2663 O O . LEU A 1 324 ? -2.713 3.315 10.633 1.00 76.81 324 LEU A O 1
ATOM 2667 N N . ILE A 1 325 ? -1.772 4.211 8.794 1.00 65.25 325 ILE A N 1
ATOM 2668 C CA . ILE A 1 325 ? -1.971 3.046 7.925 1.00 65.25 325 ILE A CA 1
ATOM 2669 C C . ILE A 1 325 ? -1.152 1.859 8.437 1.00 65.25 325 ILE A C 1
ATOM 2671 O O . ILE A 1 325 ? -1.703 0.768 8.558 1.00 65.25 325 ILE A O 1
ATOM 2675 N N . GLY A 1 326 ? 0.119 2.066 8.800 1.00 71.75 326 GLY A N 1
ATOM 2676 C CA . GLY A 1 326 ? 0.962 1.006 9.362 1.00 71.75 326 GLY A CA 1
ATOM 2677 C C . GLY A 1 326 ? 0.370 0.385 10.633 1.00 71.75 326 GLY A C 1
ATOM 2678 O O . GLY A 1 326 ? 0.291 -0.838 10.749 1.00 71.75 326 GLY A O 1
ATOM 2679 N N . LEU A 1 327 ? -0.129 1.217 11.553 1.00 78.88 327 LEU A N 1
ATOM 2680 C CA . LEU A 1 327 ? -0.795 0.757 12.777 1.00 78.88 327 LEU A CA 1
ATOM 2681 C C . LEU A 1 327 ? -2.104 0.011 12.491 1.00 78.88 327 LEU A C 1
ATOM 2683 O O . LEU A 1 327 ? -2.368 -1.014 13.120 1.00 78.88 327 LEU A O 1
ATOM 2687 N N . LYS A 1 328 ? -2.907 0.481 11.526 1.00 76.38 328 LYS A N 1
ATOM 2688 C CA . LYS A 1 328 ? -4.130 -0.210 11.084 1.00 76.38 328 LYS A CA 1
ATOM 2689 C C . LYS A 1 328 ? -3.810 -1.585 10.497 1.00 76.38 328 LYS A C 1
ATOM 2691 O O . LYS A 1 328 ? -4.471 -2.558 10.848 1.00 76.38 328 LYS A O 1
ATOM 2696 N N . GLU A 1 329 ? -2.831 -1.666 9.597 1.00 66.12 329 GLU A N 1
ATOM 2697 C CA . GLU A 1 329 ? -2.431 -2.924 8.955 1.00 66.12 329 GLU A CA 1
ATOM 2698 C C . GLU A 1 329 ? -1.957 -3.943 9.997 1.00 66.12 329 GLU A C 1
ATOM 2700 O O . GLU A 1 329 ? -2.354 -5.108 9.951 1.00 66.12 329 GLU A O 1
ATOM 2705 N N . GLN A 1 330 ? -1.176 -3.496 10.983 1.00 77.81 330 GLN A N 1
ATOM 2706 C CA . GLN A 1 330 ? -0.743 -4.364 12.070 1.00 77.81 330 GLN A CA 1
ATOM 2707 C C . GLN A 1 330 ? -1.911 -4.802 12.963 1.00 77.81 330 GLN A C 1
ATOM 2709 O O . GLN A 1 330 ? -2.015 -5.982 13.288 1.00 77.81 330 GLN A O 1
ATOM 2714 N N . LEU A 1 331 ? -2.811 -3.882 13.329 1.00 79.06 331 LEU A N 1
ATOM 2715 C CA . LEU A 1 331 ? -4.003 -4.206 14.113 1.00 79.06 331 LEU A CA 1
ATOM 2716 C C . LEU A 1 331 ? -4.857 -5.264 13.402 1.00 79.06 331 LEU A C 1
ATOM 2718 O O . LEU A 1 331 ? -5.277 -6.225 14.037 1.00 79.06 331 LEU A O 1
ATOM 2722 N N . HIS A 1 332 ? -5.061 -5.124 12.090 1.00 70.94 332 HIS A N 1
ATOM 2723 C CA . HIS A 1 332 ? -5.792 -6.102 11.285 1.00 70.94 332 HIS A CA 1
ATOM 2724 C C . HIS A 1 332 ? -5.106 -7.472 11.298 1.00 70.94 332 HIS A C 1
ATOM 2726 O O . HIS A 1 332 ? -5.751 -8.477 11.585 1.00 70.94 332 HIS A O 1
ATOM 2732 N N . SER A 1 333 ? -3.792 -7.511 11.059 1.00 71.12 333 SER A N 1
ATOM 2733 C CA . SER A 1 333 ? -3.015 -8.755 11.113 1.00 71.12 333 SER A CA 1
ATOM 2734 C C . SER A 1 333 ? -3.136 -9.449 12.476 1.00 71.12 333 SER A C 1
ATOM 2736 O O . SER A 1 333 ? -3.259 -10.672 12.547 1.00 71.12 333 SER A O 1
ATOM 2738 N N . ASP A 1 334 ? -3.121 -8.682 13.566 1.00 74.81 334 ASP A N 1
ATOM 2739 C CA . ASP A 1 334 ? -3.308 -9.207 14.916 1.00 74.81 334 ASP A CA 1
ATOM 2740 C C . ASP A 1 334 ? -4.735 -9.726 15.134 1.00 74.81 334 ASP A C 1
ATOM 2742 O O . ASP A 1 334 ? -4.921 -10.762 15.775 1.00 74.81 334 ASP A O 1
ATOM 2746 N N . MET A 1 335 ? -5.750 -9.026 14.619 1.00 74.81 335 MET A N 1
ATOM 2747 C CA . MET A 1 335 ? -7.155 -9.442 14.709 1.00 74.81 335 MET A CA 1
ATOM 2748 C C . MET A 1 335 ? -7.411 -10.745 13.957 1.00 74.81 335 MET A C 1
ATOM 2750 O O . MET A 1 335 ? -8.143 -11.592 14.472 1.00 74.81 335 MET A O 1
ATOM 2754 N N . ASP A 1 336 ? -6.772 -10.936 12.805 1.00 67.75 336 ASP A N 1
ATOM 2755 C CA . ASP A 1 336 ? -6.845 -12.183 12.042 1.00 67.75 336 ASP A CA 1
ATOM 2756 C C . ASP A 1 336 ? -6.207 -13.346 12.810 1.00 67.75 336 ASP A C 1
ATOM 2758 O O . ASP A 1 336 ? -6.744 -14.453 12.841 1.00 67.75 336 ASP A O 1
ATOM 2762 N N . HIS A 1 337 ? -5.071 -13.096 13.468 1.00 76.06 337 HIS A N 1
ATOM 2763 C CA . HIS A 1 337 ? -4.313 -14.142 14.148 1.00 76.06 337 HIS A CA 1
ATOM 2764 C C . HIS A 1 337 ? -4.863 -14.498 15.540 1.00 76.06 337 HIS A C 1
ATOM 2766 O O . HIS A 1 337 ? -4.896 -15.668 15.920 1.00 76.06 337 HIS A O 1
ATOM 2772 N N . PHE A 1 338 ? -5.297 -13.503 16.319 1.00 78.88 338 PHE A N 1
ATOM 2773 C CA . PHE A 1 338 ? -5.693 -13.668 17.724 1.00 78.88 338 PHE A CA 1
ATOM 2774 C C . PHE A 1 338 ? -7.196 -13.479 17.983 1.00 78.88 338 PHE A C 1
ATOM 2776 O O . PHE A 1 338 ? -7.656 -13.759 19.095 1.00 78.88 338 PHE A O 1
ATOM 2783 N N . GLY A 1 339 ? -7.951 -13.012 16.987 1.00 75.56 339 GLY A N 1
ATOM 2784 C CA . GLY A 1 339 ? -9.372 -12.676 17.079 1.00 75.56 339 GLY A CA 1
ATOM 2785 C C . GLY A 1 339 ? -9.629 -11.219 17.486 1.00 75.56 339 GLY A C 1
ATOM 2786 O O . GLY A 1 339 ? -9.016 -10.705 18.425 1.00 75.56 339 GLY A O 1
ATOM 2787 N N . ALA A 1 340 ? -10.593 -10.568 16.820 1.00 76.56 340 ALA A N 1
ATOM 2788 C CA . ALA A 1 340 ? -10.916 -9.149 17.014 1.00 76.56 340 ALA A CA 1
ATOM 2789 C C . ALA A 1 340 ? -11.158 -8.750 18.474 1.00 76.56 340 ALA A C 1
ATOM 2791 O O . ALA A 1 340 ? -10.512 -7.831 18.971 1.00 76.56 340 ALA A O 1
ATOM 2792 N N . ASP A 1 341 ? -12.026 -9.469 19.189 1.00 77.94 341 ASP A N 1
ATOM 2793 C CA . ASP A 1 341 ? -12.361 -9.137 20.579 1.00 77.94 341 ASP A CA 1
ATOM 2794 C C . ASP A 1 341 ? -11.144 -9.184 21.505 1.00 77.94 341 ASP A C 1
ATOM 2796 O O . ASP A 1 341 ? -10.989 -8.329 22.376 1.00 77.94 341 ASP A O 1
ATOM 2800 N N . LYS A 1 342 ? -10.254 -10.163 21.312 1.00 80.50 342 LYS A N 1
ATOM 2801 C CA . LYS A 1 342 ? -9.047 -10.310 22.134 1.00 80.50 342 LYS A CA 1
ATOM 2802 C C . LYS A 1 342 ? -8.058 -9.174 21.878 1.00 80.50 342 LYS A C 1
ATOM 2804 O O . LYS A 1 342 ? -7.377 -8.734 22.798 1.00 80.50 342 LYS A O 1
ATOM 2809 N N . VAL A 1 343 ? -7.973 -8.705 20.636 1.00 83.94 343 VAL A N 1
ATOM 2810 C CA . VAL A 1 343 ? -7.065 -7.626 20.231 1.00 83.94 343 VAL A CA 1
ATOM 2811 C C . VAL A 1 343 ? -7.604 -6.262 20.645 1.00 83.94 343 VAL A C 1
ATOM 2813 O O . VAL A 1 343 ? -6.892 -5.485 21.272 1.00 83.94 343 VAL A O 1
ATOM 2816 N N . LEU A 1 344 ? -8.869 -5.968 20.349 1.00 84.62 344 LEU A N 1
ATOM 2817 C CA . LEU A 1 344 ? -9.465 -4.658 20.615 1.00 84.62 344 LEU A CA 1
ATOM 2818 C C . LEU A 1 344 ? -9.606 -4.385 22.117 1.00 84.62 344 LEU A C 1
ATOM 2820 O O . LEU A 1 344 ? -9.420 -3.246 22.552 1.00 84.62 344 LEU A O 1
ATOM 2824 N N . ARG A 1 345 ? -9.841 -5.420 22.935 1.00 84.12 345 ARG A N 1
ATOM 2825 C CA . ARG A 1 345 ? -9.858 -5.295 24.403 1.00 84.12 345 ARG A CA 1
ATOM 2826 C C . ARG A 1 345 ? -8.520 -4.870 25.002 1.00 84.12 345 ARG A C 1
ATOM 2828 O O . ARG A 1 345 ? -8.527 -4.340 26.101 1.00 84.12 345 ARG A O 1
ATOM 2835 N N . ARG A 1 346 ? -7.398 -5.002 24.285 1.00 87.12 346 ARG A N 1
ATOM 2836 C CA . ARG A 1 346 ? -6.106 -4.448 24.736 1.00 87.12 346 ARG A CA 1
ATOM 2837 C C . ARG A 1 346 ? -6.150 -2.927 24.860 1.00 87.12 346 ARG A C 1
ATOM 2839 O O . ARG A 1 346 ? -5.374 -2.355 25.611 1.00 87.12 346 ARG A O 1
ATOM 2846 N N . PHE A 1 347 ? -7.027 -2.271 24.104 1.00 89.88 347 PHE A N 1
ATOM 2847 C CA . PHE A 1 347 ? -7.146 -0.816 24.050 1.00 89.88 347 PHE A CA 1
ATOM 2848 C C . PHE A 1 347 ? -8.430 -0.328 24.714 1.00 89.88 347 PHE A C 1
ATOM 2850 O O . PHE A 1 347 ? -8.445 0.720 25.360 1.00 89.88 347 PHE A O 1
ATOM 2857 N N . VAL A 1 348 ? -9.521 -1.078 24.557 1.00 89.25 348 VAL A N 1
ATOM 2858 C CA . VAL A 1 348 ? -10.841 -0.657 25.014 1.00 89.25 348 VAL A CA 1
ATOM 2859 C C . VAL A 1 348 ? -11.184 -1.290 26.357 1.00 89.25 348 VAL A C 1
ATOM 2861 O O . VAL A 1 348 ? -11.332 -2.506 26.471 1.00 89.25 348 VAL A O 1
ATOM 2864 N N . MET A 1 349 ? -11.418 -0.442 27.359 1.00 89.31 349 MET A N 1
ATOM 2865 C CA . MET A 1 349 ? -11.827 -0.830 28.711 1.00 89.31 349 MET A CA 1
ATOM 2866 C C . MET A 1 349 ? -13.324 -1.179 28.762 1.00 89.31 349 MET A C 1
ATOM 2868 O O . MET A 1 349 ? -14.102 -0.573 29.495 1.00 89.31 349 MET A O 1
ATOM 2872 N N . ALA A 1 350 ? -13.758 -2.125 27.928 1.00 81.88 350 ALA A N 1
ATOM 2873 C CA . ALA A 1 350 ? -15.131 -2.610 27.876 1.00 81.88 350 ALA A CA 1
ATOM 2874 C C . ALA A 1 350 ? -15.199 -4.069 27.415 1.00 81.88 350 ALA A C 1
ATOM 2876 O O . ALA A 1 350 ? -14.286 -4.603 26.794 1.00 81.88 350 ALA A O 1
ATOM 2877 N N . ARG A 1 351 ? -16.334 -4.722 27.691 1.00 73.06 351 ARG A N 1
ATOM 2878 C CA . ARG A 1 351 ? -16.573 -6.115 27.274 1.00 73.06 351 ARG A CA 1
ATOM 2879 C C . ARG A 1 351 ? -16.894 -6.258 25.784 1.00 73.06 351 ARG A C 1
ATOM 2881 O O . ARG A 1 351 ? -16.725 -7.343 25.236 1.00 73.06 351 ARG A O 1
ATOM 2888 N N . ARG A 1 352 ? -17.371 -5.195 25.135 1.00 71.75 352 ARG A N 1
ATOM 2889 C CA . ARG A 1 352 ? -17.636 -5.165 23.687 1.00 71.75 352 ARG A CA 1
ATOM 2890 C C . ARG A 1 352 ? -16.465 -4.528 22.946 1.00 71.75 352 ARG A C 1
ATOM 2892 O O . ARG A 1 352 ? -15.745 -3.721 23.528 1.00 71.75 352 ARG A O 1
ATOM 2899 N N . SER A 1 353 ? -16.320 -4.876 21.676 1.00 70.00 353 SER A N 1
ATOM 2900 C CA . SER A 1 353 ? -15.325 -4.302 20.772 1.00 70.00 353 SER A CA 1
ATOM 2901 C C . SER A 1 353 ? -15.744 -2.910 20.290 1.00 70.00 353 SER A C 1
ATOM 2903 O O . SER A 1 353 ? -16.875 -2.729 19.850 1.00 70.00 353 SER A O 1
ATOM 2905 N N . TYR A 1 354 ? -14.835 -1.931 20.390 1.00 76.81 354 TYR A N 1
ATOM 2906 C CA . TYR A 1 354 ? -15.037 -0.544 19.931 1.00 76.81 354 TYR A CA 1
ATOM 2907 C C . TYR A 1 354 ? -13.865 -0.084 19.040 1.00 76.81 354 TYR A C 1
ATOM 2909 O O . TYR A 1 354 ? -13.000 0.675 19.478 1.00 76.81 354 TYR A O 1
ATOM 2917 N N . PRO A 1 355 ? -13.808 -0.557 17.789 1.00 71.12 355 PRO A N 1
ATOM 2918 C CA . PRO A 1 355 ? -12.759 -0.247 16.799 1.00 71.12 355 PRO A CA 1
ATOM 2919 C C . PRO A 1 355 ? -12.432 1.232 16.598 1.00 71.12 355 PRO A C 1
ATOM 2921 O O . PRO A 1 355 ? -11.263 1.609 16.576 1.00 71.12 355 PRO A O 1
ATOM 2924 N N . LEU A 1 356 ? -13.457 2.073 16.446 1.00 77.06 356 LEU A N 1
ATOM 2925 C CA . LEU A 1 356 ? -13.300 3.496 16.159 1.00 77.06 356 LEU A CA 1
ATOM 2926 C C . LEU A 1 356 ? -12.553 4.203 17.289 1.00 77.06 356 LEU A C 1
ATOM 2928 O O . LEU A 1 356 ? -11.799 5.143 17.057 1.00 77.06 356 LEU A O 1
ATOM 2932 N N . GLU A 1 357 ? -12.693 3.703 18.514 1.00 83.38 357 GLU A N 1
ATOM 2933 C CA . GLU A 1 357 ? -11.975 4.245 19.660 1.00 83.38 357 GLU A CA 1
ATOM 2934 C C . GLU A 1 357 ? -10.493 3.861 19.643 1.00 83.38 357 GLU A C 1
ATOM 2936 O O . GLU A 1 357 ? -9.648 4.663 20.039 1.00 83.38 357 GLU A O 1
ATOM 2941 N N . VAL A 1 358 ? -10.151 2.685 19.106 1.00 86.75 358 VAL A N 1
ATOM 2942 C CA . VAL A 1 358 ? -8.753 2.307 18.841 1.00 86.75 358 VAL A CA 1
ATOM 2943 C C . VAL A 1 358 ? -8.162 3.185 17.740 1.00 86.75 358 VAL A C 1
ATOM 2945 O O . VAL A 1 358 ? -7.044 3.678 17.877 1.00 86.75 358 VAL A O 1
ATOM 2948 N N . MET A 1 359 ? -8.932 3.474 16.689 1.00 83.75 359 MET A N 1
ATOM 2949 C CA . MET A 1 359 ? -8.481 4.370 15.624 1.00 83.75 359 MET A CA 1
ATOM 2950 C C . MET A 1 359 ? -8.207 5.790 16.125 1.00 83.75 359 MET A C 1
ATOM 2952 O O . MET A 1 359 ? -7.183 6.370 15.771 1.00 83.75 359 MET A O 1
ATOM 2956 N N . ARG A 1 360 ? -9.048 6.333 17.010 1.00 84.94 360 ARG A N 1
ATOM 2957 C CA . ARG A 1 360 ? -8.821 7.648 17.642 1.00 84.94 360 ARG A CA 1
ATOM 2958 C C . ARG A 1 360 ? -7.591 7.681 18.546 1.00 84.94 360 ARG A C 1
ATOM 2960 O O . ARG A 1 360 ? -6.887 8.697 18.605 1.00 84.94 360 ARG A O 1
ATOM 2967 N N . LEU A 1 361 ? -7.310 6.576 19.240 1.00 89.81 361 LEU A N 1
ATOM 2968 C CA . LEU A 1 361 ? -6.059 6.413 19.978 1.00 89.81 361 LEU A CA 1
ATOM 2969 C C . LEU A 1 361 ? -4.866 6.479 19.018 1.00 89.81 361 LEU A C 1
ATOM 2971 O O . LEU A 1 361 ? -3.935 7.243 19.268 1.00 89.81 361 LEU A O 1
ATOM 2975 N N . PHE A 1 362 ? -4.916 5.753 17.897 1.00 90.50 362 PHE A N 1
ATOM 2976 C CA . PHE A 1 362 ? -3.848 5.776 16.898 1.00 90.50 362 PHE A CA 1
ATOM 2977 C C . PHE A 1 362 ? -3.656 7.164 16.280 1.00 90.50 362 PHE A C 1
ATOM 2979 O O . PHE A 1 362 ? -2.521 7.627 16.256 1.00 90.50 362 PHE A O 1
ATOM 2986 N N . GLN A 1 363 ? -4.728 7.872 15.902 1.00 89.62 363 GLN A N 1
ATOM 2987 C CA . GLN A 1 363 ? -4.661 9.267 15.429 1.00 89.62 363 GLN A CA 1
ATOM 2988 C C . GLN A 1 363 ? -3.895 10.162 16.423 1.00 89.62 363 GLN A C 1
ATOM 2990 O O . GLN A 1 363 ? -2.965 10.884 16.060 1.00 89.62 363 GLN A O 1
ATOM 2995 N N . SER A 1 364 ? -4.227 10.058 17.715 1.00 90.44 364 SER A N 1
ATOM 2996 C CA . SER A 1 364 ? -3.586 10.857 18.769 1.00 90.44 364 SER A CA 1
ATOM 2997 C C . SER A 1 364 ? -2.090 10.543 18.917 1.00 90.44 364 SER A C 1
ATOM 2999 O O . SER A 1 364 ? -1.291 11.436 19.204 1.00 90.44 364 SER A O 1
ATOM 3001 N N . ILE A 1 365 ? -1.697 9.285 18.707 1.00 91.31 365 ILE A N 1
ATOM 3002 C CA . ILE A 1 365 ? -0.297 8.848 18.759 1.00 91.31 365 ILE A CA 1
ATOM 3003 C C . ILE A 1 365 ? 0.482 9.259 17.513 1.00 91.31 365 ILE A C 1
ATOM 3005 O O . ILE A 1 365 ? 1.626 9.692 17.633 1.00 91.31 365 ILE A O 1
ATOM 3009 N N . THR A 1 366 ? -0.118 9.202 16.330 1.00 89.31 366 THR A N 1
ATOM 3010 C CA . THR A 1 366 ? 0.542 9.670 15.107 1.00 89.31 366 THR A CA 1
ATOM 3011 C C . THR A 1 366 ? 0.793 11.176 15.148 1.00 89.31 366 THR A C 1
ATOM 3013 O O . THR A 1 366 ? 1.889 11.630 14.821 1.00 89.31 366 THR A O 1
ATOM 3016 N N . GLU A 1 367 ? -0.162 11.954 15.668 1.00 90.75 367 GLU A N 1
ATOM 3017 C CA . GLU A 1 367 ? 0.029 13.389 15.915 1.00 90.75 367 GLU A CA 1
ATOM 3018 C C . GLU A 1 367 ? 1.152 13.653 16.933 1.00 90.75 367 GLU A C 1
ATOM 3020 O O . GLU A 1 367 ? 1.982 14.542 16.731 1.00 90.75 367 GLU A O 1
ATOM 3025 N N . MET A 1 368 ? 1.226 12.853 18.005 1.00 91.38 368 MET A N 1
ATOM 3026 C CA . MET A 1 368 ? 2.310 12.919 18.991 1.00 91.38 368 MET A CA 1
ATOM 3027 C C . MET A 1 368 ? 3.683 12.692 18.351 1.00 91.38 368 MET A C 1
ATOM 3029 O O . MET A 1 368 ? 4.630 13.424 18.650 1.00 91.38 368 MET A O 1
ATOM 3033 N N . MET A 1 369 ? 3.809 11.680 17.490 1.00 90.62 369 MET A N 1
ATOM 3034 C CA . MET A 1 369 ? 5.071 11.349 16.822 1.00 90.62 369 MET A CA 1
ATOM 3035 C C . MET A 1 369 ? 5.550 12.493 15.938 1.00 90.62 369 MET A C 1
ATOM 3037 O O . MET A 1 369 ? 6.711 12.889 16.031 1.00 90.62 369 MET A O 1
ATOM 3041 N N . VAL A 1 370 ? 4.653 13.093 15.158 1.00 87.81 370 VAL A N 1
ATOM 3042 C CA . VAL A 1 370 ? 4.986 14.277 14.358 1.00 87.81 370 VAL A CA 1
ATOM 3043 C C . VAL A 1 370 ? 5.391 15.446 15.254 1.00 87.81 370 VAL A C 1
ATOM 3045 O O . VAL A 1 370 ? 6.466 16.012 15.065 1.00 87.81 370 VAL A O 1
ATOM 3048 N N . LYS A 1 371 ? 4.617 15.757 16.305 1.00 87.62 371 LYS A N 1
ATOM 3049 C CA . LYS A 1 371 ? 4.948 16.838 17.255 1.00 87.62 371 LYS A CA 1
ATOM 3050 C C . LYS A 1 371 ? 6.315 16.697 17.911 1.00 87.62 371 LYS A C 1
ATOM 3052 O O . LYS A 1 371 ? 6.892 17.705 18.322 1.00 87.62 371 LYS A O 1
ATOM 3057 N N . THR A 1 372 ? 6.768 15.464 18.107 1.00 87.12 372 THR A N 1
ATOM 3058 C CA . THR A 1 372 ? 8.018 15.125 18.796 1.00 87.12 372 THR A CA 1
ATOM 3059 C C . THR A 1 372 ? 9.163 14.830 17.828 1.00 87.12 372 THR A C 1
ATOM 3061 O O . THR A 1 372 ? 10.234 14.445 18.283 1.00 87.12 372 THR A O 1
ATOM 3064 N N . ASN A 1 373 ? 8.971 15.055 16.520 1.00 85.12 373 ASN A N 1
ATOM 3065 C CA . ASN A 1 373 ? 9.939 14.757 15.457 1.00 85.12 373 ASN A CA 1
ATOM 3066 C C . ASN A 1 373 ? 10.395 13.284 15.435 1.00 85.12 373 ASN A C 1
ATOM 3068 O O . ASN A 1 373 ? 11.551 12.986 15.151 1.00 85.12 373 ASN A O 1
ATOM 3072 N N . ARG A 1 374 ? 9.479 12.361 15.740 1.00 83.38 374 ARG A N 1
ATOM 3073 C CA . ARG A 1 374 ? 9.691 10.902 15.749 1.00 83.38 374 ARG A CA 1
ATOM 3074 C C . ARG A 1 374 ? 8.961 10.195 14.606 1.00 83.38 374 ARG A C 1
ATOM 3076 O O . ARG A 1 374 ? 8.712 9.000 14.691 1.00 83.38 374 ARG A O 1
ATOM 3083 N N . HIS A 1 375 ? 8.579 10.919 13.555 1.00 76.25 375 HIS A N 1
ATOM 3084 C CA . HIS A 1 375 ? 7.832 10.355 12.424 1.00 76.25 375 HIS A CA 1
ATOM 3085 C C . HIS A 1 375 ? 8.626 9.292 11.642 1.00 76.25 375 HIS A C 1
ATOM 3087 O O . HIS A 1 375 ? 8.021 8.416 11.034 1.00 76.25 375 HIS A O 1
ATOM 3093 N N . ASP A 1 376 ? 9.960 9.315 11.728 1.00 73.12 376 ASP A N 1
ATOM 3094 C CA . ASP A 1 376 ? 10.842 8.291 11.152 1.00 73.12 376 ASP A CA 1
ATOM 3095 C C . ASP A 1 376 ? 10.982 7.024 12.025 1.00 73.12 376 ASP A C 1
ATOM 3097 O O . ASP A 1 376 ? 11.543 6.019 11.581 1.00 73.12 376 ASP A O 1
ATOM 3101 N N . GLU A 1 377 ? 10.513 7.045 13.280 1.00 81.25 377 GLU A N 1
ATOM 3102 C CA . GLU A 1 377 ? 10.542 5.876 14.165 1.00 81.25 377 GLU A CA 1
ATOM 3103 C C . GLU A 1 377 ? 9.370 4.933 13.849 1.00 81.25 377 GLU A C 1
ATOM 3105 O O . GLU A 1 377 ? 8.251 5.362 13.574 1.00 81.25 377 GLU A O 1
ATOM 3110 N N . SER A 1 378 ? 9.591 3.618 13.928 1.00 78.56 378 SER A N 1
ATOM 3111 C CA . SER A 1 378 ? 8.509 2.646 13.750 1.00 78.56 378 SER A CA 1
ATOM 3112 C C . SER A 1 378 ? 7.581 2.635 14.965 1.00 78.56 378 SER A C 1
ATOM 3114 O O . SER A 1 378 ? 8.050 2.439 16.090 1.00 78.56 378 SER A O 1
ATOM 3116 N N . ALA A 1 379 ? 6.277 2.766 14.737 1.00 83.44 379 ALA A N 1
ATOM 3117 C CA . ALA A 1 379 ? 5.249 2.523 15.742 1.00 83.44 379 ALA A CA 1
ATOM 3118 C C . ALA A 1 379 ? 4.629 1.140 15.526 1.00 83.44 379 ALA A C 1
ATOM 3120 O O . ALA A 1 379 ? 4.276 0.797 14.398 1.00 83.44 379 ALA A O 1
ATOM 3121 N N . SER A 1 380 ? 4.495 0.353 16.592 1.00 84.25 380 SER A N 1
ATOM 3122 C CA . SER A 1 380 ? 3.920 -0.990 16.514 1.00 84.25 380 SER A CA 1
ATOM 3123 C C . SER A 1 380 ? 3.060 -1.369 17.716 1.00 84.25 380 SER A C 1
ATOM 3125 O O . SER A 1 380 ? 3.450 -1.133 18.863 1.00 84.25 380 SER A O 1
ATOM 3127 N N . VAL A 1 381 ? 1.921 -2.007 17.455 1.00 84.25 381 VAL A N 1
ATOM 3128 C CA . VAL A 1 381 ? 1.129 -2.694 18.482 1.00 84.25 381 VAL A CA 1
ATOM 3129 C C . VAL A 1 381 ? 1.991 -3.808 19.075 1.00 84.25 381 VAL A C 1
ATOM 3131 O O . VAL A 1 381 ? 2.635 -4.552 18.334 1.00 84.25 381 VAL A O 1
ATOM 3134 N N . VAL A 1 382 ? 2.055 -3.901 20.401 1.00 81.62 382 VAL A N 1
ATOM 3135 C CA . VAL A 1 382 ? 2.864 -4.918 21.091 1.00 81.62 382 VAL A CA 1
ATOM 3136 C C . VAL A 1 382 ? 2.016 -5.757 22.025 1.00 81.62 382 VAL A C 1
ATOM 3138 O O . VAL A 1 382 ? 1.087 -5.246 22.633 1.00 81.62 382 VAL A O 1
ATOM 3141 N N . ASP A 1 383 ? 2.405 -7.029 22.116 1.00 66.88 383 ASP A N 1
ATOM 3142 C CA . ASP A 1 383 ? 2.066 -8.024 23.134 1.00 66.88 383 ASP A CA 1
ATOM 3143 C C . ASP A 1 383 ? 0.584 -8.254 23.484 1.00 66.88 383 ASP A C 1
ATOM 3145 O O . ASP A 1 383 ? -0.173 -7.369 23.868 1.00 66.88 383 ASP A O 1
ATOM 3149 N N . VAL A 1 384 ? 0.164 -9.519 23.441 1.00 59.44 384 VAL A N 1
ATOM 3150 C CA . VAL A 1 384 ? -1.230 -9.903 23.731 1.00 59.44 384 VAL A CA 1
ATOM 3151 C C . VAL A 1 384 ? -1.516 -9.958 25.232 1.00 59.44 384 VAL A C 1
ATOM 3153 O O . VAL A 1 384 ? -2.676 -9.964 25.637 1.00 59.44 384 VAL A O 1
ATOM 3156 N N . GLU A 1 385 ? -0.473 -10.035 26.058 1.00 60.88 385 GLU A N 1
ATOM 3157 C CA . GLU A 1 385 ? -0.607 -10.394 27.469 1.00 60.88 385 GLU A CA 1
ATOM 3158 C C . GLU A 1 385 ? -0.035 -9.356 28.447 1.00 60.88 385 GLU A C 1
ATOM 3160 O O . GLU A 1 385 ? -0.092 -9.580 29.653 1.00 60.88 385 GLU A O 1
ATOM 3165 N N . HIS A 1 386 ? 0.523 -8.243 27.964 1.00 72.62 386 HIS A N 1
ATOM 3166 C CA . HIS A 1 386 ? 1.142 -7.215 28.804 1.00 72.62 386 HIS A CA 1
ATOM 3167 C C . HIS A 1 386 ? 0.296 -5.938 28.881 1.00 72.62 386 HIS A C 1
ATOM 3169 O O . HIS A 1 386 ? -0.490 -5.629 27.991 1.00 72.62 386 HIS A O 1
ATOM 3175 N N . LEU A 1 387 ? 0.499 -5.163 29.954 1.00 84.56 387 LEU A N 1
ATOM 3176 C CA . LEU A 1 387 ? -0.172 -3.877 30.168 1.00 84.56 387 LEU A CA 1
ATOM 3177 C C . LEU A 1 387 ? 0.156 -2.861 29.059 1.00 84.56 387 LEU A C 1
ATOM 3179 O O . LEU A 1 387 ? -0.715 -2.092 28.646 1.00 84.56 387 LEU A O 1
ATOM 3183 N N . ASN A 1 388 ? 1.406 -2.846 28.587 1.00 88.25 388 ASN A N 1
ATOM 3184 C CA . ASN A 1 388 ? 1.835 -2.020 27.460 1.00 88.25 388 ASN A CA 1
ATOM 3185 C C . ASN A 1 388 ? 1.380 -2.663 26.154 1.00 88.25 388 ASN A C 1
ATOM 3187 O O . ASN A 1 388 ? 1.756 -3.795 25.868 1.00 88.25 388 ASN A O 1
ATOM 3191 N N . ASN A 1 389 ? 0.630 -1.906 25.361 1.00 89.00 389 ASN A N 1
ATOM 3192 C CA . ASN A 1 389 ? 0.052 -2.358 24.096 1.00 89.00 389 ASN A CA 1
ATOM 3193 C C . ASN A 1 389 ? 0.608 -1.588 22.888 1.00 89.00 389 ASN A C 1
ATOM 3195 O O . ASN A 1 389 ? 0.233 -1.865 21.748 1.00 89.00 389 ASN A O 1
ATOM 3199 N N . MET A 1 390 ? 1.514 -0.633 23.128 1.00 91.69 390 MET A N 1
ATOM 3200 C CA . MET A 1 390 ? 2.090 0.216 22.097 1.00 91.69 390 MET A CA 1
ATOM 3201 C C . MET A 1 390 ? 3.594 0.429 22.298 1.00 91.69 390 MET A C 1
ATOM 3203 O O . MET A 1 390 ? 4.053 0.678 23.417 1.00 91.69 390 MET A O 1
ATOM 3207 N N . GLN A 1 391 ? 4.355 0.358 21.204 1.00 90.31 391 GLN A N 1
ATOM 3208 C CA . GLN A 1 391 ? 5.791 0.634 21.160 1.00 90.31 391 GLN A CA 1
ATOM 3209 C C . GLN A 1 391 ? 6.128 1.638 20.049 1.00 90.31 391 GLN A C 1
ATOM 3211 O O . GLN A 1 391 ? 5.605 1.535 18.943 1.00 90.31 391 GLN A O 1
ATOM 3216 N N . ILE A 1 392 ? 7.021 2.588 20.339 1.00 87.19 392 ILE A N 1
ATOM 3217 C CA . ILE A 1 392 ? 7.616 3.508 19.358 1.00 87.19 392 ILE A CA 1
ATOM 3218 C C . ILE A 1 392 ? 9.141 3.386 19.438 1.00 87.19 392 ILE A C 1
ATOM 3220 O O . ILE A 1 392 ? 9.743 3.548 20.507 1.00 87.19 392 ILE A O 1
ATOM 3224 N N . GLY A 1 393 ? 9.765 3.072 18.302 1.00 85.12 393 GLY A N 1
ATOM 3225 C CA . GLY A 1 393 ? 11.190 2.761 18.232 1.00 85.12 393 GLY A CA 1
ATOM 3226 C C . GLY A 1 393 ? 11.569 1.622 19.187 1.00 85.12 393 GLY A C 1
ATOM 3227 O O . GLY A 1 393 ? 10.772 0.731 19.471 1.00 85.12 393 GLY A O 1
ATOM 3228 N N . GLU A 1 394 ? 12.790 1.642 19.716 1.00 80.44 394 GLU A N 1
ATOM 3229 C CA . GLU A 1 394 ? 13.267 0.599 20.642 1.00 80.44 394 GLU A CA 1
ATOM 3230 C C . GLU A 1 394 ? 12.989 0.909 22.119 1.00 80.44 394 GLU A C 1
ATOM 3232 O O . GLU A 1 394 ? 13.042 0.015 22.962 1.00 80.44 394 GLU A O 1
ATOM 3237 N N . LYS A 1 395 ? 12.729 2.178 22.455 1.00 79.94 395 LYS A N 1
ATOM 3238 C CA . LYS A 1 395 ? 12.810 2.666 23.842 1.00 79.94 395 LYS A CA 1
ATOM 3239 C C . LYS A 1 395 ? 11.471 3.047 24.456 1.00 79.94 395 LYS A C 1
ATOM 3241 O O . LYS A 1 395 ? 11.362 3.049 25.679 1.00 79.94 395 LYS A O 1
ATOM 3246 N N . LEU A 1 396 ? 10.474 3.401 23.649 1.00 87.06 396 LEU A N 1
ATOM 3247 C CA . LEU A 1 396 ? 9.215 3.932 24.161 1.00 87.06 396 LEU A CA 1
ATOM 3248 C C . LEU A 1 396 ? 8.149 2.850 24.146 1.00 87.06 396 LEU A C 1
ATOM 3250 O O . LEU A 1 396 ? 7.825 2.304 23.095 1.00 87.06 396 LEU A O 1
ATOM 3254 N N . ARG A 1 397 ? 7.591 2.565 25.323 1.00 89.62 397 ARG A N 1
ATOM 3255 C CA . ARG A 1 397 ? 6.468 1.648 25.508 1.00 89.62 397 ARG A CA 1
ATOM 3256 C C . ARG A 1 397 ? 5.440 2.281 26.427 1.00 89.62 397 ARG A C 1
ATOM 3258 O O . ARG A 1 397 ? 5.806 2.889 27.433 1.00 89.62 397 ARG A O 1
ATOM 3265 N N . PHE A 1 398 ? 4.172 2.151 26.071 1.00 91.38 398 PHE A N 1
ATOM 3266 C CA . PHE A 1 398 ? 3.070 2.690 26.858 1.00 91.38 398 PHE A CA 1
ATOM 3267 C C . PHE A 1 398 ? 1.792 1.874 26.657 1.00 91.38 398 PHE A C 1
ATOM 3269 O O . PHE A 1 398 ? 1.678 1.045 25.751 1.00 91.38 398 PHE A O 1
ATOM 3276 N N . SER A 1 399 ? 0.829 2.117 27.541 1.00 92.56 399 SER A N 1
ATOM 3277 C CA . SER A 1 399 ? -0.503 1.531 27.506 1.00 92.56 399 SER A CA 1
ATOM 3278 C C . SER A 1 399 ? -1.510 2.568 27.029 1.00 92.56 399 SER A C 1
ATOM 3280 O O . SER A 1 399 ? -1.740 3.568 27.705 1.00 92.56 399 SER A O 1
ATOM 3282 N N . LEU A 1 400 ? -2.110 2.346 25.867 1.00 93.19 400 LEU A N 1
ATOM 3283 C CA . LEU A 1 400 ? -3.211 3.150 25.347 1.00 93.19 400 LEU A CA 1
ATOM 3284 C C . LEU A 1 400 ? -4.541 2.588 25.826 1.00 93.19 400 LEU A C 1
ATOM 3286 O O . LEU A 1 400 ? -4.816 1.410 25.605 1.00 93.19 400 LEU A O 1
ATOM 3290 N N . ARG A 1 401 ? -5.377 3.419 26.449 1.00 92.56 401 ARG A N 1
ATOM 3291 C CA . ARG A 1 401 ? -6.665 2.985 26.995 1.00 92.56 401 ARG A CA 1
ATOM 3292 C C . ARG A 1 401 ? -7.782 3.954 26.641 1.00 92.56 401 ARG A C 1
ATOM 3294 O O . ARG A 1 401 ? -7.626 5.168 26.734 1.00 92.56 401 ARG A O 1
ATOM 3301 N N . THR A 1 402 ? -8.934 3.419 26.267 1.00 90.06 402 THR A N 1
ATOM 3302 C CA . THR A 1 402 ? -10.131 4.208 25.959 1.00 90.06 402 THR A CA 1
ATOM 3303 C C . THR A 1 402 ? -11.379 3.572 26.557 1.00 90.06 402 THR A C 1
ATOM 3305 O O . THR A 1 402 ? -11.456 2.355 26.741 1.00 90.06 402 THR A O 1
ATOM 3308 N N . LEU A 1 403 ? -12.359 4.412 26.881 1.00 86.06 403 LEU A N 1
ATOM 3309 C CA . LEU A 1 403 ? -13.714 3.992 27.227 1.00 86.06 403 LEU A CA 1
ATOM 3310 C C . LEU A 1 403 ? -14.607 4.102 25.992 1.00 86.06 403 LEU A C 1
ATOM 3312 O O . LEU A 1 403 ? -14.367 4.973 25.163 1.00 86.06 403 LEU A O 1
ATOM 3316 N N . PRO A 1 404 ? -15.689 3.322 25.877 1.00 79.00 404 PRO A N 1
ATOM 3317 C CA . PRO A 1 404 ? -16.715 3.564 24.861 1.00 79.00 404 PRO A CA 1
ATOM 3318 C C . PRO A 1 404 ? -17.224 5.019 24.886 1.00 79.00 404 PRO A C 1
ATOM 3320 O O . PRO A 1 404 ? -17.146 5.680 25.922 1.00 79.00 404 PRO A O 1
ATOM 3323 N N . ALA A 1 405 ? -17.767 5.513 23.768 1.00 61.31 405 ALA A N 1
ATOM 3324 C CA . ALA A 1 405 ? -18.132 6.916 23.490 1.00 61.31 405 ALA A CA 1
ATOM 3325 C C . ALA A 1 405 ? -19.096 7.637 24.470 1.00 61.31 405 ALA A C 1
ATOM 3327 O O . ALA A 1 405 ? -19.542 8.753 24.191 1.00 61.31 405 ALA A O 1
ATOM 3328 N N . ALA A 1 406 ? -19.455 7.051 25.614 1.00 61.22 406 ALA A N 1
ATOM 3329 C CA . ALA A 1 406 ? -20.263 7.716 26.626 1.00 61.22 406 ALA A CA 1
ATOM 3330 C C . ALA A 1 406 ? -19.504 8.925 27.214 1.00 61.22 406 ALA A C 1
ATOM 3332 O O . ALA A 1 406 ? -18.644 8.780 28.084 1.00 61.22 406 ALA A O 1
ATOM 3333 N N . ARG A 1 407 ? -19.847 10.135 26.740 1.00 56.56 407 ARG A N 1
ATOM 3334 C CA . ARG A 1 407 ? -19.213 11.416 27.119 1.00 56.56 407 ARG A CA 1
ATOM 3335 C C . ARG A 1 407 ? -19.070 11.620 28.630 1.00 56.56 407 ARG A C 1
ATOM 3337 O O . ARG A 1 407 ? -18.051 12.136 29.067 1.00 56.56 407 ARG A O 1
ATOM 3344 N N . SER A 1 408 ? -20.052 11.190 29.424 1.00 65.19 408 SER A N 1
ATOM 3345 C CA . SER A 1 408 ? -20.036 11.354 30.885 1.00 65.19 408 SER A CA 1
ATOM 3346 C C . SER A 1 408 ? -18.915 10.571 31.572 1.00 65.19 408 SER A C 1
ATOM 3348 O O . SER A 1 408 ? -18.338 11.057 32.540 1.00 65.19 408 SER A O 1
ATOM 3350 N N . ALA A 1 409 ? -18.571 9.384 31.068 1.00 68.62 409 ALA A N 1
ATOM 3351 C CA . ALA A 1 409 ? -17.516 8.558 31.649 1.00 68.62 409 ALA A CA 1
ATOM 3352 C C . ALA A 1 409 ? -16.114 9.062 31.272 1.00 68.62 409 ALA A C 1
ATOM 3354 O O . ALA A 1 409 ? -15.165 8.860 32.022 1.00 68.62 409 ALA A O 1
ATOM 3355 N N . ARG A 1 410 ? -15.981 9.748 30.129 1.00 76.88 410 ARG A N 1
ATOM 3356 C CA . ARG A 1 410 ? -14.702 10.283 29.633 1.00 76.88 410 ARG A CA 1
ATOM 3357 C C . ARG A 1 410 ? -14.299 11.618 30.248 1.00 76.88 410 ARG A C 1
ATOM 3359 O O . ARG A 1 410 ? -13.143 12.003 30.103 1.00 76.88 410 ARG A O 1
ATOM 3366 N N . SER A 1 411 ? -15.215 12.333 30.893 1.00 79.88 411 SER A N 1
ATOM 3367 C CA . SER A 1 411 ? -14.929 13.624 31.532 1.00 79.88 411 SER A CA 1
ATOM 3368 C C . SER A 1 411 ? -14.465 13.506 32.988 1.00 79.88 411 SER A C 1
ATOM 3370 O O . SER A 1 411 ? -13.913 14.463 33.526 1.00 79.88 411 SER A O 1
ATOM 3372 N N . ASP A 1 412 ? -14.671 12.353 33.629 1.00 83.44 412 ASP A N 1
ATOM 3373 C CA . ASP A 1 412 ? -14.395 12.144 35.053 1.00 83.44 412 ASP A CA 1
ATOM 3374 C C . ASP A 1 412 ? -13.175 11.232 35.258 1.00 83.44 412 ASP A C 1
ATOM 3376 O O . ASP A 1 412 ? -13.203 10.035 34.960 1.00 83.44 412 ASP A O 1
ATOM 3380 N N . ALA A 1 413 ? -12.101 11.805 35.807 1.00 84.00 413 ALA A N 1
ATOM 3381 C CA . ALA A 1 413 ? -10.859 11.094 36.092 1.00 84.00 413 ALA A CA 1
ATOM 3382 C C . ALA A 1 413 ? -11.054 9.915 37.061 1.00 84.00 413 ALA A C 1
ATOM 3384 O O . ALA A 1 413 ? -10.423 8.875 36.878 1.00 84.00 413 ALA A O 1
ATOM 3385 N N . ASN A 1 414 ? -11.946 10.028 38.052 1.00 84.25 414 ASN A N 1
ATOM 3386 C CA . ASN A 1 414 ? -12.204 8.949 39.005 1.00 84.25 414 ASN A CA 1
ATOM 3387 C C . ASN A 1 414 ? -12.887 7.766 38.319 1.00 84.25 414 ASN A C 1
ATOM 3389 O O . ASN A 1 414 ? -12.531 6.615 38.572 1.00 84.25 414 ASN A O 1
ATOM 3393 N N . LEU A 1 415 ? -13.852 8.026 37.433 1.00 85.62 415 LEU A N 1
ATOM 3394 C CA . LEU A 1 415 ? -14.514 6.972 36.659 1.00 85.62 415 LEU A CA 1
ATOM 3395 C C . LEU A 1 415 ? -13.538 6.276 35.708 1.00 85.62 415 LEU A C 1
ATOM 3397 O O . LEU A 1 415 ? -13.551 5.048 35.621 1.00 85.62 415 LEU A O 1
ATOM 3401 N N . ILE A 1 416 ? -12.666 7.029 35.038 1.00 88.69 416 ILE A N 1
ATOM 3402 C CA . ILE A 1 416 ? -11.636 6.468 34.151 1.00 88.69 416 ILE A CA 1
ATOM 3403 C C . ILE A 1 416 ? -10.689 5.560 34.933 1.00 88.69 416 ILE A C 1
ATOM 3405 O O . ILE A 1 416 ? -10.464 4.421 34.529 1.00 88.69 416 ILE A O 1
ATOM 3409 N N . MET A 1 417 ? -10.191 6.035 36.077 1.00 88.44 417 MET A N 1
ATOM 3410 C CA . MET A 1 417 ? -9.283 5.273 36.933 1.00 88.44 417 MET A CA 1
ATOM 3411 C C . MET A 1 417 ? -9.933 4.003 37.487 1.00 88.44 417 MET A C 1
ATOM 3413 O O . MET A 1 417 ? -9.311 2.944 37.466 1.00 88.44 417 MET A O 1
ATOM 3417 N N . ASN A 1 418 ? -11.196 4.078 37.915 1.00 88.19 418 ASN A N 1
ATOM 3418 C CA . ASN A 1 418 ? -11.964 2.901 38.324 1.00 88.19 418 ASN A CA 1
ATOM 3419 C C . ASN A 1 418 ? -12.061 1.866 37.197 1.00 88.19 418 ASN A C 1
ATOM 3421 O O . ASN A 1 418 ? -11.729 0.704 37.403 1.00 88.19 418 ASN A O 1
ATOM 3425 N N . ASN A 1 419 ? -12.463 2.284 35.994 1.00 88.94 419 ASN A N 1
ATOM 3426 C CA . ASN A 1 419 ? -12.593 1.365 34.861 1.00 88.94 419 ASN A CA 1
ATOM 3427 C C . ASN A 1 419 ? -11.248 0.768 34.435 1.00 88.94 419 ASN A C 1
ATOM 3429 O O . ASN A 1 419 ? -11.197 -0.392 34.037 1.00 88.94 419 ASN A O 1
ATOM 3433 N N . PHE A 1 420 ? -10.165 1.538 34.530 1.00 91.06 420 PHE A N 1
ATOM 3434 C CA . PHE A 1 420 ? -8.825 1.036 34.259 1.00 91.06 420 PHE A CA 1
ATOM 3435 C C . PHE A 1 420 ? -8.439 -0.080 35.228 1.00 91.06 420 PHE A C 1
ATOM 3437 O O . PHE A 1 420 ? -8.082 -1.162 34.772 1.00 91.06 420 PHE A O 1
ATOM 3444 N N . ILE A 1 421 ? -8.584 0.148 36.538 1.00 89.88 421 ILE A N 1
ATOM 3445 C CA . ILE A 1 421 ? -8.291 -0.861 37.568 1.00 89.88 421 ILE A CA 1
ATOM 3446 C C . ILE A 1 421 ? -9.171 -2.103 37.398 1.00 89.88 421 ILE A C 1
ATOM 3448 O O . ILE A 1 421 ? -8.696 -3.228 37.543 1.00 89.88 421 ILE A O 1
ATOM 3452 N N . ASP A 1 422 ? -10.448 -1.908 37.076 1.00 88.00 422 ASP A N 1
ATOM 3453 C CA . ASP A 1 422 ? -11.380 -3.002 36.813 1.00 88.00 422 ASP A CA 1
ATOM 3454 C C . ASP A 1 422 ? -10.906 -3.858 35.646 1.00 88.00 422 ASP A C 1
ATOM 3456 O O . ASP A 1 422 ? -10.819 -5.081 35.746 1.00 88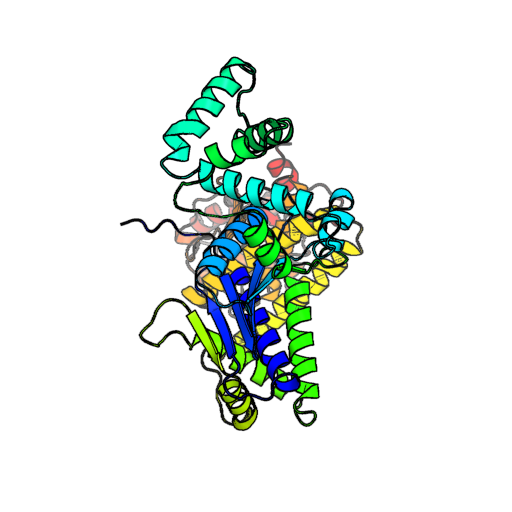.00 422 ASP A O 1
ATOM 3460 N N . HIS A 1 423 ? -10.562 -3.199 34.547 1.00 88.38 423 HIS A N 1
ATOM 3461 C CA . HIS A 1 423 ? -10.158 -3.846 33.317 1.00 88.38 423 HIS A CA 1
ATOM 3462 C C . HIS A 1 423 ? -8.840 -4.617 33.465 1.00 88.38 423 HIS A C 1
ATOM 3464 O O . HIS A 1 423 ? -8.753 -5.768 33.037 1.00 88.38 423 HIS A O 1
ATOM 3470 N N . THR A 1 424 ? -7.824 -4.028 34.094 1.00 88.25 424 THR A N 1
ATOM 3471 C CA . THR A 1 424 ? -6.521 -4.680 34.305 1.00 88.25 424 THR A CA 1
ATOM 3472 C C . THR A 1 424 ? -6.619 -5.868 35.266 1.00 88.25 424 THR A C 1
ATOM 3474 O O . THR A 1 424 ? -5.882 -6.845 35.107 1.00 88.25 424 THR A O 1
ATOM 3477 N N . GLN A 1 425 ? -7.531 -5.823 36.247 1.00 86.06 425 GLN A N 1
ATOM 3478 C CA . GLN A 1 425 ? -7.813 -6.953 37.138 1.00 86.06 425 GLN A CA 1
ATOM 3479 C C . GLN A 1 425 ? -8.592 -8.068 36.429 1.00 86.06 425 GLN A C 1
ATOM 3481 O O . GLN A 1 425 ? -8.185 -9.225 36.518 1.00 86.06 425 GLN A O 1
ATOM 3486 N N . GLU A 1 426 ? -9.669 -7.741 35.702 1.00 85.12 426 GLU A N 1
ATOM 3487 C CA . GLU A 1 426 ? -10.473 -8.726 34.955 1.00 85.12 426 GLU A CA 1
ATOM 3488 C C . GLU A 1 426 ? -9.636 -9.477 33.902 1.00 85.12 426 GLU A C 1
ATOM 3490 O O . GLU A 1 426 ? -9.878 -10.659 33.657 1.00 85.12 426 GLU A O 1
ATOM 3495 N N . ASN A 1 427 ? -8.636 -8.816 33.307 1.00 80.00 427 ASN A N 1
ATOM 3496 C CA . ASN A 1 427 ? -7.777 -9.390 32.263 1.00 80.00 427 ASN A CA 1
ATOM 3497 C C . ASN A 1 427 ? -6.412 -9.892 32.775 1.00 80.00 427 ASN A C 1
ATOM 3499 O O . ASN A 1 427 ? -5.558 -10.257 31.971 1.00 80.00 427 ASN A O 1
ATOM 3503 N N . PHE A 1 428 ? -6.193 -9.942 34.095 1.00 80.88 428 PHE A N 1
ATOM 3504 C CA . PHE A 1 428 ? -4.949 -10.419 34.727 1.00 80.88 428 PHE A CA 1
ATOM 3505 C C . PHE A 1 428 ? -3.658 -9.699 34.276 1.00 80.88 428 PHE A C 1
ATOM 3507 O O . PHE A 1 428 ? -2.552 -10.222 34.456 1.00 80.88 428 PHE A O 1
ATOM 3514 N N . GLU A 1 429 ? -3.767 -8.477 33.752 1.00 83.00 429 GLU A N 1
ATOM 3515 C CA . GLU A 1 429 ? -2.643 -7.718 33.181 1.00 83.00 429 GLU A CA 1
ATOM 3516 C C . GLU A 1 429 ? -1.614 -7.310 34.251 1.00 83.00 429 GLU A C 1
ATOM 3518 O O . GLU A 1 429 ? -0.417 -7.211 33.980 1.00 83.00 429 GLU A O 1
ATOM 3523 N N . MET A 1 430 ? -2.063 -7.143 35.500 1.00 80.00 430 MET A N 1
ATOM 3524 C CA . MET A 1 430 ? -1.210 -6.734 36.625 1.00 80.00 430 MET A CA 1
ATOM 3525 C C . MET A 1 430 ? -0.104 -7.734 36.959 1.00 80.00 430 MET A C 1
ATOM 3527 O O . MET A 1 430 ? 0.935 -7.342 37.481 1.00 80.00 430 MET A O 1
ATOM 3531 N N . SER A 1 431 ? -0.295 -9.016 36.639 1.00 74.69 431 SER A N 1
ATOM 3532 C CA . SER A 1 431 ? 0.714 -10.058 36.879 1.00 74.69 431 SER A CA 1
ATOM 3533 C C . SER A 1 431 ? 2.003 -9.859 36.070 1.00 74.69 431 SER A C 1
ATOM 3535 O O . SER A 1 431 ? 3.026 -10.465 36.380 1.00 74.69 431 SER A O 1
ATOM 3537 N N . LYS A 1 432 ? 1.953 -9.004 35.042 1.00 74.75 432 LYS A N 1
ATOM 3538 C CA . LYS A 1 432 ? 3.026 -8.763 34.074 1.00 74.75 432 LYS A CA 1
ATOM 3539 C C . LYS A 1 432 ? 3.471 -7.299 34.012 1.00 74.75 432 LYS A C 1
ATOM 3541 O O . LYS A 1 432 ? 4.227 -6.934 33.110 1.00 74.75 432 LYS A O 1
ATOM 3546 N N . ALA A 1 433 ? 3.001 -6.473 34.948 1.00 80.19 433 ALA A N 1
ATOM 3547 C CA . ALA A 1 433 ? 3.447 -5.095 35.106 1.00 80.19 433 ALA A CA 1
ATOM 3548 C C . ALA A 1 433 ? 4.807 -5.050 35.827 1.00 80.19 433 ALA A C 1
ATOM 3550 O O . ALA A 1 433 ? 5.039 -5.780 36.792 1.00 80.19 433 ALA A O 1
ATOM 3551 N N . MET A 1 434 ? 5.705 -4.187 35.358 1.00 78.62 434 MET A N 1
ATOM 3552 C CA . MET A 1 434 ? 7.028 -3.932 35.936 1.00 78.62 434 MET A CA 1
ATOM 3553 C C . MET A 1 434 ? 7.045 -2.705 36.859 1.00 78.62 434 MET A C 1
ATOM 3555 O O . MET A 1 434 ? 7.991 -2.545 37.629 1.00 78.62 434 MET A O 1
ATOM 3559 N N . GLY A 1 435 ? 6.007 -1.865 36.816 1.00 77.94 435 GLY A N 1
ATOM 3560 C CA . GLY A 1 435 ? 5.956 -0.593 37.533 1.00 77.94 435 GLY A CA 1
ATOM 3561 C C . GLY A 1 435 ? 6.585 0.546 36.725 1.00 77.94 435 GLY A C 1
ATOM 3562 O O . GLY A 1 435 ? 7.511 0.351 35.935 1.00 77.94 435 GLY A O 1
ATOM 3563 N N . GLY A 1 436 ? 6.083 1.768 36.925 1.00 84.25 436 GLY A N 1
ATOM 3564 C CA . GLY A 1 436 ? 6.564 2.951 36.199 1.00 84.25 436 GLY A CA 1
ATOM 3565 C C . GLY A 1 436 ? 6.061 3.090 34.757 1.00 84.25 436 GLY A C 1
ATOM 3566 O O . GLY A 1 436 ? 6.482 4.020 34.064 1.00 84.25 436 GLY A O 1
ATOM 3567 N N . GLU A 1 437 ? 5.170 2.210 34.292 1.00 89.69 437 GLU A N 1
ATOM 3568 C CA . GLU A 1 437 ? 4.578 2.283 32.957 1.00 89.69 437 GLU A CA 1
ATOM 3569 C C . GLU A 1 437 ? 3.827 3.597 32.727 1.00 89.69 437 GLU A C 1
ATOM 3571 O O . GLU A 1 437 ? 3.250 4.191 33.640 1.00 89.69 437 GLU A O 1
ATOM 3576 N N . THR A 1 438 ? 3.798 4.041 31.469 1.00 91.75 438 THR A N 1
ATOM 3577 C CA . THR A 1 438 ? 2.998 5.199 31.060 1.00 91.75 438 THR A CA 1
ATOM 3578 C C . THR A 1 438 ? 1.641 4.738 30.544 1.00 91.75 438 THR A C 1
ATOM 3580 O O . THR A 1 438 ? 1.574 3.980 29.578 1.00 91.75 438 THR A O 1
ATOM 3583 N N . ILE A 1 439 ? 0.564 5.217 31.169 1.00 93.31 439 ILE A N 1
ATOM 3584 C CA . ILE A 1 439 ? -0.823 4.912 30.802 1.00 93.31 439 ILE A CA 1
ATOM 3585 C C . ILE A 1 439 ? -1.439 6.160 30.175 1.00 93.31 439 ILE A C 1
ATOM 3587 O O . ILE A 1 439 ? -1.505 7.211 30.811 1.00 93.31 439 ILE A O 1
ATOM 3591 N N . ILE A 1 440 ? -1.873 6.061 28.923 1.00 93.50 440 ILE A N 1
ATOM 3592 C CA . ILE A 1 440 ? -2.426 7.163 28.138 1.00 93.50 440 ILE A CA 1
ATOM 3593 C C . ILE A 1 440 ? -3.914 6.906 27.913 1.00 93.50 440 ILE A C 1
ATOM 3595 O O . ILE A 1 440 ? -4.286 5.972 27.203 1.00 93.50 440 ILE A O 1
ATOM 3599 N N . PHE A 1 441 ? -4.759 7.758 28.490 1.00 92.44 441 PHE A N 1
ATOM 3600 C CA . PHE A 1 441 ? -6.209 7.665 28.339 1.00 92.44 441 PHE A CA 1
ATOM 3601 C C . PHE A 1 441 ? -6.735 8.543 27.204 1.00 92.44 441 PHE A C 1
ATOM 3603 O O . PHE A 1 441 ? -6.353 9.711 27.099 1.00 92.44 441 PHE A O 1
ATOM 3610 N N . ASP A 1 442 ? -7.671 8.020 26.412 1.00 89.25 442 ASP A N 1
ATOM 3611 C CA . ASP A 1 442 ? -8.540 8.851 25.577 1.00 89.25 442 ASP A CA 1
ATOM 3612 C C . ASP A 1 442 ? -9.642 9.489 26.430 1.00 89.25 442 ASP A C 1
ATOM 3614 O O . ASP A 1 442 ? -10.614 8.839 26.819 1.00 89.25 442 ASP A O 1
ATOM 3618 N N . THR A 1 443 ? -9.448 10.757 26.791 1.00 85.50 443 THR A N 1
ATOM 3619 C CA . THR A 1 443 ? -10.281 11.451 27.777 1.00 85.50 443 THR A CA 1
ATOM 3620 C C . THR A 1 443 ? -10.342 12.953 27.520 1.00 85.50 443 THR A C 1
ATOM 3622 O O . THR A 1 443 ? -9.367 13.566 27.079 1.00 85.50 443 THR A O 1
ATOM 3625 N N . ASP A 1 444 ? -11.488 13.547 27.860 1.00 80.50 444 ASP A N 1
ATOM 3626 C CA . ASP A 1 444 ? -11.671 15.001 27.911 1.00 80.50 444 ASP A CA 1
ATOM 3627 C C . ASP A 1 444 ? -11.175 15.601 29.242 1.00 80.50 444 ASP A C 1
ATOM 3629 O O . ASP A 1 444 ? -11.006 16.820 29.361 1.00 80.50 444 ASP A O 1
ATOM 3633 N N . SER A 1 445 ? -10.927 14.741 30.235 1.00 81.00 445 SER A N 1
ATOM 3634 C CA . SER A 1 445 ? -10.413 15.089 31.553 1.00 81.00 445 SER A CA 1
ATOM 3635 C C . SER A 1 445 ? -8.932 15.457 31.495 1.00 81.00 445 SER A C 1
ATOM 3637 O O . SER A 1 445 ? -8.125 14.814 30.820 1.00 81.00 445 SER A O 1
ATOM 3639 N N . ASP A 1 446 ? -8.540 16.452 32.284 1.00 82.69 446 ASP A N 1
ATOM 3640 C CA . ASP A 1 446 ? -7.147 16.871 32.426 1.00 82.69 446 ASP A CA 1
ATOM 3641 C C . ASP A 1 446 ? -6.385 15.985 33.431 1.00 82.69 446 ASP A C 1
ATOM 3643 O O . ASP A 1 446 ? -5.599 16.477 34.236 1.00 82.69 446 ASP A O 1
ATOM 3647 N N . ILE A 1 447 ? -6.582 14.659 33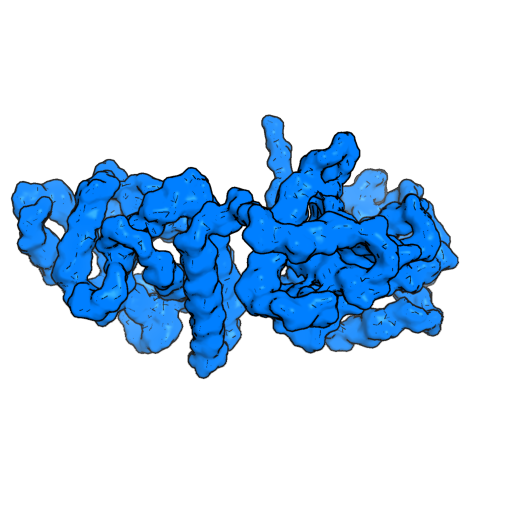.378 1.00 83.69 447 ILE A N 1
ATOM 3648 C CA . ILE A 1 447 ? -5.934 13.687 34.285 1.00 83.69 447 ILE A CA 1
ATOM 3649 C C . ILE A 1 447 ? -4.402 13.801 34.264 1.00 83.69 447 ILE A C 1
ATOM 3651 O O . ILE A 1 447 ? -3.733 13.658 35.279 1.00 83.69 447 ILE A O 1
ATOM 3655 N N . CYS A 1 448 ? -3.854 14.149 33.101 1.00 83.25 448 CYS A N 1
ATOM 3656 C CA . CYS A 1 448 ? -2.441 14.428 32.856 1.00 83.25 448 CYS A CA 1
ATOM 3657 C C . CYS A 1 448 ? -1.901 15.676 33.583 1.00 83.25 448 CYS A C 1
ATOM 3659 O O . CYS A 1 448 ? -0.688 15.870 33.611 1.00 83.25 448 CYS A O 1
ATOM 3661 N N . GLN A 1 449 ? -2.779 16.526 34.123 1.00 82.69 449 GLN A N 1
ATOM 3662 C CA . GLN A 1 449 ? -2.450 17.752 34.858 1.00 82.69 449 GLN A CA 1
ATOM 3663 C C . GLN A 1 449 ? -2.775 17.645 36.355 1.00 82.69 449 GLN A C 1
ATOM 3665 O O . GLN A 1 449 ? -2.495 18.581 37.105 1.00 82.69 449 GLN A O 1
ATOM 3670 N N . LEU A 1 450 ? -3.375 16.537 36.806 1.00 83.88 450 LEU A N 1
ATOM 3671 C CA . LEU A 1 450 ? -3.707 16.358 38.216 1.00 83.88 450 LEU A CA 1
ATOM 3672 C C . LEU A 1 450 ? -2.431 16.173 39.056 1.00 83.88 450 LEU A C 1
ATOM 3674 O O . LEU A 1 450 ? -1.522 15.446 38.644 1.00 83.88 450 LEU A O 1
ATOM 3678 N N . PRO A 1 451 ? -2.354 16.787 40.252 1.00 84.00 451 PRO A N 1
ATOM 3679 C CA . PRO A 1 451 ? -1.285 16.516 41.204 1.00 84.00 451 PRO A CA 1
ATOM 3680 C C . PRO A 1 451 ? -1.220 15.031 41.576 1.00 84.00 451 PRO A C 1
ATOM 3682 O O . PRO A 1 451 ? -2.255 14.385 41.758 1.00 84.00 451 PRO A O 1
ATOM 3685 N N . LEU A 1 452 ? -0.005 14.508 41.767 1.00 84.50 452 LEU A N 1
ATOM 3686 C CA . LEU A 1 452 ? 0.222 13.096 42.097 1.00 84.50 452 LEU A CA 1
ATOM 3687 C C . LEU A 1 452 ? -0.554 12.652 43.347 1.00 84.50 452 LEU A C 1
ATOM 3689 O O . LEU A 1 452 ? -1.129 11.569 43.355 1.00 84.50 452 LEU A O 1
ATOM 3693 N N . ASP A 1 453 ? -0.644 13.505 44.368 1.00 86.31 453 ASP A N 1
ATOM 3694 C CA . ASP A 1 453 ? -1.384 13.197 45.597 1.00 86.31 453 ASP A CA 1
ATOM 3695 C C . ASP A 1 453 ? -2.883 13.001 45.347 1.00 86.31 453 ASP A C 1
ATOM 3697 O O . ASP A 1 453 ? -3.505 12.147 45.973 1.00 86.31 453 ASP A O 1
ATOM 3701 N N . GLN A 1 454 ? -3.468 13.742 44.399 1.00 85.38 454 GLN A N 1
ATOM 3702 C CA . GLN A 1 454 ? -4.877 13.567 44.039 1.00 85.38 454 GLN A CA 1
ATOM 3703 C C . GLN A 1 454 ? -5.097 12.231 43.335 1.00 85.38 454 GLN A C 1
ATOM 3705 O O . GLN A 1 454 ? -6.017 11.505 43.693 1.00 85.38 454 GLN A O 1
ATOM 3710 N N . ILE A 1 455 ? -4.214 11.869 42.401 1.00 84.88 455 ILE A N 1
ATOM 3711 C CA . ILE A 1 455 ? -4.253 10.567 41.724 1.00 84.88 455 ILE A CA 1
ATOM 3712 C C . ILE A 1 455 ? -4.090 9.431 42.745 1.00 84.88 455 ILE A C 1
ATOM 3714 O O . ILE A 1 455 ? -4.841 8.456 42.718 1.00 84.88 455 ILE A O 1
ATOM 3718 N N . ASN A 1 456 ? -3.146 9.569 43.678 1.00 87.56 456 ASN A N 1
ATOM 3719 C CA . ASN A 1 456 ? -2.897 8.581 44.723 1.00 87.56 456 ASN A CA 1
ATOM 3720 C C . ASN A 1 456 ? -4.109 8.402 45.642 1.00 87.56 456 ASN A C 1
ATOM 3722 O O . ASN A 1 456 ? -4.459 7.264 45.955 1.00 87.56 456 ASN A O 1
ATOM 3726 N N . ASN A 1 457 ? -4.755 9.498 46.045 1.00 85.31 457 ASN A N 1
ATOM 3727 C CA . ASN A 1 457 ? -5.975 9.452 46.850 1.00 85.31 457 ASN A CA 1
ATOM 3728 C C . ASN A 1 457 ? -7.111 8.772 46.084 1.00 85.31 457 ASN A C 1
ATOM 3730 O O . ASN A 1 457 ? -7.717 7.847 46.618 1.00 85.31 457 ASN A O 1
ATOM 3734 N N . THR A 1 458 ? -7.316 9.131 44.809 1.00 85.12 458 THR A N 1
ATOM 3735 C CA . THR A 1 458 ? -8.274 8.441 43.936 1.00 85.12 458 THR A CA 1
ATOM 3736 C C . THR A 1 458 ? -8.010 6.940 43.924 1.00 85.12 458 THR A C 1
ATOM 3738 O O . THR A 1 458 ? -8.937 6.179 44.150 1.00 85.12 458 THR A O 1
ATOM 3741 N N . ILE A 1 459 ? -6.765 6.492 43.725 1.00 86.19 459 ILE A N 1
ATOM 3742 C CA . ILE A 1 459 ? -6.422 5.060 43.714 1.00 86.19 459 ILE A CA 1
ATOM 3743 C C . ILE A 1 459 ? -6.760 4.392 45.053 1.00 86.19 459 ILE A C 1
ATOM 3745 O O . ILE A 1 459 ? -7.334 3.307 45.057 1.00 86.19 459 ILE A O 1
ATOM 3749 N N . ILE A 1 460 ? -6.417 5.012 46.185 1.00 83.69 460 ILE A N 1
ATOM 3750 C CA . ILE A 1 460 ? -6.675 4.450 47.524 1.00 83.69 460 ILE A CA 1
ATOM 3751 C C . ILE A 1 460 ? -8.180 4.316 47.793 1.00 83.69 460 ILE A C 1
ATOM 3753 O O . ILE A 1 460 ? -8.609 3.346 48.421 1.00 83.69 460 ILE A O 1
ATOM 3757 N N . ASP A 1 461 ? -8.979 5.259 47.299 1.00 80.94 461 ASP A N 1
ATOM 3758 C CA . ASP A 1 461 ? -10.426 5.290 47.516 1.00 80.94 461 ASP A CA 1
ATOM 3759 C C . ASP A 1 461 ? -11.192 4.250 46.680 1.00 80.94 461 ASP A C 1
ATOM 3761 O O . ASP A 1 461 ? -12.354 3.948 46.972 1.00 80.94 461 ASP A O 1
ATOM 3765 N N . ILE A 1 462 ? -10.552 3.635 45.681 1.00 82.31 462 ILE A N 1
ATOM 3766 C CA . ILE A 1 462 ? -11.163 2.595 44.848 1.00 82.31 462 ILE A CA 1
ATOM 3767 C C . ILE A 1 462 ? -11.284 1.293 45.646 1.00 82.31 462 ILE A C 1
ATOM 3769 O O . ILE A 1 462 ? -10.293 0.634 45.966 1.00 82.31 462 ILE A O 1
ATOM 3773 N N . TYR A 1 463 ? -12.527 0.875 45.913 1.00 76.44 463 TYR A N 1
ATOM 3774 C CA . TYR A 1 463 ? -12.870 -0.289 46.747 1.00 76.44 463 TYR A CA 1
ATOM 3775 C C . TYR A 1 463 ? -12.055 -1.554 46.423 1.00 76.44 463 TYR A C 1
ATOM 3777 O O . TYR A 1 463 ? -11.594 -2.245 47.325 1.00 76.44 463 TYR A O 1
ATOM 3785 N N . LYS A 1 464 ? -11.813 -1.826 45.136 1.00 75.62 464 LYS A N 1
ATOM 3786 C CA . LYS A 1 464 ? -11.116 -3.032 44.650 1.00 75.62 464 LYS A CA 1
ATOM 3787 C C . LYS A 1 464 ? -9.612 -3.068 44.930 1.00 75.62 464 LYS A C 1
ATOM 3789 O O . LYS A 1 464 ? -8.984 -4.114 44.768 1.00 75.62 464 LYS A O 1
ATOM 3794 N N . VAL A 1 465 ? -9.015 -1.944 45.316 1.00 83.38 465 VAL A N 1
ATOM 3795 C CA . VAL A 1 465 ? -7.590 -1.858 45.680 1.00 83.38 465 VAL A CA 1
ATOM 3796 C C . VAL A 1 465 ? -7.373 -1.285 47.076 1.00 83.38 465 VAL A C 1
ATOM 3798 O O . VAL A 1 465 ? -6.285 -1.448 47.623 1.00 83.38 465 VAL A O 1
ATOM 3801 N N . LYS A 1 466 ? -8.400 -0.692 47.693 1.00 79.31 466 LYS A N 1
ATOM 3802 C CA . LYS A 1 466 ? -8.365 -0.082 49.028 1.00 79.31 466 LYS A CA 1
ATOM 3803 C C . LYS A 1 466 ? -7.743 -0.970 50.111 1.00 79.31 466 LYS A C 1
ATOM 3805 O O . LYS A 1 466 ? -6.990 -0.473 50.946 1.00 79.31 466 LYS A O 1
ATOM 3810 N N . ASP A 1 467 ? -7.975 -2.279 50.041 1.00 80.50 467 ASP A N 1
ATOM 3811 C CA . ASP A 1 467 ? -7.465 -3.238 51.030 1.00 80.50 467 ASP A CA 1
ATOM 3812 C C . ASP A 1 467 ? -6.224 -4.022 50.550 1.00 80.50 467 ASP A C 1
ATOM 3814 O O . ASP A 1 467 ? -5.638 -4.793 51.310 1.00 80.50 467 ASP A O 1
ATOM 3818 N N . ASN A 1 468 ? -5.767 -3.809 49.307 1.00 85.56 468 ASN A N 1
ATOM 3819 C CA . ASN A 1 468 ? -4.595 -4.477 48.736 1.00 85.56 468 ASN A CA 1
ATOM 3820 C C . ASN A 1 468 ? -3.438 -3.487 48.526 1.00 85.56 468 ASN A C 1
ATOM 3822 O O . ASN A 1 468 ? -3.325 -2.834 47.486 1.00 85.56 468 ASN A O 1
ATOM 3826 N N . LYS A 1 469 ? -2.534 -3.425 49.512 1.00 85.00 469 LYS A N 1
ATOM 3827 C CA . LYS A 1 469 ? -1.358 -2.538 49.484 1.00 85.00 469 LYS A CA 1
ATOM 3828 C C . LYS A 1 469 ? -0.462 -2.762 48.266 1.00 85.00 469 LYS A C 1
ATOM 3830 O O . LYS A 1 469 ? 0.029 -1.793 47.705 1.00 85.00 469 LYS A O 1
ATOM 3835 N N . GLN A 1 470 ? -0.269 -4.008 47.836 1.00 84.00 470 GLN A N 1
ATOM 3836 C CA . GLN A 1 470 ? 0.580 -4.306 46.682 1.00 84.00 470 GLN A CA 1
ATOM 3837 C C . GLN A 1 470 ? -0.013 -3.715 45.400 1.00 84.00 470 GLN A C 1
ATOM 3839 O O . GLN A 1 470 ? 0.696 -3.059 44.644 1.00 84.00 470 GLN A O 1
ATOM 3844 N N . HIS A 1 471 ? -1.320 -3.882 45.180 1.00 84.94 471 HIS A N 1
ATOM 3845 C CA . HIS A 1 471 ? -1.996 -3.262 44.040 1.00 84.94 471 HIS A CA 1
ATOM 3846 C C . HIS A 1 471 ? -1.940 -1.734 44.107 1.00 84.94 471 HIS A C 1
ATOM 3848 O O . HIS A 1 471 ? -1.691 -1.102 43.084 1.00 84.94 471 HIS A O 1
ATOM 3854 N N . GLN A 1 472 ? -2.119 -1.135 45.289 1.00 87.31 472 GLN A N 1
ATOM 3855 C CA . GLN A 1 472 ? -1.988 0.316 45.444 1.00 87.31 472 GLN A CA 1
ATOM 3856 C C . GLN A 1 472 ? -0.606 0.812 45.036 1.00 87.31 472 GLN A C 1
ATOM 3858 O O . GLN A 1 472 ? -0.525 1.751 44.255 1.00 87.31 472 GLN A O 1
ATOM 3863 N N . GLU A 1 473 ? 0.467 0.193 45.532 1.00 86.75 473 GLU A N 1
ATOM 3864 C CA . GLU A 1 473 ? 1.832 0.599 45.179 1.00 86.75 473 GLU A CA 1
ATOM 3865 C C . GLU A 1 473 ? 2.086 0.476 43.672 1.00 86.75 473 GLU A C 1
ATOM 3867 O O . GLU A 1 473 ? 2.644 1.389 43.064 1.00 86.75 473 GLU A O 1
ATOM 3872 N N . PHE A 1 474 ? 1.586 -0.588 43.036 1.00 86.81 474 PHE A N 1
ATOM 3873 C CA . PHE A 1 474 ? 1.682 -0.734 41.586 1.00 86.81 474 PHE A CA 1
ATOM 3874 C C . PHE A 1 474 ? 0.955 0.384 40.833 1.00 86.81 474 PHE A C 1
ATOM 3876 O O . PHE A 1 474 ? 1.582 1.078 40.035 1.00 86.81 474 PHE A O 1
ATOM 3883 N N . TYR A 1 475 ? -0.333 0.612 41.103 1.00 89.81 475 TYR A N 1
ATOM 3884 C CA . TYR A 1 475 ? -1.089 1.654 40.401 1.00 89.81 475 TYR A CA 1
ATOM 3885 C C . TYR A 1 475 ? -0.552 3.060 40.693 1.00 89.81 475 TYR A C 1
ATOM 3887 O O . TYR A 1 475 ? -0.544 3.904 39.799 1.00 89.81 475 TYR A O 1
ATOM 3895 N N . LYS A 1 476 ? -0.057 3.331 41.905 1.00 90.31 476 LYS A N 1
ATOM 3896 C CA . LYS A 1 476 ? 0.589 4.615 42.235 1.00 90.31 476 LYS A CA 1
ATOM 3897 C C . LYS A 1 476 ? 1.911 4.815 41.491 1.00 90.31 476 LYS A C 1
ATOM 3899 O O . LYS A 1 476 ? 2.305 5.952 41.258 1.00 90.31 476 LYS A O 1
ATOM 3904 N N . SER A 1 477 ? 2.593 3.733 41.107 1.00 89.88 477 SER A N 1
ATOM 3905 C CA . SER A 1 477 ? 3.855 3.814 40.363 1.00 89.88 477 SER A CA 1
ATOM 3906 C C . SER A 1 477 ? 3.683 4.246 38.901 1.00 89.88 477 SER A C 1
ATOM 3908 O O . SER A 1 477 ? 4.651 4.686 38.280 1.00 89.88 477 SER A O 1
ATOM 3910 N N . PHE A 1 478 ? 2.480 4.124 38.332 1.00 91.44 478 PHE A N 1
ATOM 3911 C CA . PHE A 1 478 ? 2.234 4.415 36.920 1.00 91.44 478 PHE A CA 1
ATOM 3912 C C . PHE A 1 478 ? 2.193 5.918 36.619 1.00 91.44 478 PHE A C 1
ATOM 3914 O O . PHE A 1 478 ? 1.780 6.749 37.430 1.00 91.44 478 PHE A O 1
ATOM 3921 N N . ARG A 1 479 ? 2.583 6.278 35.393 1.00 90.62 479 ARG A N 1
ATOM 3922 C CA . ARG A 1 479 ? 2.525 7.647 34.872 1.00 90.62 479 ARG A CA 1
ATOM 3923 C C . ARG A 1 479 ? 1.258 7.835 34.039 1.00 90.62 479 ARG A C 1
ATOM 3925 O O . ARG A 1 479 ? 1.205 7.420 32.885 1.00 90.62 479 ARG A O 1
ATOM 3932 N N . TYR A 1 480 ? 0.257 8.510 34.595 1.00 90.88 480 TYR A N 1
ATOM 3933 C CA . TYR A 1 480 ? -1.015 8.759 33.909 1.00 90.88 480 TYR A CA 1
ATOM 3934 C C . TYR A 1 480 ? -0.947 9.978 32.984 1.00 90.88 480 TYR A C 1
ATOM 3936 O O . TYR A 1 480 ? -0.448 11.043 33.360 1.00 90.88 480 TYR A O 1
ATOM 3944 N N . ARG A 1 481 ? -1.423 9.815 31.749 1.00 91.44 481 ARG A N 1
ATOM 3945 C CA . ARG A 1 481 ? -1.408 10.805 30.665 1.00 91.44 481 ARG A CA 1
ATOM 3946 C C . ARG A 1 481 ? -2.743 10.791 29.909 1.00 91.44 481 ARG A C 1
ATOM 3948 O O . ARG A 1 481 ? -3.570 9.907 30.103 1.00 91.44 481 ARG A O 1
ATOM 3955 N N . CYS A 1 482 ? -2.952 11.787 29.051 1.00 90.44 482 CYS A N 1
ATOM 3956 C CA . CYS A 1 482 ? -4.203 12.023 28.328 1.00 90.44 482 CYS A CA 1
ATOM 3957 C C . CYS A 1 482 ? -3.920 12.254 26.830 1.00 90.44 482 CYS A C 1
ATOM 3959 O O . CYS A 1 482 ? -2.942 12.925 26.494 1.00 90.44 482 CYS A O 1
ATOM 3961 N N . THR A 1 483 ? -4.778 11.768 25.926 1.00 89.56 483 THR A N 1
ATOM 3962 C CA . THR A 1 483 ? -4.669 12.027 24.471 1.00 89.56 483 THR A CA 1
ATOM 3963 C C . THR A 1 483 ? -4.860 13.502 24.127 1.00 89.56 483 THR A C 1
ATOM 3965 O O . THR A 1 483 ? -4.258 13.999 23.175 1.00 89.56 483 THR A O 1
ATOM 3968 N N . LYS A 1 484 ? -5.640 14.237 24.932 1.00 87.00 484 LYS A N 1
ATOM 3969 C CA . LYS A 1 484 ? -5.934 15.667 24.753 1.00 87.00 484 LYS A CA 1
ATOM 3970 C C . LYS A 1 484 ? -4.680 16.511 24.523 1.00 87.00 484 LYS A C 1
ATOM 3972 O O . LYS A 1 484 ? -4.696 17.369 23.647 1.00 87.00 484 LYS A O 1
ATOM 3977 N N . CYS A 1 485 ? -3.595 16.262 25.264 1.00 85.19 485 CYS A N 1
ATOM 3978 C CA . CYS A 1 485 ? -2.369 17.054 25.126 1.00 85.19 485 CYS A CA 1
ATOM 3979 C C . CYS A 1 485 ? -1.412 16.566 24.028 1.00 85.19 485 CYS A C 1
ATOM 3981 O O . CYS A 1 485 ? -0.439 17.257 23.729 1.00 85.19 485 CYS A O 1
ATOM 3983 N N . LEU A 1 486 ? -1.714 15.429 23.390 1.00 88.25 486 LEU A N 1
ATOM 3984 C CA . LEU A 1 486 ? -0.927 14.849 22.298 1.00 88.25 486 LEU A CA 1
ATOM 3985 C C . LEU A 1 486 ? -1.300 15.427 20.924 1.00 88.25 486 LEU A C 1
ATOM 3987 O O . LEU A 1 486 ? -0.430 15.584 20.071 1.00 88.25 486 LEU A O 1
ATOM 3991 N N . LYS A 1 487 ? -2.567 15.812 20.737 1.00 87.62 487 LYS A N 1
ATOM 3992 C CA . LYS A 1 487 ? -3.118 16.296 19.457 1.00 87.62 487 LYS A CA 1
ATOM 3993 C C . LYS A 1 487 ? -2.486 17.603 18.976 1.00 87.62 487 LYS A C 1
ATOM 3995 O O . LYS A 1 487 ? -2.317 18.522 19.776 1.00 87.62 487 LYS A O 1
ATOM 4000 N N . LEU A 1 488 ? -2.207 17.742 17.678 1.00 84.38 488 LEU A N 1
ATOM 4001 C CA . LEU A 1 488 ? -1.770 18.941 16.940 1.00 84.38 488 LEU A CA 1
ATOM 4002 C C . LEU A 1 488 ? -2.549 20.194 17.321 1.00 84.38 488 LEU A C 1
ATOM 4004 O O . LEU A 1 488 ? -1.937 21.228 17.588 1.00 84.38 488 LEU A O 1
ATOM 4008 N N . SER A 1 489 ? -3.865 20.073 17.473 1.00 82.12 489 SER A N 1
ATOM 4009 C CA . SER A 1 489 ? -4.743 21.185 17.849 1.00 82.12 489 SER A CA 1
ATOM 4010 C C . SER A 1 489 ? -4.503 21.739 19.262 1.00 82.12 489 SER A C 1
ATOM 4012 O O . SER A 1 489 ? -4.902 22.867 19.560 1.00 82.12 489 SER A O 1
ATOM 4014 N N . PHE A 1 490 ? -3.840 20.987 20.147 1.00 84.19 490 PHE A N 1
ATOM 4015 C CA . PHE A 1 490 ? -3.575 21.415 21.517 1.00 84.19 490 PHE A CA 1
ATOM 4016 C C . PHE A 1 490 ? -2.465 22.474 21.593 1.00 84.19 490 PHE A C 1
ATOM 4018 O O . PHE A 1 490 ? -1.314 22.211 21.237 1.00 84.19 490 PHE A O 1
ATOM 4025 N N . LYS A 1 491 ? -2.812 23.651 22.136 1.00 78.31 491 LYS A N 1
ATOM 4026 C CA . LYS A 1 491 ? -1.932 24.831 22.276 1.00 78.31 491 LYS A CA 1
ATOM 4027 C C . LYS A 1 491 ? -1.286 24.994 23.667 1.00 78.31 491 LYS A C 1
ATOM 4029 O O . LYS A 1 491 ? -0.625 25.998 23.912 1.00 78.31 491 LYS A O 1
ATOM 4034 N N . GLY A 1 492 ? -1.499 24.057 24.594 1.00 78.94 492 GLY A N 1
ATOM 4035 C CA . GLY A 1 492 ? -0.951 24.119 25.958 1.00 78.94 492 GLY A CA 1
ATOM 4036 C C . GLY A 1 492 ? 0.409 23.426 26.122 1.00 78.94 492 GLY A C 1
ATOM 4037 O O . GLY A 1 492 ? 0.949 22.840 25.185 1.00 78.94 492 GLY A O 1
ATOM 4038 N N . LYS A 1 493 ? 0.954 23.446 27.348 1.00 77.50 493 LYS A N 1
ATOM 4039 C CA . LYS A 1 493 ? 2.156 22.675 27.713 1.00 77.50 493 LYS A CA 1
ATOM 4040 C C . LYS A 1 493 ? 1.765 21.249 28.113 1.00 77.50 493 LYS A C 1
ATOM 4042 O O . LYS A 1 493 ? 0.916 21.058 28.977 1.00 77.50 493 LYS A O 1
ATOM 4047 N N . CYS A 1 494 ? 2.398 20.255 27.498 1.00 83.06 494 CYS A N 1
ATOM 4048 C CA . CYS A 1 494 ? 2.245 18.839 27.839 1.00 83.06 494 CYS A CA 1
ATOM 4049 C C . CYS A 1 494 ? 3.624 18.335 28.297 1.00 83.06 494 CYS A C 1
ATOM 4051 O O . CYS A 1 494 ? 4.492 18.153 27.440 1.00 83.06 494 CYS A O 1
ATOM 4053 N N . PRO A 1 495 ? 3.854 18.131 29.610 1.00 80.88 495 PRO A N 1
ATOM 4054 C CA . PRO A 1 495 ? 5.161 17.716 30.135 1.00 80.88 495 PRO A CA 1
ATOM 4055 C C . PRO A 1 495 ? 5.687 16.434 29.485 1.00 80.88 495 PRO A C 1
ATOM 4057 O O . PRO A 1 495 ? 6.874 16.293 29.230 1.00 80.88 495 PRO A O 1
ATOM 4060 N N . PHE A 1 496 ? 4.777 15.525 29.133 1.00 84.44 496 PHE A N 1
ATOM 4061 C CA . PHE A 1 496 ? 5.116 14.295 28.428 1.00 84.44 496 PHE A CA 1
ATOM 4062 C C . PHE A 1 496 ? 5.666 14.537 27.017 1.00 84.44 496 PHE A C 1
ATOM 4064 O O . PHE A 1 496 ? 6.642 13.909 26.631 1.00 84.44 496 PHE A O 1
ATOM 4071 N N . LEU A 1 497 ? 5.098 15.479 26.251 1.00 85.81 497 LEU A N 1
ATOM 4072 C CA . LEU A 1 497 ? 5.648 15.821 24.934 1.00 85.81 497 LEU A CA 1
ATOM 4073 C C . LEU A 1 497 ? 7.032 16.472 25.041 1.00 85.81 497 LEU A C 1
ATOM 4075 O O . LEU A 1 497 ? 7.843 16.285 24.142 1.00 85.81 497 LEU A O 1
ATOM 4079 N N . GLN A 1 498 ? 7.290 17.240 26.104 1.00 84.19 498 GLN A N 1
ATOM 4080 C CA . GLN A 1 498 ? 8.599 17.854 26.359 1.00 84.19 498 GLN A CA 1
ATOM 4081 C C . GLN A 1 498 ? 9.647 16.782 26.684 1.00 84.19 498 GLN A C 1
ATOM 4083 O O . GLN A 1 498 ? 10.675 16.716 26.018 1.00 84.19 498 GLN A O 1
ATOM 4088 N N . GLU A 1 499 ? 9.310 15.847 27.582 1.00 83.38 499 GLU A N 1
ATOM 4089 C CA . GLU A 1 499 ? 10.146 14.678 27.894 1.00 83.38 499 GLU A CA 1
ATOM 4090 C C . GLU A 1 499 ? 10.496 13.885 26.622 1.00 83.38 499 GLU A C 1
ATOM 4092 O O . GLU A 1 499 ? 11.651 13.527 26.399 1.00 83.38 499 GLU A O 1
ATOM 4097 N N . LEU A 1 500 ? 9.518 13.662 25.736 1.00 84.06 500 LEU A N 1
ATOM 4098 C CA . LEU A 1 500 ? 9.732 12.937 24.480 1.00 84.06 500 LEU A CA 1
ATOM 4099 C C . LEU A 1 500 ? 10.595 13.689 23.456 1.00 84.06 500 LEU A C 1
ATOM 4101 O O . LEU A 1 500 ? 11.237 13.028 22.630 1.00 84.06 500 LEU A O 1
ATOM 4105 N N . LYS A 1 501 ? 10.613 15.027 23.498 1.00 81.75 501 LYS A N 1
ATOM 4106 C CA . LYS A 1 501 ? 11.500 15.881 22.688 1.00 81.75 501 LYS A CA 1
ATOM 4107 C C . LYS A 1 501 ? 12.934 15.915 23.215 1.00 81.75 501 LYS A C 1
ATOM 4109 O O . LYS A 1 501 ? 13.842 16.208 22.443 1.00 81.75 501 LYS A O 1
ATOM 4114 N N . GLY A 1 502 ? 13.133 15.565 24.487 1.00 67.50 502 GLY A N 1
ATOM 4115 C CA . GLY A 1 502 ? 14.410 15.719 25.183 1.00 67.50 502 GLY A CA 1
ATOM 4116 C C . GLY A 1 502 ? 14.636 17.128 25.739 1.00 67.50 502 GLY A C 1
ATOM 4117 O O . GLY A 1 502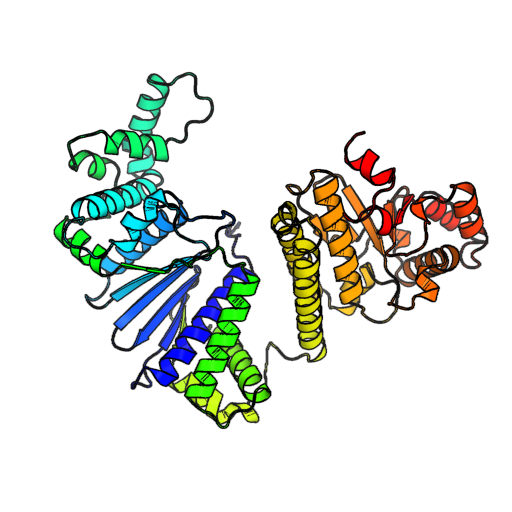 ? 15.795 17.504 25.912 1.00 67.50 502 GLY A O 1
ATOM 4118 N N . ASP A 1 503 ? 13.552 17.878 25.984 1.00 49.00 503 ASP A N 1
ATOM 4119 C CA . ASP A 1 503 ? 13.548 19.231 26.567 1.00 49.00 503 ASP A CA 1
ATOM 4120 C C . ASP A 1 503 ? 13.426 19.226 28.100 1.00 49.00 503 ASP A C 1
ATOM 4122 O O . ASP A 1 503 ? 12.680 18.370 28.641 1.00 49.00 503 ASP A O 1
#

Foldseek 3Di:
DDDPDDDDQPLLLVLLLLVQLLLLLLCLVVAPDLQWKWKAFPVRWIWTDHVAIEIEHEDEDLDQADELPDLVVLVQLVVLLVVVVVDDLRYAYEYEYQHYHDPVCCCVQVCLQPPVCLVVQLLSNLLSQLLVQCVDPPLVVPVLVVQVVVVCVVPVPDPDDPSSVVVSVVQVPDPDPVVSVSSGDPVSDDDSVRSSSSSNRYHYHGDPGRADSLNSSVVSLVSSLVSVCVSPVVDDPVLSVLLSLVSSVQQVVQPDDPDDGMRMDGSNNSVVCSVCSVPDDRDPPPDVVVVVLVVVLSVLLVVVLVVCCVVPVPVCSSLLSVLLVVAVSQLVVCCVVPNQQLSQLQAELDNDHDNVQVSLLSSLVSLLCVLLVLSVWHKYQDDSQAQWGIDTHPPDTARHYEYPPPQVQQADPLSVLLSVLVSCVVRVNLVHDPFAHEYEYAHPYVNLPDDLVVQLVSLCPRPVCVPPPVVSRRSSRYRYHYSQCSHPPDPDDRVVSCVSNVD

Sequence (503 aa):
MSSTDVKHSIAGFYYQVMLACKELALLLNMSTSDESYVAVEYGADVRIYDDKDIRMEAKFYNDNTFTRYKEAITHSIYNFFVSFKGSTSQVRYRFKCNVPANVKDLQFFGGWITPTEITEKVKYIKECFVYESVGKDPIKDGEYKSFQTYYDSMYPKKKKPHYKQALIKHLAAQSDPAEYVKYIIPSLIFDDPELARFIQQIDFDFPQAKVSKYESIANLKNSIDLELTKYNGSLTAEERNKIMLLLLEAFLDSTVTADSNVRTIKLADCKAIIANHQTQPLRHFYKDEYQELIKEIEQELSDYEYILRKSEYSEHVDDIMSILIGLKEQLHSDMDHFGADKVLRRFVMARRSYPLEVMRLFQSITEMMVKTNRHDESASVVDVEHLNNMQIGEKLRFSLRTLPAARSARSDANLIMNNFIDHTQENFEMSKAMGGETIIFDTDSDICQLPLDQINNTIIDIYKVKDNKQHQEFYKSFRYRCTKCLKLSFKGKCPFLQELKGD

pLDDT: mean 80.91, std 12.87, range [20.98, 95.94]